Protein AF-A0A841EN30-F1 (afdb_monomer)

Structure (mmCIF, N/CA/C/O backbone):
data_AF-A0A841EN30-F1
#
_entry.id   AF-A0A841EN30-F1
#
loop_
_atom_site.group_PDB
_atom_site.id
_atom_site.type_symbol
_atom_site.label_atom_id
_atom_site.label_alt_id
_atom_site.label_comp_id
_atom_site.label_asym_id
_atom_site.label_entity_id
_atom_site.label_seq_id
_atom_site.pdbx_PDB_ins_code
_atom_site.Cartn_x
_atom_site.Cartn_y
_atom_site.Cartn_z
_atom_site.occupancy
_atom_site.B_iso_or_equiv
_atom_site.auth_seq_id
_atom_site.auth_comp_id
_atom_site.auth_asym_id
_atom_site.auth_atom_id
_atom_site.pdbx_PDB_model_num
ATOM 1 N N . MET A 1 1 ? 37.732 -15.758 -1.663 1.00 36.56 1 MET A N 1
ATOM 2 C CA . MET A 1 1 ? 36.423 -15.568 -0.993 1.00 36.56 1 MET A CA 1
ATOM 3 C C . MET A 1 1 ? 35.302 -16.200 -1.837 1.00 36.56 1 MET A C 1
ATOM 5 O O . MET A 1 1 ? 34.336 -15.526 -2.145 1.00 36.56 1 MET A O 1
ATOM 9 N N . ASN A 1 2 ? 35.401 -17.492 -2.199 1.00 40.56 2 ASN A N 1
ATOM 10 C CA . ASN A 1 2 ? 34.442 -18.147 -3.121 1.00 40.56 2 ASN A CA 1
ATOM 11 C C . ASN A 1 2 ? 33.623 -19.283 -2.481 1.00 40.56 2 ASN A C 1
ATOM 13 O O . ASN A 1 2 ? 32.891 -19.979 -3.169 1.00 40.56 2 ASN A O 1
ATOM 17 N N . SER A 1 3 ? 33.713 -19.497 -1.168 1.00 49.66 3 SER A N 1
ATOM 18 C CA . SER A 1 3 ? 33.164 -20.716 -0.554 1.00 49.66 3 SER A CA 1
ATOM 19 C C . SER A 1 3 ? 31.656 -20.678 -0.260 1.00 49.66 3 SER A C 1
ATOM 21 O O . SER A 1 3 ? 31.084 -21.725 0.007 1.00 49.66 3 SER A O 1
ATOM 23 N N . ILE A 1 4 ? 30.992 -19.515 -0.328 1.00 49.53 4 ILE A N 1
ATOM 24 C CA . ILE A 1 4 ? 29.529 -19.404 -0.119 1.00 49.53 4 ILE A CA 1
ATOM 25 C C . ILE A 1 4 ? 28.734 -19.608 -1.428 1.00 49.53 4 ILE A C 1
ATOM 27 O O . ILE A 1 4 ? 27.543 -19.898 -1.382 1.00 49.53 4 ILE A O 1
ATOM 31 N N . LEU A 1 5 ? 29.386 -19.534 -2.596 1.00 51.69 5 LEU A N 1
ATOM 32 C CA . LEU A 1 5 ? 28.724 -19.580 -3.908 1.00 51.69 5 LEU A CA 1
ATOM 33 C C . LEU A 1 5 ? 28.493 -20.997 -4.473 1.00 51.69 5 LEU A C 1
ATOM 35 O O . LEU A 1 5 ? 27.765 -21.131 -5.447 1.00 51.69 5 LEU A O 1
ATOM 39 N N . ASN A 1 6 ? 29.022 -22.053 -3.844 1.00 61.50 6 ASN A N 1
ATOM 40 C CA . ASN A 1 6 ? 28.905 -23.436 -4.345 1.00 61.50 6 ASN A CA 1
ATOM 41 C C . ASN A 1 6 ? 27.664 -24.204 -3.839 1.00 61.50 6 ASN A C 1
ATOM 43 O O . ASN A 1 6 ? 27.598 -25.421 -3.993 1.00 61.50 6 ASN A O 1
ATOM 47 N N . PHE A 1 7 ? 26.688 -23.541 -3.208 1.00 68.81 7 PHE A N 1
ATOM 48 C CA . PHE A 1 7 ? 25.479 -24.225 -2.718 1.00 68.81 7 PHE A CA 1
ATOM 49 C C . PHE A 1 7 ? 24.494 -24.610 -3.831 1.00 68.81 7 PHE A C 1
ATOM 51 O O . PHE A 1 7 ? 23.732 -25.559 -3.653 1.00 68.81 7 PHE A O 1
ATOM 58 N N . PHE A 1 8 ? 24.507 -23.902 -4.965 1.00 79.25 8 PHE A N 1
ATOM 59 C CA . PHE A 1 8 ? 23.628 -24.177 -6.101 1.00 79.25 8 PHE A CA 1
ATOM 60 C C . PHE A 1 8 ? 24.438 -24.382 -7.386 1.00 79.25 8 PHE A C 1
ATOM 62 O O . PHE A 1 8 ? 25.453 -23.708 -7.569 1.00 79.25 8 PHE A O 1
ATOM 69 N N . PRO A 1 9 ? 23.989 -25.273 -8.289 1.00 84.50 9 PRO A N 1
ATOM 70 C CA . PRO A 1 9 ? 24.577 -25.419 -9.617 1.00 84.50 9 PRO A CA 1
ATOM 71 C C . PRO A 1 9 ? 24.603 -24.095 -10.402 1.00 84.50 9 PRO A C 1
ATOM 73 O O . PRO A 1 9 ? 23.652 -23.312 -10.337 1.00 84.50 9 PRO A O 1
ATOM 76 N N . GLU A 1 10 ? 25.661 -23.850 -11.183 1.00 82.44 10 GLU A N 1
ATOM 77 C CA . GLU A 1 10 ? 25.831 -22.600 -11.948 1.00 82.44 10 GLU A CA 1
ATOM 78 C C . GLU A 1 10 ? 24.693 -22.351 -12.951 1.00 82.44 10 GLU A C 1
ATOM 80 O O . GLU A 1 10 ? 24.250 -21.214 -13.122 1.00 82.44 10 GLU A O 1
ATOM 85 N N . ASN A 1 11 ? 24.146 -23.410 -13.557 1.00 85.12 11 ASN A N 1
ATOM 86 C CA . ASN A 1 11 ? 22.988 -23.315 -14.450 1.00 85.12 11 ASN A CA 1
ATOM 87 C C . ASN A 1 11 ? 21.723 -22.828 -13.722 1.00 85.12 11 ASN A C 1
ATOM 89 O O . ASN A 1 11 ? 20.947 -22.067 -14.298 1.00 85.12 11 ASN A O 1
ATOM 93 N N . VAL A 1 12 ? 21.532 -23.208 -12.452 1.00 88.62 12 VAL A N 1
ATOM 94 C CA . VAL A 1 12 ? 20.421 -22.717 -11.619 1.00 88.62 12 VAL A CA 1
ATOM 95 C C . VAL A 1 12 ? 20.623 -21.242 -11.286 1.00 88.62 12 VAL A C 1
ATOM 97 O O . VAL A 1 12 ? 19.697 -20.453 -11.462 1.00 88.62 12 VAL A O 1
ATOM 100 N N . MET A 1 13 ? 21.825 -20.849 -10.851 1.00 89.69 13 MET A N 1
ATOM 101 C CA . MET A 1 13 ? 22.125 -19.447 -10.527 1.00 89.69 13 MET A CA 1
ATOM 102 C C . MET A 1 13 ? 21.943 -18.535 -11.746 1.00 89.69 13 MET A C 1
ATOM 104 O O . MET A 1 13 ? 21.282 -17.499 -11.649 1.00 89.69 13 MET A O 1
ATOM 108 N N . SER A 1 14 ? 22.453 -18.954 -12.907 1.00 89.31 14 SER A N 1
ATOM 109 C CA . SER A 1 14 ? 22.262 -18.242 -14.172 1.00 89.31 14 SER A CA 1
ATOM 110 C C . SER A 1 14 ? 20.775 -18.129 -14.528 1.00 89.31 14 SER A C 1
ATOM 112 O O . SER A 1 14 ? 20.282 -17.027 -14.775 1.00 89.31 14 SER A O 1
ATOM 114 N N . ALA A 1 15 ? 20.021 -19.234 -14.463 1.00 91.12 15 ALA A N 1
ATOM 115 C CA . ALA A 1 15 ? 18.594 -19.232 -14.781 1.00 91.12 15 ALA A CA 1
ATOM 116 C C . ALA A 1 15 ? 17.774 -18.317 -13.858 1.00 91.12 15 ALA A C 1
ATOM 118 O O . ALA A 1 15 ? 16.915 -17.573 -14.338 1.00 91.12 15 ALA A O 1
ATOM 119 N N . VAL A 1 16 ? 18.057 -18.306 -12.549 1.00 93.12 16 VAL A N 1
ATOM 120 C CA . VAL A 1 16 ? 17.408 -17.378 -11.606 1.00 93.12 16 VAL A CA 1
ATOM 121 C C . VAL A 1 16 ? 17.744 -15.930 -11.958 1.00 93.12 16 VAL A C 1
ATOM 123 O O . VAL A 1 16 ? 16.838 -15.102 -12.029 1.00 93.12 16 VAL A O 1
ATOM 126 N N . GLY A 1 17 ? 19.012 -15.609 -12.218 1.00 92.25 17 GLY A N 1
ATOM 127 C CA . GLY A 1 17 ? 19.419 -14.241 -12.542 1.00 92.25 17 GLY A CA 1
ATOM 128 C C . GLY A 1 17 ? 18.753 -13.703 -13.808 1.00 92.25 17 GLY A C 1
ATOM 129 O O . GLY A 1 17 ? 18.188 -12.609 -13.792 1.00 92.25 17 GLY A O 1
ATOM 130 N N . TRP A 1 18 ? 18.728 -14.495 -14.879 1.00 91.12 18 TRP A N 1
ATOM 131 C CA . TRP A 1 18 ? 18.005 -14.151 -16.105 1.00 91.12 18 TRP A CA 1
ATOM 132 C C . TRP A 1 18 ? 16.495 -14.031 -15.871 1.00 91.12 18 TRP A C 1
ATOM 134 O O . TRP A 1 18 ? 15.877 -13.078 -16.341 1.00 91.12 18 TRP A O 1
ATOM 144 N N . THR A 1 19 ? 15.898 -14.910 -15.062 1.00 94.19 19 THR A N 1
ATOM 145 C CA . THR A 1 19 ? 14.479 -14.798 -14.679 1.00 94.19 19 THR A CA 1
ATOM 146 C C . THR A 1 19 ? 14.187 -13.479 -13.963 1.00 94.19 19 THR A C 1
ATOM 148 O O . THR A 1 19 ? 13.199 -12.811 -14.277 1.00 94.19 19 THR A O 1
ATOM 151 N N . LEU A 1 20 ? 15.057 -13.060 -13.037 1.00 94.12 20 LEU A N 1
ATOM 152 C CA . LEU A 1 20 ? 14.935 -11.769 -12.356 1.00 94.12 20 LEU A CA 1
ATOM 153 C C . LEU A 1 20 ? 15.028 -10.606 -13.349 1.00 94.12 20 LEU A C 1
ATOM 155 O O . LEU A 1 20 ? 14.237 -9.668 -13.247 1.00 94.12 20 LEU A O 1
ATOM 159 N N . LEU A 1 21 ? 15.915 -10.684 -14.344 1.00 92.06 21 LEU A N 1
ATOM 160 C CA . LEU A 1 21 ? 16.026 -9.665 -15.389 1.00 92.06 21 LEU A CA 1
ATOM 161 C C . LEU A 1 21 ? 14.756 -9.586 -16.254 1.00 92.06 21 LEU A C 1
ATOM 163 O O . LEU A 1 21 ? 14.215 -8.498 -16.456 1.00 92.06 21 LEU A O 1
ATOM 167 N N . HIS A 1 22 ? 14.223 -10.725 -16.705 1.00 90.38 22 HIS A N 1
ATOM 168 C CA . HIS A 1 22 ? 12.963 -10.774 -17.454 1.00 90.38 22 HIS A CA 1
ATOM 169 C C . HIS A 1 22 ? 11.768 -10.277 -16.624 1.00 90.38 22 HIS A C 1
ATOM 171 O O . HIS A 1 22 ? 10.863 -9.638 -17.165 1.00 90.38 22 HIS A O 1
ATOM 177 N N . SER A 1 23 ? 11.771 -10.497 -15.305 1.00 93.50 23 SER A N 1
ATOM 178 C CA . SER A 1 23 ? 10.685 -10.040 -14.429 1.00 93.50 23 SER A CA 1
ATOM 179 C C . SER A 1 23 ? 10.497 -8.516 -14.433 1.00 93.50 23 SER A C 1
ATOM 181 O O . SER A 1 23 ? 9.382 -8.044 -14.211 1.00 93.50 23 SER A O 1
ATOM 183 N N . VAL A 1 24 ? 11.547 -7.743 -14.753 1.00 91.00 24 VAL A N 1
ATOM 184 C CA . VAL A 1 24 ? 11.508 -6.271 -14.801 1.00 91.00 24 VAL A CA 1
ATOM 185 C C . VAL A 1 24 ? 10.522 -5.773 -15.857 1.00 91.00 24 VAL A C 1
ATOM 187 O O . VAL A 1 24 ? 9.623 -4.983 -15.559 1.00 91.00 24 VAL A O 1
ATOM 190 N N . TRP A 1 25 ? 10.652 -6.242 -17.099 1.00 91.06 25 TRP A N 1
ATOM 191 C CA . TRP A 1 25 ? 9.758 -5.796 -18.168 1.00 91.06 25 TRP A CA 1
ATOM 192 C C . TRP A 1 25 ? 8.361 -6.414 -18.020 1.00 91.06 25 TRP A C 1
ATOM 194 O O . TRP A 1 25 ? 7.368 -5.734 -18.283 1.00 91.06 25 TRP A O 1
ATOM 204 N N . GLN A 1 26 ? 8.267 -7.661 -17.533 1.00 93.25 26 GLN A N 1
ATOM 205 C CA . GLN A 1 26 ? 6.995 -8.358 -17.296 1.00 93.25 26 GLN A CA 1
ATOM 206 C C . GLN A 1 26 ? 6.114 -7.605 -16.290 1.00 93.25 26 GLN A C 1
ATOM 208 O O . GLN A 1 26 ? 4.954 -7.305 -16.583 1.00 93.25 26 GLN A O 1
ATOM 213 N N . LEU A 1 27 ? 6.678 -7.224 -15.138 1.00 92.94 27 LEU A N 1
ATOM 214 C CA . LEU A 1 27 ? 5.972 -6.462 -14.105 1.00 92.94 27 LEU A CA 1
ATOM 215 C C . LEU A 1 27 ? 5.555 -5.076 -14.592 1.00 92.94 27 LEU A C 1
ATOM 217 O O . LEU A 1 27 ? 4.458 -4.613 -14.270 1.00 92.94 27 LEU A O 1
ATOM 221 N N . MET A 1 28 ? 6.416 -4.402 -15.359 1.00 91.50 28 MET A N 1
ATOM 222 C CA . MET A 1 28 ? 6.102 -3.081 -15.897 1.00 91.50 28 MET A CA 1
ATOM 223 C C . MET A 1 28 ? 4.945 -3.149 -16.902 1.00 91.50 28 MET A C 1
ATOM 225 O O . MET A 1 28 ? 3.982 -2.389 -16.783 1.00 91.50 28 MET A O 1
ATOM 229 N N . ALA A 1 29 ? 4.993 -4.099 -17.841 1.00 91.00 29 ALA A N 1
ATOM 230 C CA . ALA A 1 29 ? 3.918 -4.337 -18.802 1.00 91.00 29 ALA A CA 1
ATOM 231 C C . ALA A 1 29 ? 2.594 -4.657 -18.091 1.00 91.00 29 ALA A C 1
ATOM 233 O O . ALA A 1 29 ? 1.556 -4.062 -18.390 1.00 91.00 29 ALA A O 1
ATOM 234 N N . LEU A 1 30 ? 2.640 -5.534 -17.086 1.00 93.50 30 LEU A N 1
ATOM 235 C CA . LEU A 1 30 ? 1.469 -5.916 -16.306 1.00 93.50 30 LEU A CA 1
ATOM 236 C C . LEU A 1 30 ? 0.854 -4.729 -15.551 1.00 93.50 30 LEU A C 1
ATOM 238 O O . LEU A 1 30 ? -0.367 -4.564 -15.539 1.00 93.50 30 LEU A O 1
ATOM 242 N N . ALA A 1 31 ? 1.681 -3.866 -14.961 1.00 91.62 31 ALA A N 1
ATOM 243 C CA . ALA A 1 31 ? 1.209 -2.676 -14.261 1.00 91.62 31 ALA A CA 1
ATOM 244 C C . AL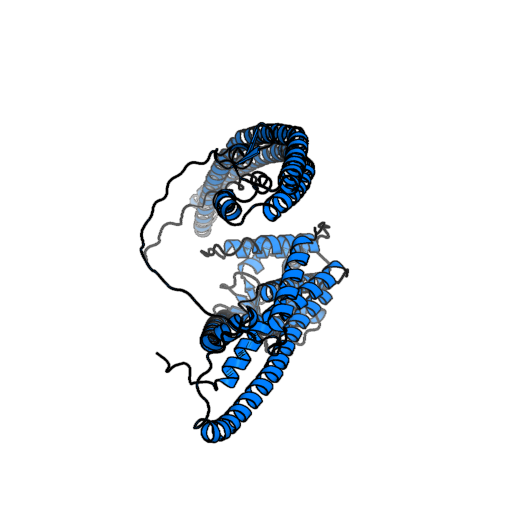A A 1 31 ? 0.555 -1.654 -15.201 1.00 91.62 31 ALA A C 1
ATOM 246 O O . ALA A 1 31 ? -0.448 -1.038 -14.830 1.00 91.62 31 ALA A O 1
ATOM 247 N N . ILE A 1 32 ? 1.067 -1.500 -16.426 1.00 90.44 32 ILE A N 1
ATOM 248 C CA . ILE A 1 32 ? 0.455 -0.643 -17.453 1.00 90.44 32 ILE A CA 1
ATOM 249 C C . ILE A 1 32 ? -0.930 -1.170 -17.828 1.00 90.44 32 ILE A C 1
ATOM 251 O O . ILE A 1 32 ? -1.894 -0.400 -17.821 1.00 90.44 32 ILE A O 1
ATOM 255 N N . VAL A 1 33 ? -1.047 -2.476 -18.090 1.00 90.81 33 VAL A N 1
ATOM 256 C CA . VAL A 1 33 ? -2.332 -3.121 -18.403 1.00 90.81 33 VAL A CA 1
ATOM 257 C C . VAL A 1 33 ? -3.319 -2.929 -17.254 1.00 90.81 33 VAL A C 1
ATOM 259 O O . VAL A 1 33 ? -4.443 -2.477 -17.477 1.00 90.81 33 VAL A O 1
ATOM 262 N N . LEU A 1 34 ? -2.900 -3.187 -16.012 1.00 92.06 34 LEU A N 1
ATOM 263 C CA . LEU A 1 34 ? -3.762 -3.028 -14.841 1.00 92.06 34 LEU A CA 1
ATOM 264 C C . LEU A 1 34 ? -4.236 -1.576 -14.672 1.00 92.06 34 LEU A C 1
ATOM 266 O O . LEU A 1 34 ? -5.419 -1.318 -14.437 1.00 92.06 34 LEU A O 1
ATOM 270 N N . LYS A 1 35 ? -3.332 -0.607 -14.850 1.00 89.69 35 LYS A N 1
ATOM 271 C CA . LYS A 1 35 ? -3.662 0.820 -14.773 1.00 89.69 35 LYS A CA 1
ATOM 272 C C . LYS A 1 35 ? -4.632 1.239 -15.879 1.00 89.69 35 LYS A C 1
ATOM 274 O O . LYS A 1 35 ? -5.572 1.980 -15.596 1.00 89.69 35 LYS A O 1
ATOM 279 N N . ALA A 1 36 ? -4.456 0.739 -17.102 1.00 87.44 36 ALA A N 1
ATOM 280 C CA . ALA A 1 36 ? -5.395 0.965 -18.198 1.00 87.44 36 ALA A CA 1
ATOM 281 C C . ALA A 1 36 ? -6.785 0.404 -17.856 1.00 87.44 36 ALA A C 1
ATOM 283 O O . ALA A 1 36 ? -7.775 1.129 -17.955 1.00 87.44 36 ALA A O 1
ATOM 284 N N . VAL A 1 37 ? -6.867 -0.830 -17.345 1.00 88.50 37 VAL A N 1
ATOM 285 C CA . VAL A 1 37 ? -8.134 -1.438 -16.898 1.00 88.50 37 VAL A CA 1
ATOM 286 C C . VAL A 1 37 ? -8.830 -0.576 -15.838 1.00 88.50 37 VAL A C 1
ATOM 288 O O . VAL A 1 37 ? -10.050 -0.418 -15.878 1.00 88.50 37 VAL A O 1
ATOM 291 N N . PHE A 1 38 ? -8.088 0.026 -14.906 1.00 88.19 38 PHE A N 1
ATOM 292 C CA . PHE A 1 38 ? -8.669 0.885 -13.866 1.00 88.19 38 PHE A CA 1
ATOM 293 C C . PHE A 1 38 ? -9.127 2.258 -14.361 1.00 88.19 38 PHE A C 1
ATOM 295 O O . PHE A 1 38 ? -10.026 2.838 -13.751 1.00 88.19 38 PHE A O 1
ATOM 302 N N . ILE A 1 39 ? -8.522 2.779 -15.430 1.00 84.12 39 ILE A N 1
ATOM 303 C CA . ILE A 1 39 ? -8.910 4.056 -16.044 1.00 84.12 39 ILE A CA 1
ATOM 304 C C . ILE A 1 39 ? -10.132 3.865 -16.945 1.00 84.12 39 ILE A C 1
ATOM 306 O O . ILE A 1 39 ? -11.097 4.620 -16.843 1.00 84.12 39 ILE A O 1
ATOM 310 N N . PHE A 1 40 ? -10.102 2.855 -17.814 1.00 76.75 40 PHE A N 1
ATOM 311 C CA . PHE A 1 40 ? -11.123 2.656 -18.845 1.00 76.75 40 PHE A CA 1
ATOM 312 C C . PHE A 1 40 ? -12.363 1.915 -18.347 1.00 76.75 40 PHE A C 1
ATOM 314 O O . PHE A 1 40 ? -13.398 1.947 -19.010 1.00 76.75 40 PHE A O 1
ATOM 321 N N . SER A 1 41 ? -12.301 1.290 -17.170 1.00 72.31 41 SER A N 1
ATOM 322 C CA . SER A 1 41 ? -13.455 0.624 -16.580 1.00 72.31 41 SER A CA 1
ATOM 323 C C . SER A 1 41 ? -13.927 1.312 -15.302 1.00 72.31 41 SER A C 1
ATOM 325 O O . SER A 1 41 ? -13.164 1.508 -14.352 1.00 72.31 41 SER A O 1
ATOM 327 N N . LYS A 1 42 ? -15.237 1.585 -15.221 1.00 75.50 42 LYS A N 1
ATOM 328 C CA . LYS A 1 42 ? -15.936 1.962 -13.978 1.00 75.50 42 LYS A CA 1
ATOM 329 C C . LYS A 1 42 ? -16.100 0.739 -13.063 1.00 75.50 42 LYS A C 1
ATOM 331 O O . LYS A 1 42 ? -17.206 0.356 -12.691 1.00 75.50 42 LYS A O 1
ATOM 336 N N . ASN A 1 43 ? -14.989 0.086 -12.742 1.00 77.31 43 ASN A N 1
ATOM 337 C CA . ASN A 1 43 ? -14.968 -1.109 -11.912 1.00 77.31 43 ASN A CA 1
ATOM 338 C C . ASN A 1 43 ? -15.287 -0.762 -10.453 1.00 77.31 43 ASN A C 1
ATOM 340 O O . ASN A 1 43 ? -14.743 0.199 -9.903 1.00 77.31 43 ASN A O 1
ATOM 344 N N . SER A 1 44 ? -16.122 -1.589 -9.820 1.00 85.62 44 SER A N 1
ATOM 345 C CA . SER A 1 44 ? -16.307 -1.592 -8.368 1.00 85.62 44 SER A CA 1
ATOM 346 C C . SER A 1 44 ? -15.008 -1.982 -7.651 1.00 85.62 44 SER A C 1
ATOM 348 O O . SER A 1 44 ? -14.137 -2.627 -8.247 1.00 85.62 44 SER A O 1
ATOM 350 N N . ALA A 1 45 ? -14.889 -1.620 -6.369 1.00 87.00 45 ALA A N 1
ATOM 351 C CA . ALA A 1 45 ? -13.721 -1.931 -5.540 1.00 87.00 45 ALA A CA 1
ATOM 352 C C . ALA A 1 45 ? -13.367 -3.428 -5.587 1.00 87.00 45 ALA A C 1
ATOM 354 O O . ALA A 1 45 ? -12.215 -3.799 -5.807 1.00 87.00 45 ALA A O 1
ATOM 355 N N . ILE A 1 46 ? -14.384 -4.297 -5.538 1.00 90.31 46 ILE A N 1
ATOM 356 C CA . ILE A 1 46 ? -14.202 -5.752 -5.587 1.00 90.31 46 ILE A CA 1
ATOM 357 C C . ILE A 1 46 ? -13.536 -6.245 -6.873 1.00 90.31 46 ILE A C 1
ATOM 359 O O . ILE A 1 46 ? -12.666 -7.111 -6.824 1.00 90.31 46 ILE A O 1
ATOM 363 N N . LYS A 1 47 ? -13.891 -5.677 -8.030 1.00 91.62 47 LYS A N 1
ATOM 364 C CA . LYS A 1 47 ? -13.262 -6.059 -9.301 1.00 91.62 47 LYS A CA 1
ATOM 365 C C . LYS A 1 47 ? -11.806 -5.613 -9.332 1.00 91.62 47 LYS A C 1
ATOM 367 O O . LYS A 1 47 ? -10.947 -6.377 -9.750 1.00 91.62 47 LYS A O 1
ATOM 372 N N . LYS A 1 48 ? -11.518 -4.395 -8.867 1.00 91.56 48 LYS A N 1
ATOM 373 C CA . LYS A 1 48 ? -10.148 -3.862 -8.829 1.00 91.56 48 LYS A CA 1
ATOM 374 C C . LYS A 1 48 ? -9.248 -4.650 -7.887 1.00 91.56 48 LYS A C 1
ATOM 376 O O . LYS A 1 48 ? -8.112 -4.940 -8.250 1.00 91.56 48 LYS A O 1
ATOM 381 N N . TYR A 1 49 ? -9.781 -5.041 -6.732 1.00 93.81 49 TYR A N 1
ATOM 382 C CA . TYR A 1 49 ? -9.125 -5.942 -5.792 1.00 93.81 49 TYR A CA 1
ATOM 383 C C . TYR A 1 49 ? -8.728 -7.261 -6.469 1.00 93.81 49 TYR A C 1
ATOM 385 O O . TYR A 1 49 ? -7.550 -7.616 -6.471 1.00 93.81 49 TYR A O 1
ATOM 393 N N . TRP A 1 50 ? -9.679 -7.947 -7.117 1.00 94.19 50 TRP A N 1
ATOM 394 C CA . TRP A 1 50 ? -9.403 -9.226 -7.778 1.00 94.19 50 TRP A CA 1
ATOM 395 C C . TRP A 1 50 ? -8.479 -9.095 -8.985 1.00 94.19 50 TRP A C 1
ATOM 397 O O . TRP A 1 50 ? -7.621 -9.952 -9.164 1.00 94.19 50 TRP A O 1
ATOM 407 N N . PHE A 1 51 ? -8.593 -8.028 -9.781 1.00 94.44 51 PHE A N 1
ATOM 408 C CA . PHE A 1 51 ? -7.650 -7.779 -10.872 1.00 94.44 51 PHE A CA 1
ATOM 409 C C . PHE A 1 51 ? -6.229 -7.568 -10.352 1.00 94.44 51 PHE A C 1
ATOM 411 O O . PHE A 1 51 ? -5.308 -8.186 -10.873 1.00 94.44 51 PHE A O 1
ATOM 418 N N . GLY A 1 52 ? -6.048 -6.764 -9.300 1.00 94.75 52 GLY A N 1
ATOM 419 C CA . GLY A 1 52 ? -4.735 -6.575 -8.685 1.00 94.75 52 GLY A CA 1
ATOM 420 C C . GLY A 1 52 ? -4.161 -7.886 -8.145 1.00 94.75 52 GLY A C 1
ATOM 421 O O . GLY A 1 52 ? -3.008 -8.215 -8.420 1.00 94.75 52 GLY A O 1
ATOM 422 N N . PHE A 1 53 ? -4.973 -8.667 -7.430 1.00 95.44 53 PHE A N 1
ATOM 423 C CA . PHE A 1 53 ? -4.545 -9.957 -6.893 1.00 95.44 53 PHE A CA 1
ATOM 424 C C . PHE A 1 53 ? -4.196 -10.966 -7.998 1.00 95.44 53 PHE A C 1
ATOM 426 O O . PHE A 1 53 ? -3.144 -11.603 -7.943 1.00 95.44 53 PHE A O 1
ATOM 433 N N . ALA A 1 54 ? -5.024 -11.059 -9.042 1.00 96.00 54 ALA A N 1
ATOM 434 C CA . ALA A 1 54 ? -4.762 -11.903 -10.203 1.00 96.00 54 ALA A CA 1
ATOM 435 C C . ALA A 1 54 ? -3.478 -11.489 -10.933 1.00 96.00 54 ALA A C 1
ATOM 437 O O . ALA A 1 54 ? -2.724 -12.359 -11.356 1.00 96.00 54 ALA A O 1
ATOM 438 N N . SER A 1 55 ? -3.182 -10.188 -11.030 1.00 95.31 55 SER A N 1
ATOM 439 C CA . SER A 1 55 ? -1.910 -9.706 -11.576 1.00 95.31 55 SER A CA 1
ATOM 440 C C . SER A 1 55 ? -0.710 -10.196 -10.757 1.00 95.31 55 SER A C 1
ATOM 442 O O . SER A 1 55 ? 0.256 -10.676 -11.340 1.00 95.31 55 SER A O 1
ATOM 444 N N . LEU A 1 56 ? -0.758 -10.159 -9.420 1.00 95.00 56 LEU A N 1
ATOM 445 C CA . LEU A 1 56 ? 0.348 -10.691 -8.609 1.00 95.00 56 LEU A CA 1
ATOM 446 C C . LEU A 1 56 ? 0.572 -12.193 -8.841 1.00 95.00 56 LEU A C 1
ATOM 448 O O . LEU A 1 56 ? 1.713 -12.622 -8.999 1.00 95.00 56 LEU A O 1
ATOM 452 N N . LEU A 1 57 ? -0.501 -12.986 -8.912 1.00 96.62 57 LEU A N 1
ATOM 453 C CA . LEU A 1 57 ? -0.400 -14.421 -9.201 1.00 96.62 57 LEU A CA 1
ATOM 454 C C . LEU A 1 57 ? 0.122 -14.689 -10.616 1.00 96.62 57 LEU A C 1
ATOM 456 O O . LEU A 1 57 ? 0.978 -15.552 -10.809 1.00 96.62 57 LEU A O 1
ATOM 460 N N . PHE A 1 58 ? -0.362 -13.924 -11.595 1.00 96.31 58 PHE A N 1
ATOM 461 C CA . PHE A 1 58 ? 0.093 -14.013 -12.976 1.00 96.31 58 PHE A CA 1
ATOM 462 C C . PHE A 1 58 ? 1.589 -13.718 -13.091 1.00 96.31 58 PHE A C 1
ATOM 464 O O . PHE A 1 58 ? 2.287 -14.431 -13.805 1.00 96.31 58 PHE A O 1
ATOM 471 N N . GLN A 1 59 ? 2.102 -12.732 -12.348 1.00 95.06 59 GLN A N 1
ATOM 472 C CA . GLN A 1 59 ? 3.533 -12.440 -12.339 1.00 95.06 59 GLN A CA 1
ATOM 473 C C . GLN A 1 59 ? 4.357 -13.634 -11.850 1.00 95.06 59 GLN A C 1
ATOM 475 O O . GLN A 1 59 ? 5.348 -13.993 -12.483 1.00 95.06 59 GLN A O 1
ATOM 480 N N . VAL A 1 60 ? 3.961 -14.250 -10.733 1.00 95.88 60 VAL A N 1
ATOM 481 C CA . VAL A 1 60 ? 4.669 -15.423 -10.198 1.00 95.88 60 VAL A CA 1
ATOM 482 C C . VAL A 1 60 ? 4.673 -16.546 -11.232 1.00 95.88 60 VAL A C 1
ATOM 484 O O . VAL A 1 60 ? 5.718 -17.132 -11.504 1.00 95.88 60 VAL A O 1
ATOM 487 N N . PHE A 1 61 ? 3.526 -16.802 -11.861 1.00 96.44 61 PHE A N 1
ATOM 488 C CA . PHE A 1 61 ? 3.399 -17.824 -12.894 1.00 96.44 61 PHE A CA 1
ATOM 489 C C . PHE A 1 61 ? 4.273 -17.534 -14.126 1.00 96.44 61 PHE A C 1
ATOM 491 O O . PHE A 1 61 ? 4.992 -18.417 -14.590 1.00 96.44 61 PHE A O 1
ATOM 498 N N . ALA A 1 62 ? 4.284 -16.290 -14.612 1.00 94.00 62 ALA A N 1
ATOM 499 C CA . ALA A 1 62 ? 5.130 -15.866 -15.726 1.00 94.00 62 ALA A CA 1
ATOM 500 C C . ALA A 1 62 ? 6.628 -16.017 -15.407 1.00 94.00 62 ALA A C 1
ATOM 502 O O . ALA A 1 62 ? 7.395 -16.485 -16.250 1.00 94.00 62 ALA A O 1
ATOM 503 N N . SER A 1 63 ? 7.046 -15.685 -14.181 1.00 94.94 63 SER A N 1
ATOM 504 C CA . SER A 1 63 ? 8.431 -15.877 -13.734 1.00 94.94 63 SER A CA 1
ATOM 505 C C . SER A 1 63 ? 8.809 -17.357 -13.625 1.00 94.94 63 SER A C 1
ATOM 507 O O . SER A 1 63 ? 9.911 -17.716 -14.026 1.00 94.94 63 SER A O 1
ATOM 509 N N . ILE A 1 64 ? 7.902 -18.234 -13.175 1.00 95.38 64 ILE A N 1
ATOM 510 C CA . ILE A 1 64 ? 8.142 -19.689 -13.162 1.00 95.38 64 ILE A CA 1
ATOM 511 C C . ILE A 1 64 ? 8.326 -20.220 -14.588 1.00 95.38 64 ILE A C 1
ATOM 513 O O . ILE A 1 64 ? 9.287 -20.937 -14.845 1.00 95.38 64 ILE A O 1
ATOM 517 N N . ILE A 1 65 ? 7.455 -19.841 -15.529 1.00 94.94 65 ILE A N 1
ATOM 518 C CA . ILE A 1 65 ? 7.594 -20.249 -16.937 1.00 94.94 65 ILE A CA 1
ATOM 519 C C . ILE A 1 65 ? 8.925 -19.761 -17.514 1.00 94.94 65 ILE A C 1
ATOM 521 O O . ILE A 1 65 ? 9.634 -20.528 -18.158 1.00 94.94 65 ILE A O 1
ATOM 525 N N . THR A 1 66 ? 9.279 -18.502 -17.254 1.00 93.50 66 THR A N 1
ATOM 526 C CA . THR A 1 66 ? 10.542 -17.920 -17.729 1.00 93.50 66 THR A CA 1
ATOM 527 C C . THR A 1 66 ? 11.740 -18.691 -17.181 1.00 93.50 66 THR A C 1
ATOM 529 O O . THR A 1 66 ? 12.645 -19.029 -17.937 1.00 93.50 66 THR A O 1
ATOM 532 N N . PHE A 1 67 ? 11.717 -19.031 -15.890 1.00 94.62 67 PHE A N 1
ATOM 533 C CA . PHE A 1 67 ? 12.756 -19.845 -15.272 1.00 94.62 67 PHE A CA 1
ATOM 534 C C . PHE A 1 67 ? 12.897 -21.207 -15.948 1.00 94.62 67 PHE A C 1
ATOM 536 O O . PHE A 1 67 ? 14.016 -21.608 -16.243 1.00 94.62 67 PHE A O 1
ATOM 543 N N . LEU A 1 68 ? 11.787 -21.897 -16.228 1.00 93.75 68 LEU A N 1
ATOM 544 C CA . LEU A 1 68 ? 11.821 -23.207 -16.882 1.00 93.75 68 LEU A CA 1
ATOM 545 C C . LEU A 1 68 ? 12.441 -23.132 -18.285 1.00 93.75 68 LEU A C 1
ATOM 547 O O . LEU A 1 68 ? 13.303 -23.949 -18.595 1.00 93.75 68 LEU A O 1
ATOM 551 N N . ILE A 1 69 ? 12.069 -22.125 -19.083 1.00 90.44 69 ILE A N 1
ATOM 552 C CA . ILE A 1 69 ? 12.617 -21.911 -20.435 1.00 90.44 69 ILE A CA 1
ATOM 553 C C . ILE A 1 69 ? 14.128 -21.653 -20.374 1.00 90.44 69 ILE A C 1
ATOM 555 O O . ILE A 1 69 ? 14.908 -22.325 -21.044 1.00 90.44 69 ILE A O 1
ATOM 559 N N . VAL A 1 70 ? 14.555 -20.708 -19.532 1.00 88.19 70 VAL A N 1
ATOM 560 C CA . VAL A 1 70 ? 15.972 -20.327 -19.429 1.00 88.19 70 VAL A CA 1
ATOM 561 C C . VAL A 1 70 ? 16.814 -21.457 -18.827 1.00 88.19 70 VAL A C 1
ATOM 563 O O . VAL A 1 70 ? 17.966 -21.666 -19.209 1.00 88.19 70 VAL A O 1
ATOM 566 N N . PHE A 1 71 ? 16.261 -22.201 -17.870 1.00 90.44 71 PHE A N 1
ATOM 567 C CA . PHE A 1 71 ? 16.945 -23.334 -17.259 1.00 90.44 71 PHE A CA 1
ATOM 568 C C . PHE A 1 71 ? 17.200 -24.462 -18.266 1.00 90.44 71 PHE A C 1
ATOM 570 O O . PHE A 1 71 ? 18.285 -25.052 -18.258 1.00 90.44 71 PHE A O 1
ATOM 577 N N . GLU A 1 72 ? 16.235 -24.743 -19.143 1.00 88.25 72 GLU A N 1
ATOM 578 C CA . GLU A 1 72 ? 16.382 -25.730 -20.214 1.00 88.25 72 GLU A CA 1
ATOM 579 C C . GLU A 1 72 ? 17.477 -25.314 -21.208 1.00 88.25 72 GLU A C 1
ATOM 581 O O . GLU A 1 72 ? 18.403 -26.087 -21.458 1.00 88.25 72 GLU A O 1
ATOM 586 N N . GLU A 1 73 ? 17.455 -24.065 -21.681 1.00 82.69 73 GLU A N 1
ATOM 587 C CA . GLU A 1 73 ? 18.444 -23.529 -22.631 1.00 82.69 73 GLU A CA 1
ATOM 588 C C . GLU A 1 73 ? 19.883 -23.566 -22.078 1.00 82.69 73 GLU A C 1
ATOM 590 O O . GLU A 1 73 ? 20.827 -24.005 -22.752 1.00 82.69 73 GLU A O 1
ATOM 595 N N . ASN A 1 74 ? 20.051 -23.188 -20.807 1.00 76.69 74 ASN A N 1
ATOM 596 C CA . ASN A 1 74 ? 21.342 -23.242 -20.121 1.00 76.69 74 ASN A CA 1
ATOM 597 C C . ASN A 1 74 ? 21.836 -24.683 -19.934 1.00 76.69 74 ASN A C 1
ATOM 599 O O . ASN A 1 74 ? 23.032 -24.948 -20.058 1.00 76.69 74 ASN A O 1
ATOM 603 N N . SER A 1 75 ? 20.928 -25.626 -19.668 1.00 75.62 75 SER A N 1
ATOM 604 C CA . SER A 1 75 ? 21.285 -27.033 -19.458 1.00 75.62 75 SER A CA 1
ATOM 605 C C . SER A 1 75 ? 21.748 -27.709 -20.755 1.00 75.62 75 SER A C 1
ATOM 607 O O . SER A 1 75 ? 22.711 -28.476 -20.737 1.00 75.62 75 SER A O 1
ATOM 609 N N . VAL A 1 76 ? 21.127 -27.381 -21.894 1.00 68.50 76 VAL A N 1
ATOM 610 C CA . VAL A 1 76 ? 21.514 -27.904 -23.220 1.00 68.50 76 VAL A CA 1
ATOM 611 C C . VAL A 1 76 ? 22.873 -27.351 -23.679 1.00 68.50 76 VAL A C 1
ATOM 613 O O . VAL A 1 76 ? 23.697 -28.080 -24.248 1.00 68.50 76 VAL A O 1
ATOM 616 N N . SER A 1 77 ? 23.161 -26.083 -23.381 1.00 63.44 77 SER A N 1
ATOM 617 C CA . SER A 1 77 ? 24.422 -25.425 -23.755 1.00 63.44 77 SER A CA 1
ATOM 618 C C . SER A 1 77 ? 25.641 -26.002 -23.018 1.00 63.44 77 SER A C 1
ATOM 620 O O . SER A 1 77 ? 26.692 -26.212 -23.632 1.00 63.44 77 SER A O 1
ATOM 622 N N . SER A 1 78 ? 25.502 -26.349 -21.732 1.00 58.94 78 SER A N 1
ATOM 623 C CA . SER A 1 78 ? 26.572 -26.991 -20.945 1.00 58.94 78 SER A CA 1
ATOM 624 C C . SER A 1 78 ? 26.923 -28.406 -21.438 1.00 58.94 78 SER A C 1
ATOM 626 O O . SER A 1 78 ? 28.090 -28.806 -21.406 1.00 58.94 78 SER A O 1
ATOM 628 N N . ILE A 1 79 ? 25.939 -29.159 -21.946 1.00 57.88 79 ILE A N 1
ATOM 629 C CA . ILE A 1 79 ? 26.144 -30.504 -22.522 1.00 57.88 79 ILE A CA 1
ATOM 630 C C . ILE A 1 79 ? 26.837 -30.415 -23.893 1.00 57.88 79 ILE A C 1
ATOM 632 O O . ILE A 1 79 ? 27.670 -31.246 -24.248 1.00 57.88 79 ILE A O 1
ATOM 636 N N . THR A 1 80 ? 26.536 -29.379 -24.675 1.00 54.50 80 THR A N 1
ATOM 637 C CA . THR A 1 80 ? 27.107 -29.217 -26.022 1.00 54.50 80 THR A CA 1
ATOM 638 C C . THR A 1 80 ? 28.567 -28.745 -25.971 1.00 54.50 80 THR A C 1
ATOM 640 O O . THR A 1 80 ? 29.398 -29.219 -26.746 1.00 54.50 80 THR A O 1
ATOM 643 N N . GLN A 1 81 ? 28.931 -27.871 -25.022 1.00 52.12 81 GLN A N 1
ATOM 644 C CA . GLN A 1 81 ? 30.321 -27.415 -24.850 1.00 52.12 81 GLN A CA 1
ATOM 645 C C . GLN A 1 81 ? 31.270 -28.507 -24.332 1.00 52.12 81 GLN A C 1
ATOM 647 O O . GLN A 1 81 ? 32.444 -28.517 -24.706 1.00 52.12 81 GLN A O 1
ATOM 652 N N . THR A 1 82 ? 30.787 -29.441 -23.510 1.00 53.75 82 THR A N 1
ATOM 653 C CA . THR A 1 82 ? 31.591 -30.577 -23.019 1.00 53.75 82 THR A CA 1
ATOM 654 C C . THR A 1 82 ? 31.931 -31.574 -24.133 1.00 53.75 82 THR A C 1
ATOM 656 O O . THR A 1 82 ? 33.052 -32.074 -24.179 1.00 53.75 82 THR A O 1
ATOM 659 N N . ASN A 1 83 ? 31.033 -31.777 -25.101 1.00 51.31 83 ASN A N 1
ATOM 660 C CA . ASN A 1 83 ? 31.320 -32.586 -26.291 1.00 51.31 83 ASN A CA 1
ATOM 661 C C . ASN A 1 83 ? 32.212 -31.844 -27.309 1.00 51.31 83 ASN A C 1
ATOM 663 O O . ASN A 1 83 ? 33.156 -32.419 -27.846 1.00 51.31 83 ASN A O 1
ATOM 667 N N . LEU A 1 84 ? 31.984 -30.540 -27.520 1.00 50.75 84 LEU A N 1
ATOM 668 C CA . LEU A 1 84 ? 32.786 -29.723 -28.444 1.00 50.75 84 LEU A CA 1
ATOM 669 C C . LEU A 1 84 ? 34.215 -29.455 -27.950 1.00 50.75 84 LEU A C 1
ATOM 671 O O . LEU A 1 84 ? 35.102 -29.231 -28.768 1.00 50.75 84 LEU A O 1
ATOM 675 N N . THR A 1 85 ? 34.463 -29.448 -26.637 1.00 49.72 85 THR A N 1
ATOM 676 C CA . THR A 1 85 ? 35.825 -29.327 -26.084 1.00 49.72 85 THR A CA 1
ATOM 677 C C . THR A 1 85 ? 36.641 -30.595 -26.304 1.00 49.72 85 THR A C 1
ATOM 679 O O . THR A 1 85 ? 37.834 -30.486 -26.578 1.00 49.72 85 THR A O 1
ATOM 682 N N . PHE A 1 86 ? 36.011 -31.771 -26.291 1.00 52.31 86 PHE A N 1
ATOM 683 C CA . PHE A 1 86 ? 36.672 -33.028 -26.646 1.00 52.31 86 PHE A CA 1
ATOM 684 C C . PHE A 1 86 ? 37.114 -33.039 -28.122 1.00 52.31 86 PHE A C 1
ATOM 686 O O . PHE A 1 86 ? 38.271 -33.345 -28.412 1.00 52.31 86 PHE A O 1
ATOM 693 N N . ASP A 1 87 ? 36.251 -32.588 -29.040 1.00 50.12 87 ASP A N 1
ATOM 694 C CA . ASP A 1 87 ? 36.581 -32.481 -30.472 1.00 50.12 87 ASP A CA 1
ATOM 695 C C . ASP A 1 87 ? 37.551 -31.326 -30.788 1.00 50.12 87 ASP A C 1
ATOM 697 O O . ASP A 1 87 ? 38.446 -31.464 -31.625 1.00 50.12 87 ASP A O 1
ATOM 701 N N . LYS A 1 88 ? 37.441 -30.181 -30.098 1.00 51.56 88 LYS A N 1
ATOM 702 C CA . LYS A 1 88 ? 38.363 -29.049 -30.292 1.00 51.56 88 LYS A CA 1
ATOM 703 C C . LYS A 1 88 ? 39.747 -29.302 -29.711 1.00 51.56 88 LYS A C 1
ATOM 705 O O . LYS A 1 88 ? 40.706 -28.851 -30.321 1.00 51.56 88 LYS A O 1
ATOM 710 N N . ILE A 1 89 ? 39.898 -30.027 -28.599 1.00 53.00 89 ILE A N 1
ATOM 711 C CA . ILE A 1 89 ? 41.229 -30.430 -28.103 1.00 53.00 89 ILE A CA 1
ATOM 712 C C . ILE A 1 89 ? 41.901 -31.392 -29.099 1.00 53.00 89 ILE A C 1
ATOM 714 O O . ILE A 1 89 ? 43.113 -31.309 -29.294 1.00 53.00 89 ILE A O 1
ATOM 718 N N . ALA A 1 90 ? 41.130 -32.222 -29.811 1.00 53.81 90 ALA A N 1
ATOM 719 C CA . ALA A 1 90 ? 41.655 -33.049 -30.898 1.00 53.81 90 ALA A CA 1
ATOM 720 C C . ALA A 1 90 ? 42.091 -32.229 -32.136 1.00 53.81 90 ALA A C 1
ATOM 722 O O . ALA A 1 90 ? 43.024 -32.628 -32.833 1.00 53.81 90 ALA A O 1
ATOM 723 N N . GLN A 1 91 ? 41.477 -31.066 -32.392 1.00 52.41 91 GLN A N 1
ATOM 724 C CA . GLN A 1 91 ? 41.797 -30.184 -33.530 1.00 52.41 91 GLN A CA 1
ATOM 725 C C . GLN A 1 91 ? 42.737 -29.004 -33.195 1.00 52.41 91 GLN A C 1
ATOM 727 O O . GLN A 1 91 ? 43.310 -28.395 -34.099 1.00 52.41 91 GLN A O 1
ATOM 732 N N . ALA A 1 92 ? 42.964 -28.689 -31.915 1.00 47.62 92 ALA A N 1
ATOM 733 C CA . ALA A 1 92 ? 43.731 -27.521 -31.459 1.00 47.62 92 ALA A CA 1
ATOM 734 C C . ALA A 1 92 ? 45.254 -27.612 -31.678 1.00 47.62 92 ALA A C 1
ATOM 736 O O . ALA A 1 92 ? 45.960 -26.637 -31.430 1.00 47.62 92 ALA A O 1
ATOM 737 N N . ASN A 1 93 ? 45.776 -28.728 -32.194 1.00 51.94 93 ASN A N 1
ATOM 738 C CA . ASN A 1 93 ? 47.184 -28.816 -32.599 1.00 51.94 93 ASN A CA 1
ATOM 739 C C . ASN A 1 93 ? 47.479 -28.152 -33.959 1.00 51.94 93 ASN A C 1
ATOM 741 O O . ASN A 1 93 ? 48.643 -28.031 -34.332 1.00 51.94 93 ASN A O 1
ATOM 745 N N . LEU A 1 94 ? 46.465 -27.692 -34.699 1.00 50.75 94 LEU A N 1
ATOM 746 C CA . LEU A 1 94 ? 46.641 -26.983 -35.968 1.00 50.75 94 LEU A CA 1
ATOM 747 C C . LEU A 1 94 ? 45.639 -25.829 -36.079 1.00 50.75 94 LEU A C 1
ATOM 749 O O . LEU A 1 94 ? 44.642 -25.957 -36.778 1.00 50.75 94 LEU A O 1
ATOM 753 N N . SER A 1 95 ? 45.879 -24.696 -35.417 1.00 47.75 95 SER A N 1
ATOM 754 C CA . SER A 1 95 ? 45.395 -23.386 -35.893 1.00 47.75 95 SER A CA 1
ATOM 755 C C . SER A 1 95 ? 46.002 -22.243 -35.090 1.00 47.75 95 SER A C 1
ATOM 757 O O . SER A 1 95 ? 45.744 -22.059 -33.905 1.00 47.75 95 SER A O 1
ATOM 759 N N . THR A 1 96 ? 46.822 -21.472 -35.789 1.00 43.53 96 THR A N 1
ATOM 760 C CA . THR A 1 96 ? 47.461 -20.223 -35.390 1.00 43.53 96 THR A CA 1
ATOM 761 C C . THR A 1 96 ? 46.426 -19.187 -34.937 1.00 43.53 96 THR A C 1
ATOM 763 O O . THR A 1 96 ? 45.446 -18.939 -35.636 1.00 43.53 96 THR A O 1
ATOM 766 N N . SER A 1 97 ? 46.665 -18.553 -33.786 1.00 43.84 97 SER A N 1
ATOM 767 C CA . SER A 1 97 ? 45.823 -17.500 -33.208 1.00 43.84 97 SER A CA 1
ATOM 768 C C . SER A 1 97 ? 45.635 -16.306 -34.148 1.00 43.84 97 SER A C 1
ATOM 770 O O . SER A 1 97 ? 46.504 -15.441 -34.257 1.00 43.84 97 SER A O 1
ATOM 772 N N . SER A 1 98 ? 44.472 -16.211 -34.785 1.00 42.41 98 SER A N 1
ATOM 773 C CA . SER A 1 98 ? 43.969 -14.970 -35.370 1.00 42.41 98 SER A CA 1
ATOM 774 C C . SER A 1 98 ? 43.111 -14.241 -34.336 1.00 42.41 98 SER A C 1
ATOM 776 O O . SER A 1 98 ? 42.005 -14.677 -34.020 1.00 42.41 98 SER A O 1
ATOM 778 N N . THR A 1 99 ? 43.617 -13.130 -33.799 1.00 43.16 99 THR A N 1
ATOM 779 C CA . THR A 1 99 ? 42.857 -12.228 -32.926 1.00 43.16 99 THR A CA 1
ATOM 780 C C . THR A 1 99 ? 41.785 -11.518 -33.754 1.00 43.16 99 THR A C 1
ATOM 782 O O . THR A 1 99 ? 42.062 -10.531 -34.433 1.00 43.16 99 THR A O 1
ATOM 785 N N . ILE A 1 100 ? 40.561 -12.040 -33.727 1.00 42.56 100 ILE A N 1
ATOM 786 C CA . ILE A 1 100 ? 39.381 -11.382 -34.290 1.00 42.56 100 ILE A CA 1
ATOM 787 C C . ILE A 1 100 ? 38.986 -10.265 -33.318 1.00 42.56 100 ILE A C 1
ATOM 789 O O . ILE A 1 100 ? 38.471 -10.527 -32.236 1.00 42.56 100 ILE A O 1
ATOM 793 N N . THR A 1 101 ? 39.239 -9.008 -33.681 1.00 43.59 101 THR A N 1
ATOM 794 C CA . THR A 1 101 ? 38.595 -7.858 -33.033 1.00 43.59 101 THR A CA 1
ATOM 795 C C . THR A 1 101 ? 37.169 -7.754 -33.564 1.00 43.59 101 THR A C 1
ATOM 797 O O . THR A 1 101 ? 36.925 -7.094 -34.574 1.00 43.59 101 THR A O 1
ATOM 800 N N . SER A 1 102 ? 36.236 -8.459 -32.930 1.00 52.84 102 SER A N 1
ATOM 801 C CA . SER A 1 102 ? 34.803 -8.309 -33.182 1.00 52.84 102 SER A CA 1
ATOM 802 C C . SER A 1 102 ? 34.321 -6.983 -32.591 1.00 52.84 102 SER A C 1
ATOM 804 O O . SER A 1 102 ? 34.510 -6.750 -31.399 1.00 52.84 102 SER A O 1
ATOM 806 N N . ASN A 1 103 ? 33.686 -6.130 -33.401 1.00 46.62 103 ASN A N 1
ATOM 807 C CA . ASN A 1 103 ? 32.822 -5.060 -32.893 1.00 46.62 103 ASN A CA 1
ATOM 808 C C . ASN A 1 103 ? 31.654 -5.733 -32.160 1.00 46.62 103 ASN A C 1
ATOM 810 O O . ASN A 1 103 ? 30.671 -6.125 -32.788 1.00 46.62 103 ASN A O 1
ATOM 814 N N . THR A 1 104 ? 31.786 -5.945 -30.854 1.00 56.88 104 THR A N 1
ATOM 815 C CA . THR A 1 104 ? 30.704 -6.493 -30.041 1.00 56.88 104 THR A CA 1
ATOM 816 C C . THR A 1 104 ? 29.598 -5.450 -29.917 1.00 56.88 104 THR A C 1
ATOM 818 O O . THR A 1 104 ? 29.839 -4.246 -29.812 1.00 56.88 104 THR A O 1
ATOM 821 N N . SER A 1 105 ? 28.347 -5.899 -30.010 1.00 75.31 105 SER A N 1
ATOM 822 C CA . SER A 1 105 ? 27.204 -5.040 -29.722 1.00 75.31 105 SER A CA 1
ATOM 823 C C . SER A 1 105 ? 27.209 -4.694 -28.227 1.00 75.31 105 SER A C 1
ATOM 825 O O . SER A 1 105 ? 27.583 -5.523 -27.401 1.00 75.31 105 SER A O 1
ATOM 827 N N . VAL A 1 106 ? 26.735 -3.497 -27.858 1.00 76.19 106 VAL A N 1
ATOM 828 C CA . VAL A 1 106 ? 26.566 -3.087 -26.443 1.00 76.19 106 VAL A CA 1
ATOM 829 C C . VAL A 1 106 ? 25.760 -4.124 -25.644 1.00 76.19 106 VAL A C 1
ATOM 831 O O . VAL A 1 106 ? 25.970 -4.304 -24.448 1.00 76.19 106 VAL A O 1
ATOM 834 N N . TRP A 1 107 ? 24.847 -4.830 -26.318 1.00 76.75 107 TRP A N 1
ATOM 835 C CA . TRP A 1 107 ? 24.103 -5.946 -25.747 1.00 76.75 107 TRP A CA 1
ATOM 836 C C . TRP A 1 107 ? 25.012 -7.120 -25.385 1.00 76.75 107 TRP A C 1
ATOM 838 O O . TRP A 1 107 ? 24.947 -7.585 -24.255 1.00 76.75 107 TRP A O 1
ATOM 848 N N . MET A 1 108 ? 25.899 -7.551 -26.284 1.00 74.81 108 MET A N 1
ATOM 849 C CA . MET A 1 108 ? 26.840 -8.639 -26.011 1.00 74.81 108 MET A CA 1
ATOM 850 C C . MET A 1 108 ? 27.763 -8.305 -24.831 1.00 74.81 108 MET A C 1
ATOM 852 O O . MET A 1 108 ? 27.952 -9.139 -23.948 1.00 74.81 108 MET A O 1
ATOM 856 N N . ASP A 1 109 ? 28.266 -7.068 -24.758 1.00 80.31 109 ASP A N 1
ATOM 857 C CA . ASP A 1 109 ? 29.077 -6.611 -23.621 1.00 80.31 109 ASP A CA 1
ATOM 858 C C . ASP A 1 109 ? 28.280 -6.663 -22.307 1.00 80.31 109 ASP A C 1
ATOM 860 O O . ASP A 1 109 ? 28.785 -7.123 -21.281 1.00 80.31 109 ASP A O 1
ATOM 864 N N . PHE A 1 110 ? 27.008 -6.246 -22.332 1.00 83.38 110 PHE A N 1
ATOM 865 C CA . PHE A 1 110 ? 26.119 -6.374 -21.179 1.00 83.38 110 PHE A CA 1
ATOM 866 C C . PHE A 1 110 ? 25.859 -7.838 -20.810 1.00 83.38 110 PHE A C 1
ATOM 868 O O . PHE A 1 110 ? 25.914 -8.159 -19.628 1.00 83.38 110 PHE A O 1
ATOM 875 N N . GLN A 1 111 ? 25.594 -8.726 -21.774 1.00 82.88 111 GLN A N 1
ATOM 876 C CA . GLN A 1 111 ? 25.358 -10.149 -21.510 1.00 82.88 111 GLN A CA 1
ATOM 877 C C . GLN A 1 111 ? 26.569 -10.789 -20.829 1.00 82.88 111 GLN A C 1
ATOM 879 O O . GLN A 1 111 ? 26.400 -11.505 -19.841 1.00 82.88 111 GLN A O 1
ATOM 884 N N . VAL A 1 112 ? 27.782 -10.485 -21.305 1.00 80.50 112 VAL A N 1
ATOM 885 C CA . VAL A 1 112 ? 29.033 -10.958 -20.698 1.00 80.50 112 VAL A CA 1
ATOM 886 C C . VAL A 1 112 ? 29.158 -10.423 -19.272 1.00 80.50 112 VAL A C 1
ATOM 888 O O . VAL A 1 112 ? 29.214 -11.221 -18.338 1.00 80.50 112 VAL A O 1
ATOM 891 N N . LEU A 1 113 ? 29.078 -9.103 -19.071 1.00 83.50 113 LEU A N 1
ATOM 892 C CA . LEU A 1 113 ? 29.170 -8.495 -17.736 1.00 83.50 113 LEU A CA 1
ATOM 893 C C . LEU A 1 113 ? 28.084 -9.005 -16.776 1.00 83.50 113 LEU A C 1
ATOM 895 O O . LEU A 1 113 ? 28.354 -9.239 -15.598 1.00 83.50 113 LEU A O 1
ATOM 899 N N . PHE A 1 114 ? 26.855 -9.185 -17.257 1.00 86.69 114 PHE A N 1
ATOM 900 C CA . PHE A 1 114 ? 25.747 -9.713 -16.468 1.00 86.69 114 PHE A CA 1
ATOM 901 C C . PHE A 1 114 ? 26.000 -11.170 -16.087 1.00 86.69 114 PHE A C 1
ATOM 903 O O . PHE A 1 114 ? 25.856 -11.511 -14.918 1.00 86.69 114 PHE A O 1
ATOM 910 N N . SER A 1 115 ? 26.431 -12.008 -17.035 1.00 85.12 115 SER A N 1
ATOM 911 C CA . SER A 1 115 ? 26.742 -13.420 -16.785 1.00 85.12 115 SER A CA 1
ATOM 912 C C . SER A 1 115 ? 27.896 -13.601 -15.795 1.00 85.12 115 SER A C 1
ATOM 914 O O . SER A 1 115 ? 27.800 -14.441 -14.905 1.00 85.12 115 SER A O 1
ATOM 916 N N . GLU A 1 116 ? 28.928 -12.752 -15.852 1.00 85.25 116 GLU A N 1
ATOM 917 C CA . GLU A 1 116 ? 30.038 -12.759 -14.890 1.00 85.25 116 GLU A CA 1
ATOM 918 C C . GLU A 1 116 ? 29.585 -12.380 -13.471 1.00 85.25 116 GLU A C 1
ATOM 920 O O . GLU A 1 116 ? 30.112 -12.889 -12.481 1.00 85.25 116 GLU A O 1
ATOM 925 N N . ASN A 1 117 ? 28.586 -11.499 -13.354 1.00 88.00 117 ASN A N 1
ATOM 926 C CA . ASN A 1 117 ? 28.117 -10.959 -12.075 1.00 88.00 117 ASN A CA 1
ATOM 927 C C . ASN A 1 117 ? 26.783 -11.561 -11.594 1.00 88.00 117 ASN A C 1
ATOM 929 O O . ASN A 1 117 ? 26.281 -11.175 -10.532 1.00 88.00 117 ASN A O 1
ATOM 933 N N . VAL A 1 118 ? 26.213 -12.527 -12.322 1.00 89.50 118 VAL A N 1
ATOM 934 C CA . VAL A 1 118 ? 24.878 -13.086 -12.046 1.00 89.50 118 VAL A CA 1
ATOM 935 C C . VAL A 1 118 ? 24.806 -13.722 -10.657 1.00 89.50 118 VAL A C 1
ATOM 937 O O . VAL A 1 118 ? 23.849 -13.510 -9.913 1.00 89.50 118 VAL A O 1
ATOM 940 N N . ASN A 1 119 ? 25.876 -14.407 -10.253 1.00 89.81 119 ASN A N 1
ATOM 941 C CA . ASN A 1 119 ? 25.989 -15.062 -8.952 1.00 89.81 119 ASN A CA 1
ATOM 942 C C . ASN A 1 119 ? 25.925 -14.057 -7.791 1.00 89.81 119 ASN A C 1
ATOM 944 O O . ASN A 1 119 ? 25.272 -14.314 -6.775 1.00 89.81 119 ASN A O 1
ATOM 948 N N . LEU A 1 120 ? 26.570 -12.894 -7.942 1.00 90.12 120 LEU A N 1
ATOM 949 C CA . LEU A 1 120 ? 26.534 -11.828 -6.941 1.00 90.12 120 LEU A CA 1
ATOM 950 C C . LEU A 1 120 ? 25.130 -11.221 -6.843 1.00 90.12 120 LEU A C 1
ATOM 952 O O . LEU A 1 120 ? 24.633 -11.012 -5.737 1.00 90.12 120 LEU A O 1
ATOM 956 N N . LEU A 1 121 ? 24.481 -10.987 -7.987 1.00 91.81 121 LEU A N 1
ATOM 957 C CA . LEU A 1 121 ? 23.124 -10.443 -8.052 1.00 91.81 121 LEU A CA 1
ATOM 958 C C . LEU A 1 121 ? 22.112 -11.376 -7.379 1.00 91.81 121 LEU A C 1
ATOM 960 O O . LEU A 1 121 ? 21.346 -10.929 -6.524 1.00 91.81 121 LEU A O 1
ATOM 964 N N . VAL A 1 122 ? 22.134 -12.670 -7.709 1.00 93.31 122 VAL A N 1
ATOM 965 C CA . VAL A 1 122 ? 21.239 -13.668 -7.100 1.00 93.31 122 VAL A CA 1
ATOM 966 C C . VAL A 1 122 ? 21.508 -13.797 -5.602 1.00 93.31 122 VAL A C 1
ATOM 968 O O . VAL A 1 122 ? 20.568 -13.847 -4.812 1.00 93.31 122 VAL A O 1
ATOM 971 N N . THR A 1 123 ? 22.774 -13.761 -5.180 1.00 91.12 123 THR A N 1
ATOM 972 C CA . THR A 1 123 ? 23.129 -13.782 -3.752 1.00 91.12 123 THR A CA 1
ATOM 973 C C . THR A 1 123 ? 22.589 -12.554 -3.017 1.00 91.12 123 THR A C 1
ATOM 975 O O . THR A 1 123 ? 21.993 -12.686 -1.947 1.00 91.12 123 THR A O 1
ATOM 978 N N . ALA A 1 124 ? 22.738 -11.358 -3.592 1.00 92.88 124 ALA A N 1
ATOM 979 C CA . ALA A 1 124 ? 22.186 -10.131 -3.023 1.00 92.88 124 ALA A CA 1
ATOM 980 C C . ALA A 1 124 ? 20.651 -10.189 -2.926 1.00 92.88 124 ALA A C 1
ATOM 982 O O . ALA A 1 124 ? 20.079 -9.807 -1.901 1.00 92.88 124 ALA A O 1
ATOM 983 N N . TRP A 1 125 ? 19.986 -10.725 -3.952 1.00 95.44 125 TRP A N 1
ATOM 984 C CA . TRP A 1 125 ? 18.542 -10.957 -3.947 1.00 95.44 125 TRP A CA 1
ATOM 985 C C . TRP A 1 125 ? 18.114 -11.942 -2.846 1.00 95.44 125 TRP A C 1
ATOM 987 O O . TRP A 1 125 ? 17.198 -11.632 -2.084 1.00 95.44 125 TRP A O 1
ATOM 997 N N . MET A 1 126 ? 18.818 -13.067 -2.678 1.00 94.94 126 MET A N 1
ATOM 998 C CA . MET A 1 126 ? 18.560 -14.047 -1.612 1.00 94.94 126 MET A CA 1
ATOM 999 C C . MET A 1 126 ? 18.710 -13.443 -0.211 1.00 94.94 126 MET A C 1
ATOM 1001 O O . MET A 1 126 ? 17.881 -13.701 0.662 1.00 94.94 126 MET A O 1
ATOM 1005 N N . ILE A 1 127 ? 19.734 -12.612 0.011 1.00 95.19 127 ILE A N 1
ATOM 1006 C CA . ILE A 1 127 ? 19.927 -11.899 1.284 1.00 95.19 127 ILE A CA 1
ATOM 1007 C C . ILE A 1 127 ? 18.748 -10.955 1.551 1.00 95.19 127 ILE A C 1
ATOM 1009 O O . ILE A 1 127 ? 18.212 -10.939 2.661 1.00 95.19 127 ILE A O 1
ATOM 1013 N N . GLY A 1 128 ? 18.316 -10.200 0.536 1.00 95.00 128 GLY A N 1
ATOM 1014 C CA . GLY A 1 128 ? 17.144 -9.327 0.628 1.00 95.00 128 GLY A CA 1
ATOM 1015 C C . GLY A 1 128 ? 15.871 -10.101 0.972 1.00 95.00 128 GLY A C 1
ATOM 1016 O O . GLY A 1 128 ? 15.149 -9.728 1.900 1.00 95.00 128 GLY A O 1
ATOM 1017 N N . MET A 1 129 ? 15.636 -11.228 0.296 1.00 95.19 129 MET A N 1
ATOM 1018 C CA . MET A 1 129 ? 14.506 -12.106 0.593 1.00 95.19 129 MET A CA 1
ATOM 1019 C C . MET A 1 129 ? 14.551 -12.666 2.011 1.00 95.19 129 MET A C 1
ATOM 1021 O O . MET A 1 129 ? 13.531 -12.654 2.702 1.00 95.19 129 MET A O 1
ATOM 1025 N N . LEU A 1 130 ? 15.715 -13.136 2.466 1.00 95.25 130 LEU A N 1
ATOM 1026 C CA . LEU A 1 130 ? 15.890 -13.666 3.816 1.00 95.25 130 LEU A CA 1
ATOM 1027 C C . LEU A 1 130 ? 15.586 -12.591 4.861 1.00 95.25 130 LEU A C 1
ATOM 1029 O O . LEU A 1 130 ? 14.812 -12.831 5.787 1.00 95.25 130 LEU A O 1
ATOM 1033 N N . PHE A 1 131 ? 16.136 -11.389 4.686 1.00 95.75 131 PHE A N 1
ATOM 1034 C CA . PHE A 1 131 ? 15.891 -10.261 5.580 1.00 95.75 131 PHE A CA 1
ATOM 1035 C C . PHE A 1 131 ? 14.397 -9.913 5.670 1.00 95.75 131 PHE A C 1
ATOM 1037 O O . PHE A 1 131 ? 13.849 -9.787 6.769 1.00 95.75 131 PHE A O 1
ATOM 1044 N N . LEU A 1 132 ? 13.713 -9.802 4.528 1.00 93.38 132 LEU A N 1
ATOM 1045 C CA . LEU A 1 132 ? 12.284 -9.485 4.500 1.00 93.38 132 LEU A CA 1
ATOM 1046 C C . LEU A 1 132 ? 11.416 -10.634 5.032 1.00 93.38 132 LEU A C 1
ATOM 1048 O O . LEU A 1 132 ? 10.408 -10.372 5.686 1.00 93.38 132 LEU A O 1
ATOM 1052 N N . SER A 1 133 ? 11.831 -11.887 4.839 1.00 94.00 133 SER A N 1
ATOM 1053 C CA . SER A 1 133 ? 11.161 -13.065 5.403 1.00 94.00 133 SER A CA 1
ATOM 1054 C C . SER A 1 133 ? 11.266 -13.094 6.926 1.00 94.00 133 SER A C 1
ATOM 1056 O O . SER A 1 133 ? 10.262 -13.291 7.607 1.00 94.00 133 SER A O 1
ATOM 1058 N N . VAL A 1 134 ? 12.452 -12.821 7.484 1.00 94.19 134 VAL A N 1
ATOM 1059 C CA . VAL A 1 134 ? 12.648 -12.702 8.939 1.00 94.19 134 VAL A CA 1
ATOM 1060 C C . VAL A 1 134 ? 11.808 -11.555 9.501 1.00 94.19 134 VAL A C 1
ATOM 1062 O O . VAL A 1 134 ? 11.143 -11.727 10.522 1.00 94.19 134 VAL A O 1
ATOM 1065 N N . ARG A 1 135 ? 11.768 -10.405 8.816 1.00 92.06 135 ARG A N 1
ATOM 1066 C CA . ARG A 1 135 ? 10.905 -9.274 9.191 1.00 92.06 135 ARG A CA 1
ATOM 1067 C C . ARG A 1 135 ? 9.421 -9.660 9.187 1.00 92.06 135 ARG A C 1
ATOM 1069 O O . ARG A 1 135 ? 8.716 -9.323 10.137 1.00 92.06 135 ARG A O 1
ATOM 1076 N N . LEU A 1 136 ? 8.949 -10.350 8.146 1.00 90.31 136 LEU A N 1
ATOM 1077 C CA . LEU A 1 136 ? 7.562 -10.815 8.039 1.00 90.31 136 LEU A CA 1
ATOM 1078 C C . LEU A 1 136 ? 7.222 -11.787 9.173 1.00 90.31 136 LEU A C 1
ATOM 1080 O O . LEU A 1 136 ? 6.197 -11.637 9.835 1.00 90.31 136 LEU A O 1
ATOM 1084 N N . MET A 1 137 ? 8.115 -12.738 9.437 1.00 90.88 137 MET A N 1
ATOM 1085 C CA . MET A 1 137 ? 7.949 -13.744 10.479 1.00 90.88 137 MET A CA 1
ATOM 1086 C C . MET A 1 137 ? 7.955 -13.117 11.881 1.00 90.88 137 MET A C 1
ATOM 1088 O O . MET A 1 137 ? 7.117 -13.458 12.711 1.00 90.88 137 MET A O 1
ATOM 1092 N N . GLY A 1 138 ? 8.815 -12.122 12.128 1.00 88.94 138 GLY A N 1
ATOM 1093 C CA . GLY A 1 138 ? 8.795 -11.323 13.356 1.00 88.94 138 GLY A CA 1
ATOM 1094 C C . GLY A 1 138 ? 7.488 -10.546 13.544 1.00 88.94 138 GLY A C 1
ATOM 1095 O O . GLY A 1 138 ? 6.939 -10.529 14.643 1.00 88.94 138 GLY A O 1
ATOM 1096 N N . GLY A 1 139 ? 6.946 -9.961 12.469 1.00 85.62 139 GLY A N 1
ATOM 1097 C CA . GLY A 1 139 ? 5.633 -9.308 12.487 1.00 85.62 139 GLY A CA 1
ATOM 1098 C C . GLY A 1 139 ? 4.497 -10.281 12.806 1.00 85.62 139 GLY A C 1
ATOM 1099 O O . GLY A 1 139 ? 3.660 -9.986 13.657 1.00 85.62 139 GLY A O 1
ATOM 1100 N N . TYR A 1 140 ? 4.514 -11.468 12.194 1.00 86.12 140 TYR A N 1
ATOM 1101 C CA . TYR A 1 140 ? 3.560 -12.538 12.486 1.00 86.12 140 TYR A CA 1
ATOM 1102 C C . TYR A 1 140 ? 3.613 -12.948 13.962 1.00 86.12 140 TYR A C 1
ATOM 1104 O O . TYR A 1 140 ? 2.591 -12.899 14.648 1.00 86.12 140 TYR A O 1
ATOM 1112 N N . PHE A 1 141 ? 4.802 -13.251 14.493 1.00 86.38 141 PHE A N 1
ATOM 1113 C CA . PHE A 1 141 ? 4.963 -13.613 15.903 1.00 86.38 141 PHE A CA 1
ATOM 1114 C C . PHE A 1 141 ? 4.537 -12.498 16.861 1.00 86.38 141 PHE A C 1
ATOM 1116 O O . PHE A 1 141 ? 3.931 -12.785 17.890 1.00 86.38 141 PHE A O 1
ATOM 1123 N N . TYR A 1 142 ? 4.798 -11.234 16.52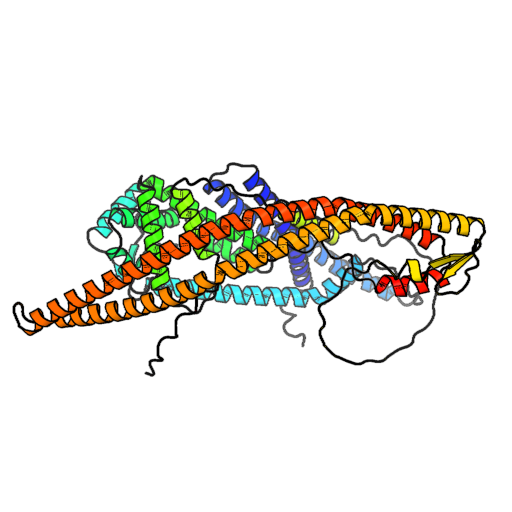2 1.00 84.31 142 TYR A N 1
ATOM 1124 C CA . TYR A 1 142 ? 4.340 -10.093 17.314 1.00 84.31 142 TYR A CA 1
ATOM 1125 C C . TYR A 1 142 ? 2.806 -10.016 17.372 1.00 84.31 142 TYR A C 1
ATOM 1127 O O . TYR A 1 142 ? 2.233 -9.877 18.452 1.00 84.31 142 TYR A O 1
ATOM 1135 N N . THR A 1 143 ? 2.126 -10.176 16.232 1.00 80.50 143 THR A N 1
ATOM 1136 C CA . THR A 1 143 ? 0.652 -10.189 16.195 1.00 80.50 143 THR A CA 1
ATOM 1137 C C . THR A 1 143 ? 0.063 -11.397 16.921 1.00 80.50 143 THR A C 1
ATOM 1139 O O . THR A 1 143 ? -0.884 -11.263 17.691 1.00 80.50 143 THR A O 1
ATOM 1142 N N . GLU A 1 144 ? 0.671 -12.572 16.776 1.00 81.12 144 GLU A N 1
ATOM 1143 C CA . GLU A 1 144 ? 0.256 -13.773 17.499 1.00 81.12 144 GLU A CA 1
ATOM 1144 C C . GLU A 1 144 ? 0.469 -13.627 19.011 1.00 81.12 144 GLU A C 1
ATOM 1146 O O . GLU A 1 144 ? -0.356 -14.092 19.792 1.00 81.12 144 GLU A O 1
ATOM 1151 N N . GLN A 1 145 ? 1.518 -12.927 19.452 1.00 83.50 145 GLN A N 1
ATOM 1152 C CA . GLN A 1 145 ? 1.731 -12.631 20.869 1.00 83.50 145 GLN A CA 1
ATOM 1153 C C . GLN A 1 145 ? 0.608 -11.755 21.449 1.00 83.50 145 GLN A C 1
ATOM 1155 O O . GLN A 1 145 ? 0.181 -11.993 22.582 1.00 83.50 145 GLN A O 1
ATOM 1160 N N . LEU A 1 146 ? 0.092 -10.784 20.683 1.00 79.31 146 LEU A N 1
ATOM 1161 C CA . LEU A 1 146 ? -1.031 -9.933 21.105 1.00 79.31 146 LEU A CA 1
ATOM 1162 C C . LEU A 1 146 ? -2.320 -10.729 21.341 1.00 79.31 146 LEU A C 1
ATOM 1164 O O . LEU A 1 146 ? -3.111 -10.341 22.196 1.00 79.31 146 LEU A O 1
ATOM 1168 N N . ARG A 1 147 ? -2.517 -11.865 20.654 1.00 79.06 147 ARG A N 1
ATOM 1169 C CA . ARG A 1 147 ? -3.668 -12.753 20.899 1.00 79.06 147 ARG A CA 1
ATOM 1170 C C . ARG A 1 147 ? -3.698 -13.273 22.339 1.00 79.06 147 ARG A C 1
ATOM 1172 O O . ARG A 1 147 ? -4.772 -13.418 22.918 1.00 79.06 147 ARG A O 1
ATOM 1179 N N . TRP A 1 148 ? -2.530 -13.558 22.910 1.00 74.69 148 TRP A N 1
ATOM 1180 C CA . TRP A 1 148 ? -2.408 -14.243 24.201 1.00 74.69 148 TRP A CA 1
ATOM 1181 C C . TRP A 1 148 ? -2.121 -13.308 25.378 1.00 74.69 148 TRP A C 1
ATOM 1183 O O . TRP A 1 148 ? -2.312 -13.697 26.528 1.00 74.69 148 TRP A O 1
ATOM 1193 N N . LYS A 1 149 ? -1.626 -12.092 25.124 1.00 74.56 149 LYS A N 1
ATOM 1194 C CA . LYS A 1 149 ? -1.116 -11.201 26.171 1.00 74.56 149 LYS A CA 1
ATOM 1195 C C . LYS A 1 149 ? -2.126 -10.105 26.521 1.00 74.56 149 LYS A C 1
ATOM 1197 O O . LYS A 1 149 ? -2.456 -9.276 25.682 1.00 74.56 149 LYS A O 1
ATOM 1202 N N . TYR A 1 150 ? -2.553 -10.073 27.787 1.00 68.25 150 TYR A N 1
ATOM 1203 C CA . TYR A 1 150 ? -3.510 -9.095 28.335 1.00 68.25 150 TYR A CA 1
ATOM 1204 C C . TYR A 1 150 ? -4.827 -8.999 27.552 1.00 68.25 150 TYR A C 1
ATOM 1206 O O . TYR A 1 150 ? -5.386 -7.913 27.387 1.00 68.25 150 TYR A O 1
ATOM 1214 N N . THR A 1 151 ? -5.319 -10.146 27.084 1.00 77.44 151 THR A N 1
ATOM 1215 C CA . THR A 1 151 ? -6.627 -10.260 26.446 1.00 77.44 151 THR A CA 1
ATOM 1216 C C . THR A 1 151 ? -7.667 -10.800 27.422 1.00 77.44 151 THR A C 1
ATOM 1218 O O . THR A 1 151 ? -7.387 -11.677 28.243 1.00 77.44 151 THR A O 1
ATOM 1221 N N . LYS A 1 152 ? -8.884 -10.259 27.353 1.00 81.12 152 LYS A N 1
ATOM 1222 C CA . LYS A 1 152 ? -10.056 -10.752 28.091 1.00 81.12 152 LYS A CA 1
ATOM 1223 C C . LYS A 1 152 ? -11.196 -11.011 27.119 1.00 81.12 152 LYS A C 1
ATOM 1225 O O . LYS A 1 152 ? -11.313 -10.342 26.101 1.00 81.12 152 LYS A O 1
ATOM 1230 N N . THR A 1 153 ? -12.036 -12.000 27.407 1.00 80.31 153 THR A N 1
ATOM 1231 C CA . THR A 1 153 ? -13.244 -12.228 26.602 1.00 80.31 153 THR A CA 1
ATOM 1232 C C . THR A 1 153 ? -14.238 -11.103 26.854 1.00 80.31 153 THR A C 1
ATOM 1234 O O . THR A 1 153 ? -14.528 -10.801 28.012 1.00 80.31 153 THR A O 1
ATOM 1237 N N . ILE A 1 154 ? -14.759 -10.504 25.782 1.00 81.06 154 ILE A N 1
ATOM 1238 C CA . ILE A 1 154 ? -15.777 -9.454 25.883 1.00 81.06 154 ILE A CA 1
ATOM 1239 C C . ILE A 1 154 ? -17.096 -10.069 26.364 1.00 81.06 154 ILE A C 1
ATOM 1241 O O . ILE A 1 154 ? -17.521 -11.114 25.872 1.00 81.06 154 ILE A O 1
ATOM 1245 N N . GLN A 1 155 ? -17.741 -9.418 27.333 1.00 79.62 155 GLN A N 1
ATOM 1246 C CA . GLN A 1 155 ? -19.018 -9.837 27.920 1.00 79.62 155 GLN A CA 1
ATOM 1247 C C . GLN A 1 155 ? -20.072 -8.725 27.787 1.00 79.62 155 GLN A C 1
ATOM 1249 O O . GLN A 1 155 ? -19.744 -7.586 27.459 1.00 79.62 155 GLN A O 1
ATOM 1254 N N . GLY A 1 156 ? -21.338 -9.057 28.054 1.00 83.06 156 GLY A N 1
ATOM 1255 C CA . GLY A 1 156 ? -22.445 -8.093 28.074 1.00 83.06 156 GLY A CA 1
ATOM 1256 C C . GLY A 1 156 ? -22.960 -7.699 26.686 1.00 83.06 156 GLY A C 1
ATOM 1257 O O . GLY A 1 156 ? -22.917 -8.495 25.746 1.00 83.06 156 GLY A O 1
ATOM 1258 N N . ASP A 1 157 ? -23.453 -6.466 26.565 1.00 83.88 157 ASP A N 1
ATOM 1259 C CA . ASP A 1 157 ? -24.172 -5.965 25.383 1.00 83.88 157 ASP A CA 1
ATOM 1260 C C . ASP A 1 157 ? -23.345 -6.040 24.092 1.00 83.88 157 ASP A C 1
ATOM 1262 O O . ASP A 1 157 ? -23.865 -6.393 23.032 1.00 83.88 157 ASP A O 1
ATOM 1266 N N . THR A 1 158 ? -22.033 -5.807 24.176 1.00 85.38 158 THR A N 1
ATOM 1267 C CA . THR A 1 158 ? -21.120 -5.910 23.028 1.00 85.38 158 THR A CA 1
ATOM 1268 C C . THR A 1 158 ? -21.052 -7.332 22.469 1.00 85.38 158 THR A C 1
ATOM 1270 O O . THR A 1 158 ? -20.978 -7.516 21.254 1.00 85.38 158 THR A O 1
ATOM 1273 N N . LEU A 1 159 ? -21.108 -8.356 23.329 1.00 87.19 159 LEU A N 1
ATOM 1274 C CA . LEU A 1 159 ? -21.110 -9.753 22.890 1.00 87.19 159 LEU A CA 1
ATOM 1275 C C . LEU A 1 159 ? -22.442 -10.121 22.218 1.00 87.19 159 LEU A C 1
ATOM 1277 O O . LEU A 1 159 ? -22.457 -10.868 21.240 1.00 87.19 159 LEU A O 1
ATOM 1281 N N . VAL A 1 160 ? -23.559 -9.580 22.714 1.00 88.69 160 VAL A N 1
ATOM 1282 C CA . VAL A 1 160 ? -24.882 -9.758 22.094 1.00 88.69 160 VAL A CA 1
ATOM 1283 C C . VAL A 1 160 ? -24.902 -9.131 20.700 1.00 88.69 160 VAL A C 1
ATOM 1285 O O . VAL A 1 160 ? -25.265 -9.809 19.738 1.00 88.69 160 VAL A O 1
ATOM 1288 N N . LEU A 1 161 ? -24.433 -7.886 20.576 1.00 88.81 161 LEU A N 1
ATOM 1289 C CA . LEU A 1 161 ? -24.289 -7.187 19.297 1.00 88.81 161 LEU A CA 1
ATOM 1290 C C . LEU A 1 161 ? -23.403 -7.973 18.318 1.00 88.81 161 LEU A C 1
ATOM 1292 O O . LEU A 1 161 ? -23.759 -8.161 17.155 1.00 88.81 161 LEU A O 1
ATOM 1296 N N . PHE A 1 162 ? -22.269 -8.487 18.796 1.00 90.06 162 PHE A N 1
ATOM 1297 C CA . PHE A 1 162 ? -21.359 -9.296 17.990 1.00 90.06 162 PHE A CA 1
ATOM 1298 C C . PHE A 1 162 ? -22.020 -10.574 17.459 1.00 90.06 162 PHE A C 1
ATOM 1300 O O . PHE A 1 162 ? -21.912 -10.878 16.272 1.00 90.06 162 PHE A O 1
ATOM 1307 N N . ASN A 1 163 ? -22.755 -11.298 18.306 1.00 89.38 163 ASN A N 1
ATOM 1308 C CA . ASN A 1 163 ? -23.471 -12.506 17.891 1.00 89.38 163 ASN A CA 1
ATOM 1309 C C . ASN A 1 163 ? -24.570 -12.205 16.859 1.00 89.38 163 ASN A C 1
ATOM 1311 O O . ASN A 1 163 ? -24.709 -12.949 15.890 1.00 89.38 163 ASN A O 1
ATOM 1315 N N . GLN A 1 164 ? -25.295 -11.092 17.010 1.00 89.81 164 GLN A N 1
ATOM 1316 C CA . GLN A 1 164 ? -26.273 -10.643 16.011 1.00 89.81 164 GLN A CA 1
ATOM 1317 C C . GLN A 1 164 ? -25.607 -10.341 14.662 1.00 89.81 164 GLN A C 1
ATOM 1319 O O . GLN A 1 164 ? -26.120 -10.721 13.607 1.00 89.81 164 GLN A O 1
ATOM 1324 N N . LEU A 1 165 ? -24.439 -9.691 14.674 1.00 90.00 165 LEU A N 1
ATOM 1325 C CA . LEU A 1 165 ? -23.673 -9.434 13.456 1.00 90.00 165 LEU A CA 1
ATOM 1326 C C . LEU A 1 165 ? -23.168 -10.726 12.804 1.00 90.00 165 LEU A C 1
ATOM 1328 O O . LEU A 1 165 ? -23.255 -10.853 11.584 1.00 90.00 165 LEU A O 1
ATOM 1332 N N . LEU A 1 166 ? -22.692 -11.705 13.580 1.00 91.00 166 LEU A N 1
ATOM 1333 C CA . LEU A 1 166 ? -22.271 -13.008 13.049 1.00 91.00 166 LEU A CA 1
ATOM 1334 C C . LEU A 1 166 ? -23.394 -13.706 12.270 1.00 91.00 166 LEU A C 1
ATOM 1336 O O . LEU A 1 166 ? -23.148 -14.248 11.186 1.00 91.00 166 LEU A O 1
ATOM 1340 N N . GLU A 1 167 ? -24.624 -13.645 12.786 1.00 89.00 167 GLU A N 1
ATOM 1341 C CA . GLU A 1 167 ? -25.810 -14.176 12.109 1.00 89.00 167 GLU A CA 1
ATOM 1342 C C . GLU A 1 167 ? -26.121 -13.410 10.816 1.00 89.00 167 GLU A C 1
ATOM 1344 O O . GLU A 1 167 ? -26.296 -14.036 9.766 1.00 89.00 167 GLU A O 1
ATOM 1349 N N . LYS A 1 168 ? -26.104 -12.066 10.849 1.00 88.69 168 LYS A N 1
ATOM 1350 C CA . LYS A 1 168 ? -26.304 -11.222 9.653 1.00 88.69 168 LYS A CA 1
ATOM 1351 C C . LYS A 1 168 ? -25.261 -11.508 8.564 1.00 88.69 168 LYS A C 1
ATOM 1353 O O . LYS A 1 168 ? -25.599 -11.617 7.385 1.00 88.69 168 LYS A O 1
ATOM 1358 N N . VAL A 1 169 ? -23.989 -11.657 8.944 1.00 87.56 169 VAL A N 1
ATOM 1359 C CA . VAL A 1 169 ? -22.866 -11.859 8.009 1.00 87.56 169 VAL A CA 1
ATOM 1360 C C . VAL A 1 169 ? -22.840 -13.295 7.452 1.00 87.56 169 VAL A C 1
ATOM 1362 O O . VAL A 1 169 ? -22.260 -13.518 6.381 1.00 87.56 169 VAL A O 1
ATOM 1365 N N . LYS A 1 170 ? -23.529 -14.236 8.122 1.00 88.00 170 LYS A N 1
ATOM 1366 C CA . LYS A 1 170 ? -23.613 -15.679 7.825 1.00 88.00 170 LYS A CA 1
ATOM 1367 C C . LYS A 1 170 ? -22.274 -16.415 7.948 1.00 88.00 170 LYS A C 1
ATOM 1369 O O . LYS A 1 170 ? -21.962 -17.284 7.132 1.00 88.00 170 LYS A O 1
ATOM 1374 N N . ILE A 1 171 ? -21.476 -16.081 8.963 1.00 84.88 171 ILE A N 1
ATOM 1375 C CA . ILE A 1 171 ? -20.223 -16.798 9.252 1.00 84.88 171 ILE A CA 1
ATOM 1376 C C . ILE A 1 171 ? -20.496 -17.930 10.251 1.00 84.88 171 ILE A C 1
ATOM 1378 O O . ILE A 1 171 ? -21.215 -17.751 11.232 1.00 84.88 171 ILE A O 1
ATOM 1382 N N . LYS A 1 172 ? -19.932 -19.120 10.004 1.00 68.38 172 LYS A N 1
ATOM 1383 C CA . LYS A 1 172 ? -20.054 -20.270 10.916 1.00 68.38 172 LYS A CA 1
ATOM 1384 C C . LYS A 1 172 ? -19.338 -19.971 12.244 1.00 68.38 172 LYS A C 1
ATOM 1386 O O . LYS A 1 172 ? -18.264 -19.374 12.241 1.00 68.38 172 LYS A O 1
ATOM 1391 N N . LYS A 1 173 ? -19.938 -20.389 13.369 1.00 62.53 173 LYS A N 1
ATOM 1392 C CA . LYS A 1 173 ? -19.405 -20.187 14.733 1.00 62.53 173 LYS A CA 1
ATOM 1393 C C . LYS A 1 173 ? -17.942 -20.652 14.831 1.00 62.53 173 LYS A C 1
ATOM 1395 O O . LYS A 1 173 ? -17.601 -21.707 14.303 1.00 62.53 173 LYS A O 1
ATOM 1400 N N . GLY A 1 174 ? -17.108 -19.860 15.510 1.00 75.81 174 GLY A N 1
ATOM 1401 C CA . GLY A 1 174 ? -15.660 -20.088 15.638 1.00 75.81 174 GLY A CA 1
ATOM 1402 C C . GLY A 1 174 ? -14.804 -18.815 15.716 1.00 75.81 174 GLY A C 1
ATOM 1403 O O . GLY A 1 174 ? -13.586 -18.923 15.820 1.00 75.81 174 GLY A O 1
ATOM 1404 N N . ILE A 1 175 ? -15.424 -17.627 15.658 1.00 84.69 175 ILE A N 1
ATOM 1405 C CA . ILE A 1 175 ? -14.744 -16.335 15.813 1.00 84.69 175 ILE A CA 1
ATOM 1406 C C . ILE A 1 175 ? -14.835 -15.899 17.275 1.00 84.69 175 ILE A C 1
ATOM 1408 O O . ILE A 1 175 ? -15.940 -15.802 17.812 1.00 84.69 175 ILE A O 1
ATOM 1412 N N . ASN A 1 176 ? -13.695 -15.596 17.893 1.00 86.25 176 ASN A N 1
ATOM 1413 C CA . ASN A 1 176 ? -13.661 -15.050 19.250 1.00 86.25 176 ASN A CA 1
ATOM 1414 C C . ASN A 1 176 ? -13.518 -13.528 19.216 1.00 86.25 176 ASN A C 1
ATOM 1416 O O . ASN A 1 176 ? -12.747 -12.985 18.427 1.00 86.25 176 ASN A O 1
ATOM 1420 N N . LEU A 1 177 ? -14.229 -12.851 20.113 1.00 88.44 177 LEU A N 1
ATOM 1421 C CA . LEU A 1 177 ? -14.108 -11.415 20.326 1.00 88.44 177 LEU A CA 1
ATOM 1422 C C . LEU A 1 177 ? -13.412 -11.171 21.668 1.00 88.44 177 LEU A C 1
ATOM 1424 O O . LEU A 1 177 ? -13.939 -11.531 22.725 1.00 88.44 177 LEU A O 1
ATOM 1428 N N . LEU A 1 178 ? -12.216 -10.586 21.619 1.00 89.00 178 LEU A N 1
ATOM 1429 C CA . LEU A 1 178 ? -11.408 -10.296 22.797 1.00 89.00 178 LEU A CA 1
ATOM 1430 C C . LEU A 1 178 ? -11.161 -8.795 22.932 1.00 89.00 178 LEU A C 1
ATOM 1432 O O . LEU A 1 178 ? -10.929 -8.077 21.964 1.00 89.00 178 LEU A O 1
ATOM 1436 N N . GLU A 1 179 ? -11.157 -8.342 24.170 1.00 87.38 179 GLU A N 1
ATOM 1437 C CA . GLU A 1 179 ? -10.694 -7.033 24.587 1.00 87.38 179 GLU A CA 1
ATOM 1438 C C . GLU A 1 179 ? -9.179 -7.095 24.804 1.00 87.38 179 GLU A C 1
ATOM 1440 O O . GLU A 1 179 ? -8.686 -8.052 25.402 1.00 87.38 179 GLU A O 1
ATOM 1445 N N . SER A 1 180 ? -8.436 -6.091 24.338 1.00 85.44 180 SER A N 1
ATOM 1446 C CA . SER A 1 180 ? -6.984 -6.001 24.521 1.00 85.44 180 SER A CA 1
ATOM 1447 C C . SER A 1 180 ? -6.576 -4.630 25.051 1.00 85.44 180 SER A C 1
ATOM 1449 O O . SER A 1 180 ? -6.971 -3.599 24.507 1.00 85.44 180 SER A O 1
ATOM 1451 N N . SER A 1 181 ? -5.731 -4.615 26.084 1.00 81.44 181 SER A N 1
ATOM 1452 C CA . SER A 1 181 ? -5.117 -3.385 26.605 1.00 81.44 181 SER A CA 1
ATOM 1453 C C . SER A 1 181 ? -3.893 -2.924 25.809 1.00 81.44 181 SER A C 1
ATOM 1455 O O . SER A 1 181 ? -3.464 -1.784 25.963 1.00 81.44 181 SER A O 1
ATOM 1457 N N . LEU A 1 182 ? -3.323 -3.797 24.971 1.00 79.38 182 LEU A N 1
ATOM 1458 C CA . LEU A 1 182 ? -2.139 -3.500 24.159 1.00 79.38 182 LEU A CA 1
ATOM 1459 C C . LEU A 1 182 ? -2.476 -3.124 22.712 1.00 79.38 182 LEU A C 1
ATOM 1461 O O . LEU A 1 182 ? -1.638 -2.541 22.025 1.00 79.38 182 LEU A O 1
ATOM 1465 N N . ALA A 1 183 ? -3.669 -3.473 22.226 1.00 77.56 183 ALA A N 1
ATOM 1466 C CA . ALA A 1 183 ? -4.084 -3.132 20.872 1.00 77.56 183 ALA A CA 1
ATOM 1467 C C . ALA A 1 183 ? -4.314 -1.616 20.739 1.00 77.56 183 ALA A C 1
ATOM 1469 O O . ALA A 1 183 ? -5.034 -1.012 21.531 1.00 77.56 183 ALA A O 1
ATOM 1470 N N . THR A 1 184 ? -3.730 -1.004 19.707 1.00 79.56 184 THR A N 1
ATOM 1471 C CA . THR A 1 184 ? -3.876 0.434 19.399 1.00 79.56 184 THR A CA 1
ATOM 1472 C C . THR A 1 184 ? -4.926 0.716 18.323 1.00 79.56 184 THR A C 1
ATOM 1474 O O . THR A 1 184 ? -5.287 1.863 18.078 1.00 79.56 184 THR A O 1
ATOM 1477 N N . SER A 1 185 ? -5.453 -0.331 17.692 1.00 84.25 185 SER A N 1
ATOM 1478 C CA . SER A 1 185 ? -6.591 -0.289 16.776 1.00 84.25 185 SER A CA 1
ATOM 1479 C C . SER A 1 185 ? -7.336 -1.626 16.805 1.00 84.25 185 SER A C 1
ATOM 1481 O O . SER A 1 185 ? -6.740 -2.629 17.213 1.00 84.25 185 SER A O 1
ATOM 1483 N N . PRO A 1 186 ? -8.607 -1.668 16.365 1.00 85.88 186 PRO A N 1
ATOM 1484 C CA . PRO A 1 186 ? -9.285 -2.920 16.060 1.00 85.88 186 PRO A CA 1
ATOM 1485 C C . PRO A 1 186 ? -8.431 -3.724 15.083 1.00 85.88 186 PRO A C 1
ATOM 1487 O O . PRO A 1 186 ? -7.832 -3.151 14.167 1.00 85.88 186 PRO A O 1
ATOM 1490 N N . MET A 1 187 ? -8.302 -5.024 15.324 1.00 86.19 187 MET A N 1
ATOM 1491 C CA . MET A 1 187 ? -7.582 -5.900 14.409 1.00 86.19 187 MET A CA 1
ATOM 1492 C C . MET A 1 187 ? -8.095 -7.329 14.474 1.00 86.19 187 MET A C 1
ATOM 1494 O O . MET A 1 187 ? -8.372 -7.869 15.545 1.00 86.19 187 MET A O 1
ATOM 1498 N N . THR A 1 188 ? -8.140 -7.959 13.311 1.00 86.38 188 THR A N 1
ATOM 1499 C CA . THR A 1 188 ? -8.439 -9.378 13.152 1.00 86.38 188 THR A CA 1
ATOM 1500 C C . THR A 1 188 ? -7.139 -10.183 13.062 1.00 86.38 188 THR A C 1
ATOM 1502 O O . THR A 1 188 ? -6.292 -9.908 12.212 1.00 86.38 188 THR A O 1
ATOM 1505 N N . ILE A 1 189 ? -6.979 -11.195 13.919 1.00 83.81 189 ILE A N 1
ATOM 1506 C CA . ILE A 1 189 ? -5.782 -12.049 14.009 1.00 83.81 189 ILE A CA 1
ATOM 1507 C C . ILE A 1 189 ? -6.168 -13.523 13.880 1.00 83.81 189 ILE A C 1
ATOM 1509 O O . ILE A 1 189 ? -7.177 -13.955 14.424 1.00 83.81 189 ILE A O 1
ATOM 1513 N N . GLY A 1 190 ? -5.318 -14.320 13.234 1.00 76.38 190 GLY A N 1
ATOM 1514 C CA . GLY A 1 190 ? -5.467 -15.772 13.148 1.00 76.38 190 GLY A CA 1
ATOM 1515 C C . GLY A 1 190 ? -6.225 -16.244 11.904 1.00 76.38 190 GLY A C 1
ATOM 1516 O O . GLY A 1 190 ? -7.136 -15.586 11.409 1.00 76.38 190 GLY A O 1
ATOM 1517 N N . PHE A 1 191 ? -5.819 -17.411 11.396 1.00 71.06 191 PHE A N 1
ATOM 1518 C CA . PHE A 1 191 ? -6.371 -18.024 10.182 1.00 71.06 191 PHE A CA 1
ATOM 1519 C C . PHE A 1 191 ? -7.449 -19.073 10.494 1.00 71.06 191 PHE A C 1
ATOM 1521 O O . PHE A 1 191 ? -8.587 -18.942 10.053 1.00 71.06 191 PHE A O 1
ATOM 1528 N N . LEU A 1 192 ? -7.095 -20.120 11.247 1.00 74.62 192 LEU A N 1
ATOM 1529 C CA . LEU A 1 192 ? -7.988 -21.257 11.521 1.00 74.62 192 LEU A CA 1
ATOM 1530 C C . LEU A 1 192 ? -9.053 -20.934 12.576 1.00 74.62 192 LEU A C 1
ATOM 1532 O O . LEU A 1 192 ? -10.166 -21.450 12.523 1.00 74.62 192 LEU A O 1
ATOM 1536 N N . GLN A 1 193 ? -8.699 -20.077 13.532 1.00 80.12 193 GLN A N 1
ATOM 1537 C CA . GLN A 1 193 ? -9.579 -19.560 14.576 1.00 80.12 193 GLN A CA 1
ATOM 1538 C C . GLN A 1 193 ? -9.383 -18.044 14.634 1.00 80.12 193 GLN A C 1
ATOM 1540 O O . GLN A 1 193 ? -8.576 -17.566 15.434 1.00 80.12 193 GLN A O 1
ATOM 1545 N N . PRO A 1 194 ? -10.018 -17.291 13.720 1.00 85.19 194 PRO A N 1
ATOM 1546 C CA . PRO A 1 194 ? -9.891 -15.844 13.694 1.00 85.19 194 PRO A CA 1
ATOM 1547 C C . PRO A 1 194 ? -10.424 -15.236 14.997 1.00 85.19 194 PRO A C 1
ATOM 1549 O O . PRO A 1 194 ? -11.461 -15.635 15.531 1.00 85.19 194 PRO A O 1
ATOM 1552 N N . VAL A 1 195 ? -9.694 -14.255 15.505 1.00 88.00 195 VAL A N 1
ATOM 1553 C CA . VAL A 1 195 ? -9.984 -13.525 16.732 1.00 88.00 195 VAL A CA 1
ATOM 1554 C C . VAL A 1 195 ? -9.985 -12.041 16.411 1.00 88.00 195 VAL A C 1
ATOM 1556 O O . VAL A 1 195 ? -9.025 -11.533 15.837 1.00 88.00 195 VAL A O 1
ATOM 1559 N N . ILE A 1 196 ? -11.043 -11.341 16.801 1.00 90.44 196 ILE A N 1
ATOM 1560 C CA . ILE A 1 196 ? -11.099 -9.882 16.725 1.00 90.44 196 ILE A CA 1
ATOM 1561 C C . ILE A 1 196 ? -10.610 -9.336 18.063 1.00 90.44 196 ILE A C 1
ATOM 1563 O O . ILE A 1 196 ? -11.181 -9.652 19.109 1.00 90.44 196 ILE A O 1
ATOM 1567 N N . LEU A 1 197 ? -9.548 -8.535 18.027 1.00 89.00 197 LEU A N 1
ATOM 1568 C CA . LEU A 1 197 ? -9.062 -7.772 19.169 1.00 89.00 197 LEU A CA 1
ATOM 1569 C C . LEU A 1 197 ? -9.633 -6.356 19.111 1.00 89.00 197 LEU A C 1
ATOM 1571 O O . LEU A 1 197 ? -9.410 -5.631 18.139 1.00 89.00 197 LEU A O 1
ATOM 1575 N N . LEU A 1 198 ? -10.321 -5.948 20.175 1.00 89.50 198 LEU A N 1
ATOM 1576 C CA . LEU A 1 198 ? -10.802 -4.584 20.363 1.00 89.50 198 LEU A CA 1
ATOM 1577 C C . LEU A 1 198 ? -10.033 -3.874 21.487 1.00 89.50 198 LEU A C 1
ATOM 1579 O O . LEU A 1 198 ? -9.977 -4.390 22.605 1.00 89.50 198 LEU A O 1
ATOM 1583 N N . PRO A 1 199 ? -9.476 -2.678 21.228 1.00 87.62 199 PRO A N 1
ATOM 1584 C CA . PRO A 1 199 ? -8.905 -1.836 22.273 1.00 87.62 199 PRO A CA 1
ATOM 1585 C C . PRO A 1 199 ? -9.943 -1.392 23.307 1.00 87.62 199 PRO A C 1
ATOM 1587 O O . PRO A 1 199 ? -11.000 -0.878 22.936 1.00 87.62 199 PRO A O 1
ATOM 1590 N N . ILE A 1 200 ? -9.598 -1.484 24.595 1.00 84.38 200 ILE A N 1
ATOM 1591 C CA . ILE A 1 200 ? -10.463 -1.071 25.725 1.00 84.38 200 ILE A CA 1
ATOM 1592 C C . ILE A 1 200 ? -11.004 0.350 25.532 1.00 84.38 200 ILE A C 1
ATOM 1594 O O . ILE A 1 200 ? -12.207 0.591 25.617 1.00 84.38 200 ILE A O 1
ATOM 1598 N N . GLY A 1 201 ? -10.112 1.293 25.209 1.00 82.19 201 GLY A N 1
ATOM 1599 C CA . GLY A 1 201 ? -10.469 2.705 25.061 1.00 82.19 201 GLY A CA 1
ATOM 1600 C C . GLY A 1 201 ? -11.431 2.991 23.904 1.00 82.19 201 GLY A C 1
ATOM 1601 O O . GLY A 1 201 ? -12.160 3.980 23.949 1.00 82.19 201 GLY A O 1
ATOM 1602 N N . LEU A 1 202 ? -11.489 2.116 22.892 1.00 85.12 202 LEU A N 1
ATOM 1603 C CA . LEU A 1 202 ? -12.467 2.235 21.809 1.00 85.12 202 LEU A CA 1
ATOM 1604 C C . LEU A 1 202 ? -13.837 1.706 22.211 1.00 85.12 202 LEU A C 1
ATOM 1606 O O . LEU A 1 202 ? -14.838 2.312 21.843 1.00 85.12 202 LEU A O 1
ATOM 1610 N N . ILE A 1 203 ? -13.895 0.633 23.000 1.00 84.69 203 ILE A N 1
ATOM 1611 C CA . ILE A 1 203 ? -15.166 0.089 23.494 1.00 84.69 203 ILE A CA 1
ATOM 1612 C C . ILE A 1 203 ? -15.907 1.152 24.319 1.00 84.69 203 ILE A C 1
ATOM 1614 O O . ILE A 1 203 ? -17.115 1.301 24.176 1.00 84.69 203 ILE A O 1
ATOM 1618 N N . THR A 1 204 ? -15.188 1.943 25.123 1.00 82.44 204 THR A N 1
ATOM 1619 C CA . THR A 1 204 ? -15.782 3.014 25.943 1.00 82.44 204 THR A CA 1
ATOM 1620 C C . THR A 1 204 ? -16.022 4.329 25.191 1.00 82.44 204 THR A C 1
ATOM 1622 O O . THR A 1 204 ? -16.807 5.155 25.647 1.00 82.44 204 THR A O 1
ATOM 1625 N N . GLY A 1 205 ? -15.324 4.568 24.073 1.00 84.44 205 GLY A N 1
ATOM 1626 C CA . GLY A 1 205 ? -15.376 5.832 23.318 1.00 84.44 205 GLY A CA 1
ATOM 1627 C C . GLY A 1 205 ? -16.316 5.835 22.103 1.00 84.44 205 GLY A C 1
ATOM 1628 O O . GLY A 1 205 ? -16.604 6.896 21.529 1.00 84.44 205 GLY A O 1
ATOM 1629 N N . LEU A 1 206 ? -16.785 4.660 21.681 1.00 89.12 206 LEU A N 1
ATOM 1630 C CA . LEU A 1 206 ? -17.707 4.486 20.560 1.00 89.12 206 LEU A CA 1
ATOM 1631 C C . LEU A 1 206 ? -19.147 4.335 21.062 1.00 89.12 206 LEU A C 1
ATOM 1633 O O . LEU A 1 206 ? -19.416 3.656 22.046 1.00 89.12 206 LEU A O 1
ATOM 1637 N N . SER A 1 207 ? -20.093 4.951 20.355 1.00 90.94 207 SER A N 1
ATOM 1638 C CA . SER A 1 207 ? -21.517 4.639 20.527 1.00 90.94 207 SER A CA 1
ATOM 1639 C C . SER A 1 207 ? -21.835 3.240 19.986 1.00 90.94 207 SER A C 1
ATOM 1641 O O . SER A 1 207 ? -21.117 2.739 19.122 1.00 90.94 207 SER A O 1
ATOM 1643 N N . ASN A 1 208 ? -22.948 2.631 20.413 1.00 90.19 208 ASN A N 1
ATOM 1644 C CA . ASN A 1 208 ? -23.344 1.286 19.962 1.00 90.19 208 ASN A CA 1
ATOM 1645 C C . ASN A 1 208 ? -23.394 1.148 18.432 1.00 90.19 208 ASN A C 1
ATOM 1647 O O . ASN A 1 208 ? -22.920 0.155 17.891 1.00 90.19 208 ASN A O 1
ATOM 1651 N N . ASN A 1 209 ? -23.890 2.168 17.726 1.00 90.69 209 ASN A N 1
ATOM 1652 C CA . ASN A 1 209 ? -23.955 2.150 16.263 1.00 90.69 209 ASN A CA 1
ATOM 1653 C C . ASN A 1 209 ? -22.570 2.267 15.599 1.00 90.69 209 ASN A C 1
ATOM 1655 O O . ASN A 1 209 ? -22.336 1.709 14.529 1.00 90.69 209 ASN A O 1
ATOM 1659 N N . GLU A 1 210 ? -21.648 3.020 16.205 1.00 91.94 210 GLU A N 1
ATOM 1660 C CA . GLU A 1 210 ? -20.267 3.129 15.720 1.00 91.94 210 GLU A CA 1
ATOM 1661 C C . GLU A 1 210 ? -19.494 1.831 15.993 1.00 91.94 210 GLU A C 1
ATOM 1663 O O . GLU A 1 210 ? -18.727 1.382 15.142 1.00 91.94 210 GLU A O 1
ATOM 1668 N N . LEU A 1 211 ? -19.733 1.199 17.145 1.00 91.94 211 LEU A N 1
ATOM 1669 C CA . LEU A 1 211 ? -19.170 -0.102 17.497 1.00 91.94 211 LEU A CA 1
ATOM 1670 C C . LEU A 1 211 ? -19.692 -1.211 16.573 1.00 91.94 211 LEU A C 1
ATOM 1672 O O . LEU A 1 211 ? -18.897 -2.024 16.104 1.00 91.94 211 LEU A O 1
ATOM 1676 N N . GLU A 1 212 ? -20.992 -1.209 16.251 1.00 93.00 212 GLU A N 1
ATOM 1677 C CA . GLU A 1 212 ? -21.586 -2.117 15.257 1.00 93.00 212 GLU A CA 1
ATOM 1678 C C . GLU A 1 212 ? -20.882 -1.971 13.901 1.00 93.00 212 GLU A C 1
ATOM 1680 O O . GLU A 1 212 ? -20.499 -2.969 13.295 1.00 93.00 212 GLU A O 1
ATOM 1685 N N . ALA A 1 213 ? -20.643 -0.734 13.446 1.00 92.44 213 ALA A N 1
ATOM 1686 C CA . ALA A 1 213 ? -19.961 -0.467 12.181 1.00 92.44 213 ALA A CA 1
ATOM 1687 C C . ALA A 1 213 ? -18.502 -0.965 12.165 1.00 92.44 213 ALA A C 1
ATOM 1689 O O . ALA A 1 213 ? -18.073 -1.558 11.175 1.00 92.44 213 ALA A O 1
ATOM 1690 N N . VAL A 1 214 ? -17.749 -0.774 13.256 1.00 92.88 214 VAL A N 1
ATOM 1691 C CA . VAL A 1 214 ? -16.367 -1.282 13.384 1.00 92.88 214 VAL A CA 1
ATOM 1692 C C . VAL A 1 214 ? -16.343 -2.806 13.387 1.00 92.88 214 VAL A C 1
ATOM 1694 O O . VAL A 1 214 ? -15.554 -3.411 12.666 1.00 92.88 214 VAL A O 1
ATOM 1697 N N . LEU A 1 215 ? -17.229 -3.444 14.153 1.00 92.81 215 LEU A N 1
ATOM 1698 C CA . LEU A 1 215 ? -17.327 -4.903 14.189 1.00 92.81 215 LEU A CA 1
ATOM 1699 C C . LEU A 1 215 ? -17.731 -5.480 12.829 1.00 92.81 215 LEU A C 1
ATOM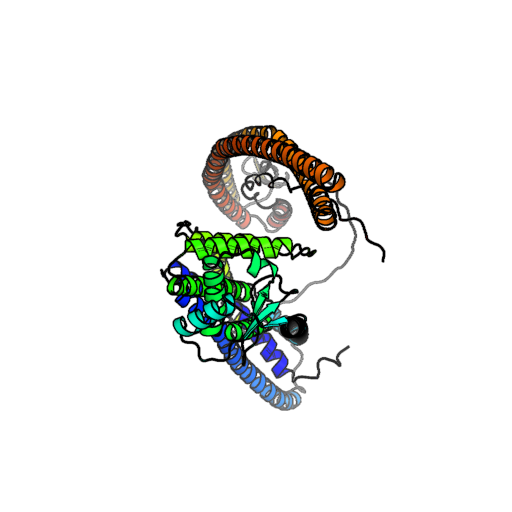 1701 O O . LEU A 1 215 ? -17.169 -6.488 12.407 1.00 92.81 215 LEU A O 1
ATOM 1705 N N . ALA A 1 216 ? -18.664 -4.841 12.120 1.00 93.00 216 ALA A N 1
ATOM 1706 C CA . ALA A 1 216 ? -19.051 -5.248 10.773 1.00 93.00 216 ALA A CA 1
ATOM 1707 C C . ALA A 1 216 ? -17.879 -5.147 9.778 1.00 93.00 216 ALA A C 1
ATOM 1709 O O . ALA A 1 216 ? -17.720 -6.039 8.943 1.00 93.00 216 ALA A O 1
ATOM 1710 N N . HIS A 1 217 ? -17.032 -4.116 9.898 1.00 93.50 217 HIS A N 1
ATOM 1711 C CA . HIS A 1 217 ? -15.803 -3.969 9.107 1.00 93.50 217 HIS A CA 1
ATOM 1712 C C . HIS A 1 217 ? -14.792 -5.090 9.389 1.00 93.50 217 HIS A C 1
ATOM 1714 O O . HIS A 1 217 ? -14.302 -5.732 8.463 1.00 93.50 217 HIS A O 1
ATOM 1720 N N . GLU A 1 218 ? -14.524 -5.402 10.657 1.00 92.31 218 GLU A N 1
ATOM 1721 C CA . GLU A 1 218 ? -13.612 -6.500 11.017 1.00 92.31 218 GLU A CA 1
ATOM 1722 C C . GLU A 1 218 ? -14.154 -7.872 10.576 1.00 92.31 218 GLU A C 1
ATOM 1724 O O . GLU A 1 218 ? -13.431 -8.708 10.027 1.00 92.31 218 GLU A O 1
ATOM 1729 N N . LEU A 1 219 ? -15.463 -8.100 10.718 1.00 92.50 219 LEU A N 1
ATOM 1730 C CA . LEU A 1 219 ? -16.119 -9.311 10.218 1.00 92.50 219 LEU A CA 1
ATOM 1731 C C . LEU A 1 219 ? -16.055 -9.421 8.688 1.00 92.50 219 LEU A C 1
ATOM 1733 O O . LEU A 1 219 ? -15.972 -10.536 8.161 1.00 92.50 219 LEU A O 1
ATOM 1737 N N . ALA A 1 220 ? -16.054 -8.296 7.966 1.00 92.19 220 ALA A N 1
ATOM 1738 C CA . ALA A 1 220 ? -15.870 -8.280 6.519 1.00 92.19 220 ALA A CA 1
ATOM 1739 C C . ALA A 1 220 ? -14.494 -8.832 6.113 1.00 92.19 220 ALA A C 1
ATOM 1741 O O . ALA A 1 220 ? -14.433 -9.660 5.198 1.00 92.19 220 ALA A O 1
ATOM 1742 N N . HIS A 1 221 ? -13.420 -8.473 6.827 1.00 92.00 221 HIS A N 1
ATOM 1743 C CA . HIS A 1 221 ? -12.086 -9.042 6.597 1.00 92.00 221 HIS A CA 1
ATOM 1744 C C . HIS A 1 221 ? -12.068 -10.567 6.775 1.00 92.00 221 HIS A C 1
ATOM 1746 O O . HIS A 1 221 ? -11.479 -11.285 5.957 1.00 92.00 221 HIS A O 1
ATOM 1752 N N . ILE A 1 222 ? -12.755 -11.082 7.803 1.00 91.38 222 ILE A N 1
ATOM 1753 C CA . ILE A 1 222 ? -12.849 -12.529 8.053 1.00 91.38 222 ILE A CA 1
ATOM 1754 C C . ILE A 1 222 ? -13.635 -13.223 6.941 1.00 91.38 222 ILE A C 1
ATOM 1756 O O . ILE A 1 222 ? -13.157 -14.213 6.382 1.00 91.38 222 ILE A O 1
ATOM 1760 N N . LYS A 1 223 ? -14.816 -12.697 6.585 1.00 91.50 223 LYS A N 1
ATOM 1761 C CA . LYS A 1 223 ? -15.684 -13.263 5.537 1.00 91.50 223 LYS A CA 1
ATOM 1762 C C . LYS A 1 223 ? -14.964 -13.374 4.196 1.00 91.50 223 LYS A C 1
ATOM 1764 O O . LYS A 1 223 ? -15.191 -14.317 3.445 1.00 91.50 223 LYS A O 1
ATOM 1769 N N . ARG A 1 224 ? -14.126 -12.386 3.885 1.00 90.94 224 ARG A N 1
ATOM 1770 C CA . ARG A 1 224 ? -13.368 -12.302 2.631 1.00 90.94 224 ARG A CA 1
ATOM 1771 C C . ARG A 1 224 ? -12.038 -13.050 2.667 1.00 90.94 224 ARG A C 1
ATOM 1773 O O . ARG A 1 224 ? -11.368 -13.112 1.643 1.00 90.94 224 ARG A O 1
ATOM 1780 N N . HIS A 1 225 ? -11.663 -13.614 3.816 1.00 89.88 225 HIS A N 1
ATOM 1781 C CA . HIS A 1 225 ? -10.380 -14.282 4.027 1.00 89.88 225 HIS A CA 1
ATOM 1782 C C . HIS A 1 225 ? -9.172 -13.404 3.663 1.00 89.88 225 HIS A C 1
ATOM 1784 O O . HIS A 1 225 ? -8.178 -13.881 3.114 1.00 89.88 225 HIS A O 1
ATOM 1790 N N . ASP A 1 226 ? -9.238 -12.113 3.995 1.00 90.56 226 ASP A N 1
ATOM 1791 C CA . ASP A 1 226 ? -8.226 -11.135 3.582 1.00 90.56 226 ASP A CA 1
ATOM 1792 C C . ASP A 1 226 ? -6.822 -11.431 4.134 1.00 90.56 226 ASP A C 1
ATOM 1794 O O . ASP A 1 226 ? -5.828 -11.002 3.543 1.00 90.56 226 ASP A O 1
ATOM 1798 N N . TYR A 1 227 ? -6.711 -12.199 5.224 1.00 86.56 227 TYR A N 1
ATOM 1799 C CA . TYR A 1 227 ? -5.421 -12.663 5.742 1.00 86.56 227 TYR A CA 1
ATOM 1800 C C . TYR A 1 227 ? -4.679 -13.542 4.716 1.00 86.56 227 TYR A C 1
ATOM 1802 O O . TYR A 1 227 ? -3.462 -13.422 4.598 1.00 86.56 227 TYR A O 1
ATOM 1810 N N . LEU A 1 228 ? -5.380 -14.396 3.952 1.00 89.38 228 LEU A N 1
ATOM 1811 C CA . LEU A 1 228 ? -4.750 -15.324 3.003 1.00 89.38 228 LEU A CA 1
ATOM 1812 C C . LEU A 1 228 ? -4.155 -14.541 1.840 1.00 89.38 228 LEU A C 1
ATOM 1814 O O . LEU A 1 228 ? -3.003 -14.743 1.458 1.00 89.38 228 LEU A O 1
ATOM 1818 N N . VAL A 1 229 ? -4.941 -13.594 1.328 1.00 92.31 229 VAL A N 1
ATOM 1819 C CA . VAL A 1 229 ? -4.499 -12.663 0.294 1.00 92.31 229 VAL A CA 1
ATOM 1820 C C . VAL A 1 229 ? -3.328 -11.830 0.798 1.00 92.31 229 VAL A C 1
ATOM 1822 O O . VAL A 1 229 ? -2.354 -11.682 0.069 1.00 92.31 229 VAL A O 1
ATOM 1825 N N . ASN A 1 230 ? -3.357 -11.367 2.051 1.00 91.06 230 ASN A N 1
ATOM 1826 C CA . ASN A 1 230 ? -2.245 -10.627 2.641 1.00 91.06 230 ASN A CA 1
ATOM 1827 C C . ASN A 1 230 ? -0.959 -11.467 2.732 1.00 91.06 230 ASN A C 1
ATOM 1829 O O . ASN A 1 230 ? 0.105 -10.951 2.414 1.00 91.06 230 ASN A O 1
ATOM 1833 N N . ILE A 1 231 ? -1.041 -12.749 3.112 1.00 90.75 231 ILE A N 1
ATOM 1834 C CA . ILE A 1 231 ? 0.122 -13.655 3.144 1.00 90.75 231 ILE A CA 1
ATOM 1835 C C . ILE A 1 231 ? 0.701 -13.826 1.740 1.00 90.75 231 ILE A C 1
ATOM 1837 O O . ILE A 1 231 ? 1.894 -13.611 1.543 1.00 90.75 231 ILE A O 1
ATOM 1841 N N . ILE A 1 232 ? -0.137 -14.165 0.755 1.00 94.12 232 ILE A N 1
ATOM 1842 C CA . ILE A 1 232 ? 0.300 -14.342 -0.637 1.00 94.12 232 ILE A CA 1
ATOM 1843 C C . ILE A 1 232 ? 0.924 -13.046 -1.160 1.00 94.12 232 ILE A C 1
ATOM 1845 O O . ILE A 1 232 ? 2.014 -13.062 -1.722 1.00 94.12 232 ILE A O 1
ATOM 1849 N N . GLN A 1 233 ? 0.272 -11.911 -0.922 1.00 95.00 233 GLN A N 1
ATOM 1850 C CA . GLN A 1 233 ? 0.764 -10.592 -1.301 1.00 95.00 233 GLN A CA 1
ATOM 1851 C C . GLN A 1 233 ? 2.123 -10.283 -0.659 1.00 95.00 233 GLN A C 1
ATOM 1853 O O . GLN A 1 233 ? 3.025 -9.850 -1.368 1.00 95.00 233 GLN A O 1
ATOM 1858 N N . SER A 1 234 ? 2.307 -10.554 0.638 1.00 94.06 234 SER A N 1
ATOM 1859 C CA . SER A 1 234 ? 3.595 -10.371 1.319 1.00 94.06 234 SER A CA 1
ATOM 1860 C C . SER A 1 234 ? 4.688 -11.289 0.773 1.00 94.06 234 SER A C 1
ATOM 1862 O O . SER A 1 234 ? 5.826 -10.850 0.640 1.00 94.06 234 SER A O 1
ATOM 1864 N N . LEU A 1 235 ? 4.368 -12.533 0.403 1.00 95.25 235 LEU A N 1
ATOM 1865 C CA . LEU A 1 235 ? 5.330 -13.426 -0.253 1.00 95.25 235 LEU A CA 1
ATOM 1866 C C . LEU A 1 235 ? 5.758 -12.877 -1.620 1.00 95.25 235 LEU A C 1
ATOM 1868 O O . LEU A 1 235 ? 6.947 -12.846 -1.922 1.00 95.25 235 LEU A O 1
ATOM 1872 N N . VAL A 1 236 ? 4.818 -12.375 -2.424 1.00 96.25 236 VAL A N 1
ATOM 1873 C CA . VAL A 1 236 ? 5.134 -11.757 -3.723 1.00 96.25 236 VAL A CA 1
ATOM 1874 C C . VAL A 1 236 ? 5.946 -10.466 -3.550 1.00 96.25 236 VAL A C 1
ATOM 1876 O O . VAL A 1 236 ? 6.888 -10.233 -4.305 1.00 96.25 236 VAL A O 1
ATOM 1879 N N . GLU A 1 237 ? 5.644 -9.648 -2.536 1.00 96.06 237 GLU A N 1
ATOM 1880 C CA . GLU A 1 237 ? 6.457 -8.475 -2.177 1.00 96.06 237 GLU A CA 1
ATOM 1881 C C . GLU A 1 237 ? 7.886 -8.860 -1.784 1.00 96.06 237 GLU A C 1
ATOM 1883 O O . GLU A 1 237 ? 8.813 -8.140 -2.139 1.00 96.06 237 GLU A O 1
ATOM 1888 N N . ILE A 1 238 ? 8.083 -9.987 -1.091 1.00 96.00 238 ILE A N 1
ATOM 1889 C CA . ILE A 1 238 ? 9.417 -10.506 -0.763 1.00 96.00 238 ILE A CA 1
ATOM 1890 C C . ILE A 1 238 ? 10.151 -10.942 -2.032 1.00 96.00 238 ILE A C 1
ATOM 1892 O O . ILE A 1 238 ? 11.307 -10.573 -2.204 1.00 96.00 238 ILE A O 1
ATOM 1896 N N . LEU A 1 239 ? 9.499 -11.684 -2.934 1.00 95.56 239 LEU A N 1
ATOM 1897 C CA . LEU A 1 239 ? 10.126 -12.164 -4.173 1.00 95.56 239 LEU A CA 1
ATOM 1898 C C . LEU A 1 239 ? 10.572 -11.007 -5.083 1.00 95.56 239 LEU A C 1
ATOM 1900 O O . LEU A 1 239 ? 11.670 -11.036 -5.640 1.00 95.56 239 LEU A O 1
ATOM 1904 N N . PHE A 1 240 ? 9.742 -9.968 -5.203 1.00 96.12 240 PHE A N 1
ATOM 1905 C CA . PHE A 1 240 ? 9.954 -8.840 -6.118 1.00 96.12 240 PHE A CA 1
ATOM 1906 C C . PHE A 1 240 ? 10.182 -7.511 -5.385 1.00 96.12 240 PHE A C 1
ATOM 1908 O O . PHE A 1 240 ? 9.774 -6.452 -5.869 1.00 96.12 240 PHE A O 1
ATOM 1915 N N . PHE A 1 241 ? 10.839 -7.544 -4.222 1.00 95.25 241 PHE A N 1
ATOM 1916 C CA . PHE A 1 241 ? 11.013 -6.376 -3.345 1.00 95.25 241 PHE A CA 1
ATOM 1917 C C . PHE A 1 241 ? 11.731 -5.194 -4.011 1.00 95.25 241 PHE A C 1
ATOM 1919 O O . PHE A 1 241 ? 11.538 -4.041 -3.629 1.00 95.25 241 PHE A O 1
ATOM 1926 N N . PHE A 1 242 ? 12.568 -5.468 -5.009 1.00 92.44 242 PHE A N 1
ATOM 1927 C CA . PHE A 1 242 ? 13.308 -4.462 -5.765 1.00 92.44 242 PHE A CA 1
ATOM 1928 C C . PHE A 1 242 ? 12.431 -3.727 -6.793 1.00 92.44 242 PHE A C 1
ATOM 1930 O O . PHE A 1 242 ? 12.862 -2.716 -7.347 1.00 92.44 242 PHE A O 1
ATOM 1937 N N . HIS A 1 243 ? 11.212 -4.211 -7.067 1.00 92.62 243 HIS A N 1
ATOM 1938 C CA . HIS A 1 243 ? 10.406 -3.734 -8.184 1.00 92.62 243 HIS A CA 1
ATOM 1939 C C . HIS A 1 243 ? 9.305 -2.740 -7.757 1.00 92.62 243 HIS A C 1
ATOM 1941 O O . HIS A 1 243 ? 8.346 -3.124 -7.077 1.00 92.62 243 HIS A O 1
ATOM 1947 N N . PRO A 1 244 ? 9.339 -1.472 -8.216 1.00 91.38 244 PRO A N 1
ATOM 1948 C CA . PRO A 1 244 ? 8.359 -0.453 -7.824 1.00 91.38 244 PRO A CA 1
ATOM 1949 C C . PRO A 1 244 ? 6.924 -0.792 -8.251 1.00 91.38 244 PRO A C 1
ATOM 1951 O O . PRO A 1 244 ? 5.975 -0.470 -7.537 1.00 91.38 244 PRO A O 1
ATOM 1954 N N . ALA A 1 245 ? 6.741 -1.482 -9.382 1.00 92.56 245 ALA A N 1
ATOM 1955 C CA . ALA A 1 245 ? 5.404 -1.874 -9.827 1.00 92.56 245 ALA A CA 1
ATOM 1956 C C . ALA A 1 245 ? 4.736 -2.896 -8.893 1.00 92.56 245 ALA A C 1
ATOM 1958 O O . ALA A 1 245 ? 3.532 -2.800 -8.677 1.00 92.56 245 ALA A O 1
ATOM 1959 N N . THR A 1 246 ? 5.494 -3.813 -8.277 1.00 94.56 246 THR A N 1
ATOM 1960 C CA . THR A 1 246 ? 4.944 -4.754 -7.288 1.00 94.56 246 THR A CA 1
ATOM 1961 C C . THR A 1 246 ? 4.397 -3.990 -6.091 1.00 94.56 246 THR A C 1
ATOM 1963 O O . THR A 1 246 ? 3.255 -4.210 -5.691 1.00 94.56 246 THR A O 1
ATOM 1966 N N . TRP A 1 247 ? 5.160 -3.020 -5.575 1.00 93.81 247 TRP A N 1
ATOM 1967 C CA . TRP A 1 247 ? 4.717 -2.149 -4.483 1.00 93.81 247 TRP A CA 1
ATOM 1968 C C . TRP A 1 247 ? 3.471 -1.343 -4.847 1.00 93.81 247 TRP A C 1
ATOM 1970 O O . TRP A 1 247 ? 2.576 -1.202 -4.013 1.00 93.81 247 TRP A O 1
ATOM 1980 N N . TRP A 1 248 ? 3.384 -0.851 -6.085 1.00 93.56 248 TRP A N 1
ATOM 1981 C CA . TRP A 1 248 ? 2.213 -0.126 -6.579 1.00 93.56 248 TRP A CA 1
ATOM 1982 C C . TRP A 1 248 ? 0.964 -1.017 -6.670 1.00 93.56 248 TRP A C 1
ATOM 1984 O O . TRP A 1 248 ? -0.073 -0.658 -6.110 1.00 93.56 248 TRP A O 1
ATOM 1994 N N . ILE A 1 249 ? 1.060 -2.194 -7.306 1.00 94.06 249 ILE A N 1
ATOM 1995 C CA . ILE A 1 249 ? -0.053 -3.160 -7.402 1.00 94.06 249 ILE A CA 1
ATOM 1996 C C . ILE A 1 249 ? -0.505 -3.559 -5.994 1.00 94.06 249 ILE A C 1
ATOM 1998 O O . ILE A 1 249 ? -1.690 -3.519 -5.671 1.00 94.06 249 ILE A O 1
ATOM 2002 N N . SER A 1 250 ? 0.456 -3.879 -5.134 1.00 94.56 250 SER A N 1
ATOM 2003 C CA . SER A 1 250 ? 0.230 -4.265 -3.749 1.00 94.56 250 SER A CA 1
ATOM 2004 C C . SER A 1 250 ? -0.449 -3.158 -2.926 1.00 94.56 250 SER A C 1
ATOM 2006 O O . SER A 1 250 ? -1.401 -3.415 -2.184 1.00 94.56 250 SER A O 1
ATOM 2008 N N . ALA A 1 251 ? -0.029 -1.898 -3.089 1.00 91.31 251 ALA A N 1
ATOM 2009 C CA . ALA A 1 251 ? -0.678 -0.752 -2.453 1.00 91.31 251 ALA A CA 1
ATOM 2010 C C . ALA A 1 251 ? -2.130 -0.584 -2.918 1.00 91.31 251 ALA A C 1
ATOM 2012 O O . ALA A 1 251 ? -3.005 -0.355 -2.086 1.00 91.31 251 ALA A O 1
ATOM 2013 N N . ASN A 1 252 ? -2.399 -0.780 -4.211 1.00 91.75 252 ASN A N 1
ATOM 2014 C CA . ASN A 1 252 ? -3.756 -0.743 -4.744 1.00 91.75 252 ASN A CA 1
ATOM 2015 C C . ASN A 1 252 ? -4.628 -1.878 -4.179 1.00 91.75 252 ASN A C 1
ATOM 2017 O O . ASN A 1 252 ? -5.776 -1.638 -3.824 1.00 91.75 252 ASN A O 1
ATOM 2021 N N . ILE A 1 253 ? -4.099 -3.102 -4.046 1.00 93.81 253 ILE A N 1
ATOM 2022 C CA . ILE A 1 253 ? -4.836 -4.208 -3.407 1.00 93.81 253 ILE A CA 1
ATOM 2023 C C . ILE A 1 253 ? -5.189 -3.849 -1.960 1.00 93.81 253 ILE A C 1
ATOM 2025 O O . ILE A 1 253 ? -6.325 -4.068 -1.551 1.00 93.81 253 ILE A O 1
ATOM 2029 N N . ARG A 1 254 ? -4.255 -3.259 -1.197 1.00 92.38 254 ARG A N 1
ATOM 2030 C CA . ARG A 1 254 ? -4.523 -2.811 0.182 1.00 92.38 254 ARG A CA 1
ATOM 2031 C C . ARG A 1 254 ? -5.621 -1.754 0.243 1.00 92.38 254 ARG A C 1
ATOM 2033 O O . ARG A 1 254 ? -6.500 -1.870 1.084 1.00 92.38 254 ARG A O 1
ATOM 2040 N N . GLU A 1 255 ? -5.585 -0.753 -0.633 1.00 90.88 255 GLU A N 1
ATOM 2041 C CA . GLU A 1 255 ? -6.618 0.290 -0.688 1.00 90.88 255 GLU A CA 1
ATOM 2042 C C . GLU A 1 255 ? -7.989 -0.304 -1.036 1.00 90.88 255 GLU A C 1
ATOM 2044 O O . GLU A 1 255 ? -8.978 -0.057 -0.346 1.00 90.88 255 GLU A O 1
ATOM 2049 N N . GLU A 1 256 ? -8.050 -1.138 -2.075 1.00 92.44 256 GLU A N 1
ATOM 2050 C CA . GLU A 1 256 ? -9.312 -1.729 -2.518 1.00 92.44 256 GLU A CA 1
ATOM 2051 C C . GLU A 1 256 ? -9.843 -2.785 -1.540 1.00 92.44 256 GLU A C 1
ATOM 2053 O O . GLU A 1 256 ? -11.055 -2.971 -1.451 1.00 92.44 256 GLU A O 1
ATOM 2058 N N . ARG A 1 257 ? -8.974 -3.432 -0.754 1.00 94.00 257 ARG A N 1
ATOM 2059 C CA . ARG A 1 257 ? -9.366 -4.308 0.359 1.00 94.00 257 ARG A CA 1
ATOM 2060 C C . ARG A 1 257 ? -10.160 -3.544 1.415 1.00 94.00 257 ARG A C 1
ATOM 2062 O O . ARG A 1 257 ? -11.252 -3.981 1.771 1.00 94.00 257 ARG A O 1
ATOM 2069 N N . GLU A 1 258 ? -9.643 -2.402 1.868 1.00 92.62 258 GLU A N 1
ATOM 2070 C CA . GLU A 1 258 ? -10.352 -1.541 2.823 1.00 92.62 258 GLU A CA 1
ATOM 2071 C C . GLU A 1 258 ? -11.677 -1.053 2.233 1.00 92.62 258 GLU A C 1
ATOM 2073 O O . GLU A 1 258 ? -12.710 -1.144 2.890 1.00 92.62 258 GLU A O 1
ATOM 2078 N N . ASN A 1 259 ? -11.677 -0.632 0.960 1.00 92.56 259 ASN A N 1
ATOM 2079 C CA . ASN A 1 259 ? -12.898 -0.199 0.278 1.00 92.56 259 ASN A CA 1
ATOM 2080 C C . ASN A 1 259 ? -13.959 -1.310 0.219 1.00 92.56 259 ASN A C 1
ATOM 2082 O O . ASN A 1 259 ? -15.139 -1.045 0.428 1.00 92.56 259 ASN A O 1
ATOM 2086 N N . CYS A 1 260 ? -13.556 -2.553 -0.056 1.00 93.25 260 CYS A N 1
ATOM 2087 C CA . CYS A 1 260 ? -14.475 -3.688 -0.074 1.00 93.25 260 CYS A CA 1
ATOM 2088 C C . CYS A 1 260 ? -15.062 -3.993 1.308 1.00 93.25 260 CYS A C 1
ATOM 2090 O O . CYS A 1 260 ? -16.219 -4.401 1.396 1.00 93.25 260 CYS A O 1
ATOM 2092 N N . CYS A 1 261 ? -14.267 -3.840 2.368 1.00 92.38 261 CYS A N 1
ATOM 2093 C CA . CYS A 1 261 ? -14.723 -4.079 3.736 1.00 92.38 261 CYS A CA 1
ATOM 2094 C C . CYS A 1 261 ? -15.669 -2.974 4.205 1.00 92.38 261 CYS A C 1
ATOM 2096 O O . CYS A 1 261 ? -16.737 -3.286 4.724 1.00 92.38 261 CYS A O 1
ATOM 2098 N N . ASP A 1 262 ? -15.348 -1.716 3.895 1.00 93.44 262 ASP A N 1
ATOM 2099 C CA . ASP A 1 262 ? -16.233 -0.569 4.111 1.00 93.44 262 ASP A CA 1
ATOM 2100 C C . ASP A 1 262 ? -17.585 -0.764 3.397 1.00 93.44 262 ASP A C 1
ATOM 2102 O O . ASP A 1 262 ? -18.638 -0.532 3.988 1.00 93.44 262 ASP A O 1
ATOM 2106 N N . ASP A 1 263 ? -17.571 -1.217 2.134 1.00 92.69 263 ASP A N 1
ATOM 2107 C CA . ASP A 1 263 ? -18.793 -1.440 1.345 1.00 92.69 263 ASP A CA 1
ATOM 2108 C C . ASP A 1 263 ? -19.679 -2.530 1.966 1.00 92.69 263 ASP A C 1
ATOM 2110 O O . ASP A 1 263 ? -20.894 -2.361 2.063 1.00 92.69 263 ASP A O 1
ATOM 2114 N N . LEU A 1 264 ? -19.073 -3.621 2.446 1.00 92.81 264 LEU A N 1
ATOM 2115 C CA . LEU A 1 264 ? -19.801 -4.692 3.126 1.00 92.81 264 LEU A CA 1
ATOM 2116 C C . LEU A 1 264 ? -20.308 -4.256 4.511 1.00 92.81 264 LEU A C 1
ATOM 2118 O O . LEU A 1 264 ? -21.420 -4.612 4.894 1.00 92.81 264 LEU A O 1
ATOM 2122 N N . ALA A 1 265 ? -19.534 -3.469 5.260 1.00 92.75 265 ALA A N 1
ATOM 2123 C CA . ALA A 1 265 ? -19.969 -2.922 6.545 1.00 92.75 265 ALA A CA 1
ATOM 2124 C C . ALA A 1 265 ? -21.170 -1.976 6.376 1.00 92.75 265 ALA A C 1
ATOM 2126 O O . ALA A 1 265 ? -22.125 -2.035 7.151 1.00 92.75 265 ALA A O 1
ATOM 2127 N N . ILE A 1 266 ? -21.166 -1.152 5.323 1.00 92.19 266 ILE A N 1
ATOM 2128 C CA . ILE A 1 266 ? -22.305 -0.306 4.945 1.00 92.19 266 ILE A CA 1
ATOM 2129 C C . ILE A 1 266 ? -23.532 -1.152 4.603 1.00 92.19 266 ILE A C 1
ATOM 2131 O O . ILE A 1 266 ? -24.624 -0.846 5.078 1.00 92.19 266 ILE A O 1
ATOM 2135 N N . GLU A 1 267 ? -23.364 -2.216 3.814 1.00 91.38 267 GLU A N 1
ATOM 2136 C CA . GLU A 1 267 ? -24.456 -3.126 3.447 1.00 91.38 267 GLU A CA 1
ATOM 2137 C C . GLU A 1 267 ? -25.096 -3.785 4.682 1.00 91.38 267 GLU A C 1
ATOM 2139 O O . GLU A 1 267 ? -26.314 -3.942 4.741 1.00 91.38 267 GLU A O 1
ATOM 2144 N N . LEU A 1 268 ? -24.289 -4.125 5.693 1.00 89.31 268 LEU A N 1
ATOM 2145 C CA . LEU A 1 268 ? -24.745 -4.789 6.918 1.00 89.31 268 LEU A CA 1
ATOM 2146 C C . LEU A 1 268 ? -25.414 -3.841 7.924 1.00 89.31 268 LEU A C 1
ATOM 2148 O O . LEU A 1 268 ? -26.389 -4.231 8.571 1.00 89.31 268 LEU A O 1
ATOM 2152 N N . CYS A 1 269 ? -24.884 -2.625 8.081 1.00 87.50 269 CYS A N 1
ATOM 2153 C CA . CYS A 1 269 ? -25.328 -1.677 9.109 1.00 87.50 269 CYS A CA 1
ATOM 2154 C C . CYS A 1 269 ? -26.290 -0.601 8.577 1.00 87.50 269 CYS A C 1
ATOM 2156 O O . CYS A 1 269 ? -26.939 0.090 9.359 1.00 87.50 269 CYS A O 1
ATOM 2158 N N . GLY A 1 270 ? -26.371 -0.411 7.256 1.00 81.06 270 GLY A N 1
ATOM 2159 C CA . GLY A 1 270 ? -27.298 0.515 6.599 1.00 81.06 270 GLY A CA 1
ATOM 2160 C C . GLY A 1 270 ? -27.024 2.007 6.830 1.00 81.06 270 GLY A C 1
ATOM 2161 O O . GLY A 1 270 ? -27.845 2.836 6.439 1.00 81.06 270 GLY A O 1
ATOM 2162 N N . ASN A 1 271 ? -25.906 2.383 7.467 1.00 84.62 271 ASN A N 1
ATOM 2163 C CA . ASN A 1 271 ? -25.599 3.780 7.783 1.00 84.62 271 ASN A CA 1
ATOM 2164 C C . ASN A 1 271 ? -24.119 4.146 7.572 1.00 84.62 271 ASN A C 1
ATOM 2166 O O . ASN A 1 271 ? -23.252 3.900 8.412 1.00 84.62 271 ASN A O 1
ATOM 2170 N N . ASN A 1 272 ? -23.860 4.843 6.467 1.00 88.12 272 ASN A N 1
ATOM 2171 C CA . ASN A 1 272 ? -22.534 5.304 6.048 1.00 88.12 272 ASN A CA 1
ATOM 2172 C C . ASN A 1 272 ? -21.914 6.321 7.022 1.00 88.12 272 ASN A C 1
ATOM 2174 O O . ASN A 1 272 ? -20.696 6.368 7.186 1.00 88.12 272 ASN A O 1
ATOM 2178 N N . VAL A 1 273 ? -22.739 7.148 7.675 1.00 89.12 273 VAL A N 1
ATOM 2179 C CA . VAL A 1 273 ? -22.270 8.208 8.582 1.00 89.12 273 VAL A CA 1
ATOM 2180 C C . VAL A 1 273 ? -21.708 7.605 9.865 1.00 89.12 273 VAL A C 1
ATOM 2182 O O . VAL A 1 273 ? -20.686 8.078 10.360 1.00 89.12 273 VAL A O 1
ATOM 2185 N N . HIS A 1 274 ? -22.337 6.549 10.389 1.00 88.94 274 HIS A N 1
ATOM 2186 C CA . HIS A 1 274 ? -21.822 5.834 11.558 1.00 88.94 274 HIS A CA 1
ATOM 2187 C C . HIS A 1 274 ? -20.458 5.208 11.273 1.00 88.94 274 HIS A C 1
ATOM 2189 O O . HIS A 1 274 ? -19.545 5.385 12.076 1.00 88.94 274 HIS A O 1
ATOM 2195 N N . LEU A 1 275 ? -20.278 4.583 10.104 1.00 89.88 275 LEU A N 1
ATOM 2196 C CA . LEU A 1 275 ? -18.977 4.047 9.702 1.00 89.88 275 LEU A CA 1
ATOM 2197 C C . LEU A 1 275 ? -17.922 5.156 9.568 1.00 89.88 275 LEU A C 1
ATOM 2199 O O . LEU A 1 275 ? -16.841 5.043 10.138 1.00 89.88 275 LEU A O 1
ATOM 2203 N N . ALA A 1 276 ? -18.233 6.262 8.886 1.00 90.31 276 ALA A N 1
ATOM 2204 C CA . ALA A 1 276 ? -17.298 7.379 8.726 1.00 90.31 276 ALA A CA 1
ATOM 2205 C C . ALA A 1 276 ? -16.860 7.990 10.074 1.00 90.31 276 ALA A C 1
ATOM 2207 O O . ALA A 1 276 ? -15.673 8.267 10.281 1.00 90.31 276 ALA A O 1
ATOM 2208 N N . LYS A 1 277 ? -17.803 8.170 11.011 1.00 89.88 277 LYS A N 1
ATOM 2209 C CA . LYS A 1 277 ? -17.512 8.641 12.374 1.00 89.88 277 LYS A CA 1
ATOM 2210 C C . LYS A 1 277 ? -16.658 7.639 13.142 1.00 89.88 277 LYS A C 1
ATOM 2212 O O . LYS A 1 277 ? -15.664 8.037 13.748 1.00 89.88 277 LYS A O 1
ATOM 2217 N N . ALA A 1 278 ? -17.009 6.357 13.077 1.00 89.81 278 ALA A N 1
ATOM 2218 C CA . ALA A 1 278 ? -16.279 5.307 13.769 1.00 89.81 278 ALA A CA 1
ATOM 2219 C C . ALA A 1 278 ? -14.831 5.201 13.270 1.00 89.81 278 ALA A C 1
ATOM 2221 O O . ALA A 1 278 ? -13.914 5.241 14.084 1.00 89.81 278 ALA A O 1
ATOM 2222 N N . LEU A 1 279 ? -14.607 5.190 11.950 1.00 88.88 279 LEU A N 1
ATOM 2223 C CA . LEU A 1 279 ? -13.265 5.196 11.353 1.00 88.88 279 LEU A CA 1
ATOM 2224 C C . LEU A 1 279 ? -12.440 6.411 11.798 1.00 88.88 279 LEU A C 1
ATOM 2226 O O . LEU A 1 279 ? -11.260 6.280 12.113 1.00 88.88 279 LEU A O 1
ATOM 2230 N N . THR A 1 280 ? -13.068 7.587 11.875 1.00 88.12 280 THR A N 1
ATOM 2231 C CA . THR A 1 280 ? -12.402 8.810 12.348 1.00 88.12 280 THR A CA 1
ATOM 2232 C C . THR A 1 280 ? -11.987 8.685 13.817 1.00 88.12 280 THR A C 1
ATOM 2234 O O . THR A 1 280 ? -10.855 9.013 14.162 1.00 88.12 280 THR A O 1
ATOM 2237 N N . LYS A 1 281 ? -12.865 8.167 14.686 1.00 88.88 281 LYS A N 1
ATOM 2238 C CA . LYS A 1 281 ? -12.555 7.942 16.108 1.00 88.88 281 LYS A CA 1
ATOM 2239 C C . LYS A 1 281 ? -11.474 6.877 16.310 1.00 88.88 281 LYS A C 1
ATOM 2241 O O . LYS A 1 281 ? -10.593 7.070 17.144 1.00 88.88 281 LYS A O 1
ATOM 2246 N N . VAL A 1 282 ? -11.512 5.792 15.533 1.00 87.50 282 VAL A N 1
ATOM 2247 C CA . VAL A 1 282 ? -10.483 4.740 15.539 1.00 87.50 282 VAL A CA 1
ATOM 2248 C C . VAL A 1 282 ? -9.117 5.316 15.175 1.00 87.50 282 VAL A C 1
ATOM 2250 O O . VAL A 1 282 ? -8.142 5.046 15.871 1.00 87.50 282 VAL A O 1
ATOM 2253 N N . GLU A 1 283 ? -9.041 6.152 14.139 1.00 85.12 283 GLU A N 1
ATOM 2254 C CA . GLU A 1 283 ? -7.785 6.800 13.748 1.00 85.12 283 GLU A CA 1
ATOM 2255 C C . GLU A 1 283 ? -7.282 7.777 14.818 1.00 85.12 283 GLU A C 1
ATOM 2257 O O . GLU A 1 283 ? -6.094 7.773 15.136 1.00 85.12 283 GLU A O 1
ATOM 2262 N N . ILE A 1 284 ? -8.164 8.598 15.403 1.00 83.50 284 ILE A N 1
ATOM 2263 C CA . ILE A 1 284 ? -7.790 9.521 16.489 1.00 83.50 284 ILE A CA 1
ATOM 2264 C C . ILE A 1 284 ? -7.196 8.737 17.665 1.00 83.50 284 ILE A C 1
ATOM 2266 O O . ILE A 1 284 ? -6.121 9.083 18.155 1.00 83.50 284 ILE A O 1
ATOM 2270 N N . PHE A 1 285 ? -7.844 7.643 18.069 1.00 83.31 285 PHE A N 1
ATOM 2271 C CA . PHE A 1 285 ? -7.345 6.763 19.125 1.00 83.31 285 PHE A CA 1
ATOM 2272 C C . PHE A 1 285 ? -5.996 6.125 18.757 1.00 83.31 285 PHE A C 1
ATOM 2274 O O . PHE A 1 285 ? -5.070 6.090 19.572 1.00 83.31 285 PHE A O 1
ATOM 2281 N N . GLN A 1 286 ? -5.841 5.668 17.511 1.00 82.06 286 GLN A N 1
ATOM 2282 C CA . GLN A 1 286 ? -4.587 5.096 17.024 1.00 82.06 286 GLN A CA 1
ATOM 2283 C C . GLN A 1 286 ? -3.443 6.128 17.040 1.00 82.06 286 GLN A C 1
ATOM 2285 O O . GLN A 1 286 ? -2.311 5.781 17.380 1.00 82.06 286 GLN A O 1
ATOM 2290 N N . GLN A 1 287 ? -3.711 7.391 16.700 1.00 77.44 287 GLN A N 1
ATOM 2291 C CA . GLN A 1 287 ? -2.713 8.468 16.727 1.00 77.44 287 GLN A CA 1
ATOM 2292 C C . GLN A 1 287 ? -2.319 8.866 18.154 1.00 77.44 287 GLN A C 1
ATOM 2294 O O . GLN A 1 287 ? -1.154 9.166 18.400 1.00 77.44 287 GLN A O 1
ATOM 2299 N N . GLN A 1 288 ? -3.261 8.830 19.098 1.00 73.38 288 GLN A N 1
ATOM 2300 C CA . GLN A 1 288 ? -3.000 9.113 20.514 1.00 73.38 288 GLN A CA 1
ATOM 2301 C C . GLN A 1 288 ? -2.168 8.014 21.191 1.00 73.38 288 GLN A C 1
ATOM 2303 O O . GLN A 1 288 ? -1.350 8.302 22.061 1.00 73.38 288 GLN A O 1
ATOM 2308 N N . THR A 1 289 ? -2.362 6.756 20.789 1.00 66.38 289 THR A N 1
ATOM 2309 C CA . THR A 1 289 ? -1.692 5.593 21.394 1.00 66.38 289 THR A CA 1
ATOM 2310 C C . THR A 1 289 ? -0.343 5.263 20.751 1.00 66.38 289 THR A C 1
ATOM 2312 O O . THR A 1 289 ? 0.557 4.769 21.430 1.00 66.38 289 THR A O 1
ATOM 2315 N N . ASN A 1 290 ? -0.145 5.575 19.465 1.00 63.81 290 ASN A N 1
ATOM 2316 C CA . ASN A 1 290 ? 1.137 5.388 18.784 1.00 63.81 290 ASN A CA 1
ATOM 2317 C C . ASN A 1 290 ? 2.046 6.614 18.939 1.00 63.81 290 ASN A C 1
ATOM 2319 O O . ASN A 1 290 ? 2.284 7.365 17.995 1.00 63.81 290 ASN A O 1
ATOM 2323 N N . MET A 1 291 ? 2.637 6.766 20.121 1.00 46.16 291 MET A N 1
ATOM 2324 C CA . MET A 1 291 ? 3.754 7.687 20.350 1.00 46.16 291 MET A CA 1
ATOM 2325 C C . MET A 1 291 ? 5.065 7.025 19.884 1.00 46.16 291 MET A C 1
ATOM 2327 O O . MET A 1 291 ? 5.931 6.675 20.679 1.00 46.16 291 MET A O 1
ATOM 2331 N N . SER A 1 292 ? 5.180 6.740 18.583 1.00 44.81 292 SER A N 1
ATOM 2332 C CA . SER A 1 292 ? 6.350 6.068 18.004 1.00 44.81 292 SER A CA 1
ATOM 2333 C C . SER A 1 292 ? 7.154 7.016 17.118 1.00 44.81 292 SER A C 1
ATOM 2335 O O . SER A 1 292 ? 6.596 7.736 16.292 1.00 44.81 292 SER A O 1
ATOM 2337 N N . LEU A 1 293 ? 8.481 6.964 17.276 1.00 35.56 293 LEU A N 1
ATOM 2338 C CA . LEU A 1 293 ? 9.544 7.636 16.513 1.00 35.56 293 LEU A CA 1
ATOM 2339 C C . LEU A 1 293 ? 9.610 7.193 15.034 1.00 35.56 293 LEU A C 1
ATOM 2341 O O . LEU A 1 293 ? 10.680 6.919 14.493 1.00 35.56 293 LEU A O 1
ATOM 2345 N N . ALA A 1 294 ? 8.473 7.101 14.355 1.00 38.19 294 ALA A N 1
ATOM 2346 C CA . ALA A 1 294 ? 8.402 6.741 12.952 1.00 38.19 294 ALA A CA 1
ATOM 2347 C C . ALA A 1 294 ? 8.020 7.975 12.129 1.00 38.19 294 ALA A C 1
ATOM 2349 O O . ALA A 1 294 ? 6.843 8.267 11.923 1.00 38.19 294 ALA A O 1
ATOM 2350 N N . MET A 1 295 ? 9.031 8.649 11.569 1.00 32.53 295 MET A N 1
ATOM 2351 C CA . MET A 1 295 ? 8.892 9.419 10.324 1.00 32.53 295 MET A CA 1
ATOM 2352 C C . MET A 1 295 ? 8.561 8.460 9.164 1.00 32.53 295 MET A C 1
ATOM 2354 O O . MET A 1 295 ? 9.346 8.250 8.244 1.00 32.53 295 MET A O 1
ATOM 2358 N N . GLY A 1 296 ? 7.413 7.794 9.246 1.00 33.66 296 GLY A N 1
ATOM 2359 C CA . GLY A 1 296 ? 6.975 6.774 8.306 1.00 33.66 296 GLY A CA 1
ATOM 2360 C C . GLY A 1 296 ? 5.844 7.300 7.443 1.00 33.66 296 GLY A C 1
ATOM 2361 O O . GLY A 1 296 ? 4.688 7.074 7.774 1.00 33.66 296 GLY A O 1
ATOM 2362 N N . PHE A 1 297 ? 6.203 7.964 6.341 1.00 30.66 297 PHE A N 1
ATOM 2363 C CA . PHE A 1 297 ? 5.361 8.269 5.179 1.00 30.66 297 PHE A CA 1
ATOM 2364 C C . PHE A 1 297 ? 4.017 8.974 5.453 1.00 30.66 297 PHE A C 1
ATOM 2366 O O . PHE A 1 297 ? 3.049 8.392 5.938 1.00 30.66 297 PHE A O 1
ATOM 2373 N N . ALA A 1 298 ? 3.892 10.200 4.941 1.00 32.88 298 ALA A N 1
ATOM 2374 C CA . ALA A 1 298 ? 2.663 11.000 4.862 1.00 32.88 298 ALA A CA 1
ATOM 2375 C C . ALA A 1 298 ? 1.453 10.324 4.152 1.00 32.88 298 ALA A C 1
ATOM 2377 O O . ALA A 1 298 ? 0.407 10.949 3.985 1.00 32.88 298 ALA A O 1
ATOM 2378 N N . GLY A 1 299 ? 1.559 9.051 3.752 1.00 38.88 299 GLY A N 1
ATOM 2379 C CA . GLY A 1 299 ? 0.516 8.275 3.082 1.00 38.88 299 GLY A CA 1
ATOM 2380 C C . GLY A 1 299 ? -0.653 7.840 3.977 1.00 38.88 299 GLY A C 1
ATOM 2381 O O . GLY A 1 299 ? -1.779 7.812 3.492 1.00 38.88 299 GLY A O 1
ATOM 2382 N N . LYS A 1 300 ? -0.452 7.572 5.281 1.00 50.97 300 LYS A N 1
ATOM 2383 C CA . LYS A 1 300 ? -1.535 7.053 6.158 1.00 50.97 300 LYS A CA 1
ATOM 2384 C C . LYS A 1 300 ? -2.693 8.044 6.380 1.00 50.97 300 LYS A C 1
ATOM 2386 O O . LYS A 1 300 ? -3.855 7.654 6.395 1.00 50.97 300 LYS A O 1
ATOM 2391 N N . LYS A 1 301 ? -2.411 9.351 6.469 1.00 50.97 301 LYS A N 1
ATOM 2392 C CA . LYS A 1 301 ? -3.468 10.378 6.599 1.00 50.97 301 LYS A CA 1
ATOM 2393 C C . LYS A 1 301 ? -4.298 10.524 5.319 1.00 50.97 301 LYS A C 1
ATOM 2395 O O . LYS A 1 301 ? -5.497 10.794 5.375 1.00 50.97 301 LYS A O 1
ATOM 2400 N N . GLN A 1 302 ? -3.672 10.320 4.158 1.00 56.41 302 GLN A N 1
ATOM 2401 C CA . GLN A 1 302 ? -4.353 10.412 2.866 1.00 56.41 302 GLN A CA 1
ATOM 2402 C C . GLN A 1 302 ? -5.298 9.223 2.627 1.00 56.41 302 GLN A C 1
ATOM 2404 O O . GLN A 1 302 ? -6.333 9.404 1.982 1.00 56.41 302 GLN A O 1
ATOM 2409 N N . THR A 1 303 ? -5.002 8.046 3.196 1.00 71.12 303 THR A N 1
ATOM 2410 C CA . THR A 1 303 ? -5.850 6.851 3.061 1.00 71.12 303 THR A CA 1
ATOM 2411 C C . THR A 1 303 ? -7.151 6.950 3.859 1.00 71.12 303 THR A C 1
ATOM 2413 O O . THR A 1 303 ? -8.203 6.632 3.307 1.00 71.12 303 THR A O 1
ATOM 2416 N N . LEU A 1 304 ? -7.135 7.460 5.104 1.00 81.00 304 LEU A N 1
ATOM 2417 C CA . LEU A 1 304 ? -8.376 7.650 5.878 1.00 81.00 304 LEU A CA 1
ATOM 2418 C C . LEU A 1 304 ? -9.292 8.680 5.212 1.00 81.00 304 LEU A C 1
ATOM 2420 O O . LEU A 1 304 ? -10.472 8.408 4.993 1.00 81.00 304 LEU A O 1
ATOM 2424 N N . LEU A 1 305 ? -8.755 9.858 4.869 1.00 80.06 305 LEU A N 1
ATOM 2425 C CA . LEU A 1 305 ? -9.547 10.890 4.203 1.00 80.06 305 LEU A CA 1
ATOM 2426 C C . LEU A 1 305 ? -10.141 10.345 2.903 1.00 80.06 305 LEU A C 1
ATOM 2428 O O . LEU A 1 305 ? -11.317 10.574 2.643 1.00 80.06 305 LEU A O 1
ATOM 2432 N N . GLY A 1 306 ? -9.372 9.592 2.110 1.00 81.94 306 GLY A N 1
ATOM 2433 C CA . GLY A 1 306 ? -9.881 8.923 0.911 1.00 81.94 306 GLY A CA 1
ATOM 2434 C C . GLY A 1 306 ? -11.108 8.049 1.188 1.00 81.94 306 GLY A C 1
ATOM 2435 O O . GLY A 1 306 ? -12.119 8.195 0.498 1.00 81.94 306 GLY A O 1
ATOM 2436 N N . ARG A 1 307 ? -11.052 7.213 2.232 1.00 88.38 307 ARG A N 1
ATOM 2437 C CA . ARG A 1 307 ? -12.159 6.337 2.651 1.00 88.38 307 ARG A CA 1
ATOM 2438 C C . ARG A 1 307 ? -13.380 7.122 3.118 1.00 88.38 307 ARG A C 1
ATOM 2440 O O . ARG A 1 307 ? -14.469 6.887 2.607 1.00 88.38 307 ARG A O 1
ATOM 2447 N N . VAL A 1 308 ? -13.212 8.105 4.004 1.00 88.06 308 VAL A N 1
ATOM 2448 C CA . VAL A 1 308 ? -14.326 8.931 4.510 1.00 88.06 308 VAL A CA 1
ATOM 2449 C C . VAL A 1 308 ? -15.020 9.682 3.370 1.00 88.06 308 VAL A C 1
ATOM 2451 O O . VAL A 1 308 ? -16.244 9.641 3.265 1.00 88.06 308 VAL A O 1
ATOM 2454 N N . HIS A 1 309 ? -14.259 10.298 2.459 1.00 86.75 309 HIS A N 1
ATOM 2455 C CA . HIS A 1 309 ? -14.830 10.957 1.279 1.00 86.75 309 HIS A CA 1
ATOM 2456 C C . HIS A 1 309 ? -15.612 9.972 0.401 1.00 86.75 309 HIS A C 1
ATOM 2458 O O . HIS A 1 309 ? -16.688 10.318 -0.086 1.00 86.75 309 HIS A O 1
ATOM 2464 N N . ARG A 1 310 ? -15.096 8.749 0.212 1.00 88.25 310 ARG A N 1
ATOM 2465 C CA . ARG A 1 310 ? -15.762 7.698 -0.571 1.00 88.25 310 ARG A CA 1
ATOM 2466 C C . ARG A 1 310 ? -17.075 7.260 0.079 1.00 88.25 310 ARG A C 1
ATOM 2468 O O . ARG A 1 310 ? -18.097 7.242 -0.600 1.00 88.25 310 ARG A O 1
ATOM 2475 N N . ILE A 1 311 ? -17.055 6.971 1.379 1.00 88.75 311 ILE A N 1
ATOM 2476 C CA . ILE A 1 311 ? -18.218 6.535 2.171 1.00 88.75 311 ILE A CA 1
ATOM 2477 C C . ILE A 1 311 ? -19.326 7.603 2.174 1.00 88.75 311 ILE A C 1
ATOM 2479 O O . ILE A 1 311 ? -20.508 7.274 2.062 1.00 88.75 311 ILE A O 1
ATOM 2483 N N . LEU A 1 312 ? -18.945 8.883 2.250 1.00 86.94 312 LEU A N 1
ATOM 2484 C CA . LEU A 1 312 ? -19.866 10.026 2.213 1.00 86.94 312 LEU A CA 1
ATOM 2485 C C . LEU A 1 312 ? -20.266 10.456 0.788 1.00 86.94 312 LEU A C 1
ATOM 2487 O O . LEU A 1 312 ? -21.021 11.411 0.626 1.00 86.94 312 LEU A O 1
ATOM 2491 N N . GLY A 1 313 ? -19.775 9.779 -0.256 1.00 80.69 313 GLY A N 1
ATOM 2492 C CA . GLY A 1 313 ? -20.148 10.056 -1.646 1.00 80.69 313 GLY A CA 1
ATOM 2493 C C . GLY A 1 313 ? -19.558 11.343 -2.237 1.00 80.69 313 GLY A C 1
ATOM 2494 O O . GLY A 1 313 ? -20.045 11.828 -3.262 1.00 80.69 313 GLY A O 1
ATOM 2495 N N . VAL A 1 314 ? -18.501 11.902 -1.639 1.00 77.38 314 VAL A N 1
ATOM 2496 C CA . VAL A 1 314 ? -17.834 13.104 -2.157 1.00 77.38 314 VAL A CA 1
ATOM 2497 C C . VAL A 1 314 ? -17.063 12.752 -3.431 1.00 77.38 314 VAL A C 1
ATOM 2499 O O . VAL A 1 314 ? -16.078 12.010 -3.417 1.00 77.38 314 VAL A O 1
ATOM 2502 N N . LYS A 1 315 ? -17.505 13.299 -4.567 1.00 56.84 315 LYS A N 1
ATOM 2503 C CA . LYS A 1 315 ? -16.884 13.058 -5.875 1.00 56.84 315 LYS A CA 1
ATOM 2504 C C . LYS A 1 315 ? -15.537 13.779 -5.973 1.00 56.84 315 LYS A C 1
ATOM 2506 O O . LYS A 1 315 ? -15.489 14.978 -6.223 1.00 56.84 315 LYS A O 1
ATOM 2511 N N . LYS A 1 316 ? -14.430 13.042 -5.850 1.00 58.06 316 LYS A N 1
ATOM 2512 C CA . LYS A 1 316 ? -13.103 13.528 -6.269 1.00 58.06 316 LYS A CA 1
ATOM 2513 C C . LYS A 1 316 ? -12.954 13.420 -7.786 1.00 58.06 316 LYS A C 1
ATOM 2515 O O . LYS A 1 316 ? -13.107 12.336 -8.350 1.00 58.06 316 LYS A O 1
ATOM 2520 N N . THR A 1 317 ? -12.566 14.510 -8.440 1.00 49.31 317 THR A N 1
ATOM 2521 C CA . THR A 1 317 ? -12.038 14.467 -9.808 1.00 49.31 317 THR A CA 1
ATOM 2522 C C . THR A 1 317 ? -10.643 13.848 -9.759 1.00 49.31 317 THR A C 1
ATOM 2524 O O . THR A 1 317 ? -9.692 14.477 -9.297 1.00 49.31 317 THR A O 1
ATOM 2527 N N . LYS A 1 318 ? -10.507 12.585 -10.173 1.00 57.31 318 LYS A N 1
ATOM 2528 C CA . LYS A 1 318 ? -9.189 11.949 -10.293 1.00 57.31 318 LYS A CA 1
ATOM 2529 C C . LYS A 1 318 ? -8.504 12.497 -11.548 1.00 57.31 318 LYS A C 1
ATOM 2531 O O . LYS A 1 318 ? -8.961 12.214 -12.652 1.00 57.31 318 LYS A O 1
ATOM 2536 N N . SER A 1 319 ? -7.432 13.275 -11.395 1.00 54.59 319 SER A N 1
ATOM 2537 C CA . SER A 1 319 ? -6.561 13.608 -12.525 1.00 54.59 319 SER A CA 1
ATOM 2538 C C . SER A 1 319 ? -5.715 12.381 -12.871 1.00 54.59 319 SER A C 1
ATOM 2540 O O . SER A 1 319 ? -5.105 11.747 -12.009 1.00 54.59 319 SER A O 1
ATOM 2542 N N . VAL A 1 320 ? -5.729 11.990 -14.143 1.00 67.06 320 VAL A N 1
ATOM 2543 C CA . VAL A 1 320 ? -4.923 10.870 -14.633 1.00 67.06 320 VAL A CA 1
ATOM 2544 C C . VAL A 1 320 ? -3.563 11.421 -15.054 1.00 67.06 320 VAL A C 1
ATOM 2546 O O . VAL A 1 320 ? -3.481 12.252 -15.953 1.00 67.06 320 VAL A O 1
ATOM 2549 N N . ASN A 1 321 ? -2.485 10.962 -14.414 1.00 76.50 321 ASN A N 1
ATOM 2550 C CA . ASN A 1 321 ? -1.124 11.289 -14.844 1.00 76.50 321 ASN A CA 1
ATOM 2551 C C . ASN A 1 321 ? -0.736 10.406 -16.046 1.00 76.50 321 ASN A C 1
ATOM 2553 O O . ASN A 1 321 ? -0.236 9.288 -15.868 1.00 76.50 321 ASN A O 1
ATOM 2557 N N . TYR A 1 322 ? -1.005 10.908 -17.255 1.00 75.44 322 TYR A N 1
ATOM 2558 C CA . TYR A 1 322 ? -0.673 10.248 -18.522 1.00 75.44 322 TYR A CA 1
ATOM 2559 C C . TYR A 1 322 ? 0.838 10.192 -18.787 1.00 75.44 322 TYR A C 1
ATOM 2561 O O . TYR A 1 322 ? 1.315 9.189 -19.315 1.00 75.44 322 TYR A O 1
ATOM 2569 N N . ALA A 1 323 ? 1.605 11.197 -18.352 1.00 75.06 323 ALA A N 1
ATOM 2570 C CA . ALA A 1 323 ? 3.060 11.230 -18.529 1.00 75.06 323 ALA A CA 1
ATOM 2571 C C . ALA A 1 323 ? 3.738 10.023 -17.864 1.00 75.06 323 ALA A C 1
ATOM 2573 O O . ALA A 1 323 ? 4.553 9.342 -18.482 1.00 75.06 323 ALA A O 1
ATOM 2574 N N . GLY A 1 324 ? 3.315 9.670 -16.646 1.00 75.88 324 GLY A N 1
ATOM 2575 C CA . GLY A 1 324 ? 3.823 8.478 -15.965 1.00 75.88 324 GLY A CA 1
ATOM 2576 C C . GLY A 1 324 ? 3.506 7.168 -16.699 1.00 75.88 324 GLY A C 1
ATOM 2577 O O . GLY A 1 324 ? 4.302 6.239 -16.654 1.00 75.88 324 GLY A O 1
ATOM 2578 N N . ILE A 1 325 ? 2.367 7.077 -17.398 1.00 78.50 325 ILE A N 1
ATOM 2579 C CA . ILE A 1 325 ? 2.015 5.883 -18.191 1.00 78.50 325 ILE A CA 1
ATOM 2580 C C . ILE A 1 325 ? 2.940 5.760 -19.402 1.00 78.50 325 ILE A C 1
ATOM 2582 O O . ILE A 1 325 ? 3.440 4.670 -19.674 1.00 78.50 325 ILE A O 1
ATOM 2586 N N . ILE A 1 326 ? 3.195 6.869 -20.098 1.00 81.50 326 ILE A N 1
ATOM 2587 C CA . ILE A 1 326 ? 4.070 6.900 -21.275 1.00 81.50 326 ILE A CA 1
ATOM 2588 C C . ILE A 1 326 ? 5.498 6.506 -20.884 1.00 81.50 326 ILE A C 1
ATOM 2590 O O . ILE A 1 326 ? 6.078 5.636 -21.525 1.00 81.50 326 ILE A O 1
ATOM 2594 N N . ILE A 1 327 ? 6.030 7.065 -19.792 1.00 82.00 327 ILE A N 1
ATOM 2595 C CA . ILE A 1 327 ? 7.382 6.747 -19.305 1.00 82.00 327 ILE A CA 1
ATOM 2596 C C . ILE A 1 327 ? 7.504 5.262 -18.938 1.00 82.00 327 ILE A C 1
ATOM 2598 O O . ILE A 1 327 ? 8.443 4.603 -19.379 1.00 82.00 327 ILE A O 1
ATOM 2602 N N . MET A 1 328 ? 6.541 4.708 -18.190 1.00 79.56 328 MET A N 1
ATOM 2603 C CA . MET A 1 328 ? 6.536 3.274 -17.866 1.00 79.56 328 MET A CA 1
ATOM 2604 C C . MET A 1 328 ? 6.462 2.405 -19.127 1.00 79.56 328 MET A C 1
ATOM 2606 O O . MET A 1 328 ? 7.134 1.381 -19.198 1.00 79.56 328 MET A O 1
ATOM 2610 N N . SER A 1 329 ? 5.675 2.816 -20.126 1.00 80.12 329 SER A N 1
ATOM 2611 C CA . SER A 1 329 ? 5.507 2.071 -21.382 1.00 80.12 329 SER A CA 1
ATOM 2612 C C . SER A 1 329 ? 6.775 2.077 -22.226 1.00 80.12 329 SER A C 1
ATOM 2614 O O . SER A 1 329 ? 7.177 1.030 -22.726 1.00 80.12 329 SER A O 1
ATOM 2616 N N . LEU A 1 330 ? 7.443 3.229 -22.332 1.00 84.94 330 LEU A N 1
ATOM 2617 C CA . LEU A 1 330 ? 8.737 3.339 -23.001 1.00 84.94 330 LEU A CA 1
ATOM 2618 C C . LEU A 1 330 ? 9.791 2.490 -22.288 1.00 84.94 330 LEU A C 1
ATOM 2620 O O . LEU A 1 330 ? 10.503 1.750 -22.952 1.00 84.94 330 LEU A O 1
ATOM 2624 N N . PHE A 1 331 ? 9.844 2.527 -20.953 1.00 83.94 331 PHE A N 1
ATOM 2625 C CA . PHE A 1 331 ? 10.791 1.723 -20.177 1.00 83.94 331 PHE A CA 1
ATOM 2626 C C . PHE A 1 331 ? 10.531 0.211 -20.295 1.00 83.94 331 PHE A C 1
ATOM 2628 O O . PHE A 1 331 ? 11.467 -0.576 -20.430 1.00 83.94 331 PHE A O 1
ATOM 2635 N N . ALA A 1 332 ? 9.264 -0.216 -20.278 1.00 83.81 332 ALA A N 1
ATOM 2636 C CA . ALA A 1 332 ? 8.896 -1.614 -20.505 1.00 83.81 332 ALA A CA 1
ATOM 2637 C C . ALA A 1 332 ? 9.311 -2.081 -21.905 1.00 83.81 332 ALA A C 1
ATOM 2639 O O . ALA A 1 332 ? 9.850 -3.172 -22.058 1.00 83.81 332 ALA A O 1
ATOM 2640 N N . LEU A 1 333 ? 9.084 -1.246 -22.923 1.00 85.69 333 LEU A N 1
ATOM 2641 C CA . LEU A 1 333 ? 9.418 -1.578 -24.303 1.00 85.69 333 LEU A CA 1
ATOM 2642 C C . LEU A 1 333 ? 10.932 -1.617 -24.527 1.00 85.69 333 LEU A C 1
ATOM 2644 O O . LEU A 1 333 ? 11.420 -2.545 -25.165 1.00 85.69 333 LEU A O 1
ATOM 2648 N N . THR A 1 334 ? 11.686 -0.655 -23.985 1.00 81.25 334 THR A N 1
ATOM 2649 C CA . THR A 1 334 ? 13.149 -0.649 -24.110 1.00 81.25 334 THR A CA 1
ATOM 2650 C C . THR A 1 334 ? 13.764 -1.849 -23.410 1.00 81.25 334 THR A C 1
ATOM 2652 O O . THR A 1 334 ? 14.591 -2.518 -24.013 1.00 81.25 334 THR A O 1
ATOM 2655 N N . THR A 1 335 ? 13.335 -2.178 -22.189 1.00 79.62 335 THR A N 1
ATOM 2656 C CA . THR A 1 335 ? 13.826 -3.365 -21.468 1.00 79.62 335 THR A CA 1
ATOM 2657 C C . THR A 1 335 ? 13.417 -4.670 -22.152 1.00 79.62 335 THR A C 1
ATOM 2659 O O . THR A 1 335 ? 14.246 -5.566 -22.266 1.00 79.62 335 THR A O 1
ATOM 2662 N N . PHE A 1 336 ? 12.193 -4.770 -22.678 1.00 84.19 336 PHE A N 1
ATOM 2663 C CA . PHE A 1 336 ? 11.753 -5.930 -23.457 1.00 84.19 336 PHE A CA 1
ATOM 2664 C C . PHE A 1 336 ? 12.603 -6.133 -24.717 1.00 84.19 336 PHE A C 1
ATOM 2666 O O . PHE A 1 336 ? 13.118 -7.229 -24.931 1.00 84.19 336 PHE A O 1
ATOM 2673 N N . VAL A 1 337 ? 12.775 -5.086 -25.533 1.00 81.62 337 VAL A N 1
ATOM 2674 C CA . VAL A 1 337 ? 13.600 -5.155 -26.749 1.00 81.62 337 VAL A CA 1
ATOM 2675 C C . VAL A 1 337 ? 15.045 -5.469 -26.381 1.00 81.62 337 VAL A C 1
ATOM 2677 O O . VAL A 1 337 ? 15.641 -6.344 -26.994 1.00 81.62 337 VAL A O 1
ATOM 2680 N N . PHE A 1 338 ? 15.586 -4.811 -25.352 1.00 77.56 338 PHE A N 1
ATOM 2681 C CA . PHE A 1 338 ? 16.965 -5.007 -24.915 1.00 77.56 338 PHE A CA 1
ATOM 2682 C C . PHE A 1 338 ? 17.234 -6.459 -24.504 1.00 77.56 338 PHE A C 1
ATOM 2684 O O . PHE A 1 338 ? 18.219 -7.033 -24.942 1.00 77.56 338 PHE A O 1
ATOM 2691 N N . VAL A 1 339 ? 16.325 -7.073 -23.739 1.00 78.50 339 VAL A N 1
ATOM 2692 C CA . VAL A 1 339 ? 16.478 -8.451 -23.247 1.00 78.50 339 VAL A CA 1
ATOM 2693 C C . VAL A 1 339 ? 16.260 -9.511 -24.337 1.00 78.50 339 VAL A C 1
ATOM 2695 O O . VAL A 1 339 ? 16.856 -10.581 -24.261 1.00 78.50 339 VAL A O 1
ATOM 2698 N N . ASN A 1 340 ? 15.439 -9.234 -25.356 1.00 78.56 340 ASN A N 1
ATOM 2699 C CA . ASN A 1 340 ? 15.074 -10.207 -26.399 1.00 78.56 340 ASN A CA 1
ATOM 2700 C C . ASN A 1 340 ? 15.768 -9.956 -27.756 1.00 78.56 340 ASN A C 1
ATOM 2702 O O . ASN A 1 340 ? 15.322 -10.482 -28.777 1.00 78.56 340 ASN A O 1
ATOM 2706 N N . LEU A 1 341 ? 16.831 -9.144 -27.809 1.00 75.69 341 LEU A N 1
ATOM 2707 C CA . LEU A 1 341 ? 17.594 -8.916 -29.042 1.00 75.69 341 LEU A CA 1
ATOM 2708 C C . LEU A 1 341 ? 18.309 -10.210 -29.488 1.00 75.69 341 LEU A C 1
ATOM 2710 O O . LEU A 1 341 ? 19.123 -10.739 -28.726 1.00 75.69 341 LEU A O 1
ATOM 2714 N N . PRO A 1 342 ? 18.064 -10.712 -30.716 1.00 61.06 342 PRO A N 1
ATOM 2715 C CA . PRO A 1 342 ? 18.770 -11.878 -31.235 1.00 61.06 342 PRO A CA 1
ATOM 2716 C C . PRO A 1 342 ? 20.256 -11.566 -31.463 1.00 61.06 342 PRO A C 1
ATOM 2718 O O . PRO A 1 342 ? 20.613 -10.497 -31.969 1.00 61.06 342 PRO A O 1
ATOM 2721 N N . ASN A 1 343 ? 21.126 -12.519 -31.116 1.00 55.75 343 ASN A N 1
ATOM 2722 C CA . ASN A 1 343 ? 22.570 -12.428 -31.342 1.00 55.75 343 ASN A CA 1
ATOM 2723 C C . ASN A 1 343 ? 22.878 -12.567 -32.844 1.00 55.75 343 ASN A C 1
ATOM 2725 O O . ASN A 1 343 ? 23.116 -13.656 -33.355 1.00 55.75 343 ASN A O 1
ATOM 2729 N N . ASN A 1 344 ? 22.858 -11.452 -33.573 1.00 45.16 344 ASN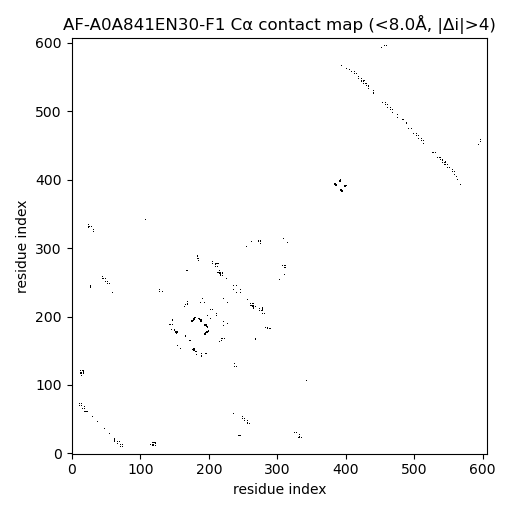 A N 1
ATOM 2730 C CA . ASN A 1 344 ? 23.289 -11.403 -34.970 1.00 45.16 344 ASN A CA 1
ATOM 2731 C C . ASN A 1 344 ? 24.826 -11.354 -35.034 1.00 45.16 344 ASN A C 1
ATOM 2733 O O . ASN A 1 344 ? 25.406 -10.279 -35.168 1.00 45.16 344 ASN A O 1
ATOM 2737 N N . ALA A 1 345 ? 25.483 -12.508 -34.898 1.00 40.19 345 ALA A N 1
ATOM 2738 C CA . ALA A 1 345 ? 26.946 -12.625 -34.923 1.00 40.19 345 ALA A CA 1
ATOM 2739 C C . ALA A 1 345 ? 27.557 -12.860 -36.326 1.00 40.19 345 ALA A C 1
ATOM 2741 O O . ALA A 1 345 ? 28.777 -12.858 -36.449 1.00 40.19 345 ALA A O 1
ATOM 2742 N N . ASP A 1 346 ? 26.758 -12.996 -37.392 1.00 33.66 346 ASP A N 1
ATOM 2743 C CA . ASP A 1 346 ? 27.256 -13.459 -38.706 1.00 33.66 346 ASP A CA 1
ATOM 2744 C C . ASP A 1 346 ? 27.476 -12.372 -39.778 1.00 33.66 346 ASP A C 1
ATOM 2746 O O . ASP A 1 346 ? 27.612 -12.679 -40.962 1.00 33.66 346 ASP A O 1
ATOM 2750 N N . ALA A 1 347 ? 27.562 -11.088 -39.418 1.00 34.44 347 ALA A N 1
ATOM 2751 C CA . ALA A 1 347 ? 27.797 -10.032 -40.406 1.00 34.44 347 ALA A CA 1
ATOM 2752 C C . ALA A 1 347 ? 29.086 -9.231 -40.145 1.00 34.44 347 ALA A C 1
ATOM 2754 O O . ALA A 1 347 ? 29.102 -8.307 -39.339 1.00 34.44 347 ALA A O 1
ATOM 2755 N N . GLN A 1 348 ? 30.097 -9.526 -40.978 1.00 32.69 348 GLN A N 1
ATOM 2756 C CA . GLN A 1 348 ? 31.231 -8.685 -41.416 1.00 32.69 348 GLN A CA 1
ATOM 2757 C C . GLN A 1 348 ? 32.617 -8.910 -40.778 1.00 32.69 348 GLN A C 1
ATOM 2759 O O . GLN A 1 348 ? 32.979 -8.347 -39.749 1.00 32.69 348 GLN A O 1
ATOM 2764 N N . THR A 1 349 ? 33.465 -9.617 -41.533 1.00 28.97 349 THR A N 1
ATOM 2765 C CA . THR A 1 349 ? 34.934 -9.571 -41.474 1.00 28.97 349 THR A CA 1
ATOM 2766 C C . THR A 1 349 ? 35.505 -8.695 -42.597 1.00 28.97 349 THR A C 1
ATOM 2768 O O . THR A 1 349 ? 35.368 -9.039 -43.772 1.00 28.97 349 THR A O 1
ATOM 2771 N N . SER A 1 350 ? 36.240 -7.633 -42.259 1.00 27.94 350 SER A N 1
ATOM 2772 C CA . SER A 1 350 ? 37.526 -7.324 -42.909 1.00 27.94 350 SER A CA 1
ATOM 2773 C C . SER A 1 350 ? 38.319 -6.238 -42.163 1.00 27.94 350 SER A C 1
ATOM 2775 O O . SER A 1 350 ? 37.715 -5.385 -41.515 1.00 27.94 350 SER A O 1
ATOM 2777 N N . PRO A 1 351 ? 39.666 -6.278 -42.210 1.00 31.00 351 PRO A N 1
ATOM 2778 C CA . PRO A 1 351 ? 40.541 -5.772 -41.151 1.00 31.00 351 PRO A CA 1
ATOM 2779 C C . PRO A 1 351 ? 41.350 -4.528 -41.550 1.00 31.00 351 PRO A C 1
ATOM 2781 O O . PRO A 1 351 ? 41.699 -4.382 -42.718 1.00 31.00 351 PRO A O 1
ATOM 2784 N N . GLN A 1 352 ? 41.761 -3.707 -40.568 1.00 26.19 352 GLN A N 1
ATOM 2785 C CA . GLN A 1 352 ? 43.136 -3.175 -40.477 1.00 26.19 352 GLN A CA 1
ATOM 2786 C C . GLN A 1 352 ? 43.437 -2.425 -39.159 1.00 26.19 352 GLN A C 1
ATOM 2788 O O . GLN A 1 352 ? 42.600 -1.757 -38.564 1.00 26.19 352 GLN A O 1
ATOM 2793 N N . THR A 1 353 ? 44.685 -2.616 -38.730 1.00 26.25 353 THR A N 1
ATOM 2794 C CA . THR A 1 353 ? 45.365 -2.361 -37.445 1.00 26.25 353 THR A CA 1
ATOM 2795 C C . THR A 1 353 ? 46.064 -0.967 -37.374 1.00 26.25 353 THR A C 1
ATOM 2797 O O . THR A 1 353 ? 45.858 -0.145 -38.259 1.00 26.25 353 THR A O 1
ATOM 2800 N N . PRO A 1 354 ? 46.980 -0.671 -36.419 1.00 32.53 354 PRO A N 1
ATOM 2801 C CA . PRO A 1 354 ? 46.741 -0.050 -35.104 1.00 32.53 354 PRO A CA 1
ATOM 2802 C C . PRO A 1 354 ? 47.585 1.243 -34.895 1.00 32.53 354 PRO A C 1
ATOM 2804 O O . PRO A 1 354 ? 48.439 1.545 -35.725 1.00 32.53 354 PRO A O 1
ATOM 2807 N N . LYS A 1 355 ? 47.440 1.972 -33.766 1.00 24.16 355 LYS A N 1
ATOM 2808 C CA . LYS A 1 355 ? 48.554 2.723 -33.111 1.00 24.16 355 LYS A CA 1
ATOM 2809 C C . LYS A 1 355 ? 48.200 3.351 -31.739 1.00 24.16 355 LYS A C 1
ATOM 2811 O O . LYS A 1 355 ? 47.507 4.352 -31.646 1.00 24.16 355 LYS A O 1
ATOM 2816 N N . THR A 1 356 ? 48.774 2.739 -30.700 1.00 22.59 356 THR A N 1
ATOM 2817 C CA . THR A 1 356 ? 49.651 3.326 -29.658 1.00 22.59 356 THR A CA 1
ATOM 2818 C C . THR A 1 356 ? 49.163 4.424 -28.684 1.00 22.59 356 THR A C 1
ATOM 2820 O O . THR A 1 356 ? 49.287 5.613 -28.937 1.00 22.59 356 THR A O 1
ATOM 2823 N N . SER A 1 357 ? 48.772 3.966 -27.486 1.00 22.38 357 SER A N 1
ATOM 2824 C CA . SER A 1 357 ? 49.222 4.336 -26.116 1.00 22.38 357 SER A CA 1
ATOM 2825 C C . SER A 1 357 ? 49.969 5.661 -25.832 1.00 22.38 357 SER A C 1
ATOM 2827 O O . SER A 1 357 ? 51.049 5.892 -26.375 1.00 22.38 357 SER A O 1
ATOM 2829 N N . LYS A 1 358 ? 49.477 6.407 -24.818 1.00 23.78 358 LYS A N 1
ATOM 2830 C CA . LYS A 1 358 ? 50.166 6.856 -23.565 1.00 23.78 358 LYS A CA 1
ATOM 2831 C C . LYS A 1 358 ? 49.184 7.721 -22.732 1.00 23.78 358 LYS A C 1
ATOM 2833 O O . LYS A 1 358 ? 48.643 8.678 -23.261 1.00 23.78 358 LYS A O 1
ATOM 2838 N N . LYS A 1 359 ? 48.705 7.309 -21.548 1.00 22.89 359 LYS A N 1
ATOM 2839 C CA . LYS A 1 359 ? 49.269 7.319 -20.170 1.00 22.89 359 LYS A CA 1
ATOM 2840 C C . LYS A 1 359 ? 49.299 8.688 -19.429 1.00 22.89 359 LYS A C 1
ATOM 2842 O O . LYS A 1 359 ? 50.166 9.510 -19.689 1.00 22.89 359 LYS A O 1
ATOM 2847 N N . THR A 1 360 ? 48.440 8.753 -18.395 1.00 21.14 360 THR A N 1
ATOM 2848 C CA . THR A 1 360 ? 48.677 9.150 -16.977 1.00 21.14 360 THR A CA 1
ATOM 2849 C C . THR A 1 360 ? 48.535 10.614 -16.480 1.00 21.14 360 THR A C 1
ATOM 2851 O O . THR A 1 360 ? 49.150 11.529 -17.009 1.00 21.14 360 THR A O 1
ATOM 2854 N N . VAL A 1 361 ? 47.890 10.698 -15.294 1.00 21.55 361 VAL A N 1
ATOM 2855 C CA . VAL A 1 361 ? 48.052 11.591 -14.105 1.00 21.55 361 VAL A CA 1
ATOM 2856 C C . VAL A 1 361 ? 46.974 12.687 -13.944 1.00 21.55 361 VAL A C 1
ATOM 2858 O O . VAL A 1 361 ? 46.935 13.605 -14.747 1.00 21.55 361 VAL A O 1
ATOM 2861 N N . THR A 1 362 ? 45.939 12.549 -13.090 1.00 20.73 362 THR A N 1
ATOM 2862 C CA . THR A 1 362 ? 45.773 12.631 -11.598 1.00 20.73 362 THR A CA 1
ATOM 2863 C C . THR A 1 362 ? 45.551 14.058 -11.047 1.00 20.73 362 THR A C 1
ATOM 2865 O O . THR A 1 362 ? 46.317 14.964 -11.359 1.00 20.73 362 THR A O 1
ATOM 2868 N N . THR A 1 363 ? 44.624 14.161 -10.065 1.00 20.66 363 THR A N 1
ATOM 2869 C CA . THR A 1 363 ? 44.512 15.157 -8.948 1.00 20.66 363 THR A CA 1
ATOM 2870 C C . THR A 1 363 ? 43.982 16.561 -9.332 1.00 20.66 363 THR A C 1
ATOM 2872 O O . THR A 1 363 ? 44.408 17.102 -10.333 1.00 20.66 363 THR A O 1
ATOM 2875 N N . THR A 1 364 ? 43.129 17.310 -8.609 1.00 20.62 364 THR A N 1
ATOM 2876 C CA . THR A 1 364 ? 42.352 17.173 -7.356 1.00 20.62 364 THR A CA 1
ATOM 2877 C C . THR A 1 364 ? 41.537 18.471 -7.150 1.00 20.62 364 THR A C 1
ATOM 2879 O O . THR A 1 364 ? 42.059 19.555 -7.365 1.00 20.62 364 THR A O 1
ATOM 2882 N N . THR A 1 365 ? 40.275 18.333 -6.721 1.00 21.53 365 THR A N 1
ATOM 2883 C CA . THR A 1 365 ? 39.481 19.187 -5.795 1.00 21.53 365 THR A CA 1
ATOM 2884 C C . THR A 1 365 ? 39.530 20.730 -5.891 1.00 21.53 365 THR A C 1
ATOM 2886 O O . THR A 1 365 ? 40.541 21.334 -5.561 1.00 21.53 365 THR A O 1
ATOM 2889 N N . LYS A 1 366 ? 38.366 21.389 -6.062 1.00 21.12 366 LYS A N 1
ATOM 2890 C CA . LYS A 1 366 ? 37.673 22.165 -4.995 1.00 21.12 366 LYS A CA 1
ATOM 2891 C C . LYS A 1 366 ? 36.469 22.984 -5.487 1.00 21.12 366 LYS A C 1
ATOM 2893 O O . LYS A 1 366 ? 36.495 23.681 -6.489 1.00 21.12 366 LYS A O 1
ATOM 2898 N N . VAL A 1 367 ? 35.444 22.886 -4.647 1.00 23.55 367 VAL A N 1
ATOM 2899 C CA . VAL A 1 367 ? 34.221 23.676 -4.483 1.00 23.55 367 VAL A CA 1
ATOM 2900 C C . VAL A 1 367 ? 34.500 25.178 -4.349 1.00 23.55 367 VAL A C 1
ATOM 2902 O O . VAL A 1 367 ? 35.279 25.521 -3.467 1.00 23.55 367 VAL A O 1
ATOM 2905 N N . THR A 1 368 ? 33.762 26.035 -5.080 1.00 21.28 368 THR A N 1
ATOM 2906 C CA . THR A 1 368 ? 33.031 27.204 -4.519 1.00 21.28 368 THR A CA 1
ATOM 2907 C C . THR A 1 368 ? 32.138 27.951 -5.531 1.00 21.28 368 THR A C 1
ATOM 2909 O O . THR A 1 368 ? 32.592 28.434 -6.559 1.00 21.28 368 THR A O 1
ATOM 2912 N N . LYS A 1 369 ? 30.854 28.088 -5.154 1.00 24.02 369 LYS A N 1
ATOM 2913 C CA . LYS A 1 369 ? 29.908 29.215 -5.349 1.00 24.02 369 LYS A CA 1
ATOM 2914 C C . LYS A 1 369 ? 30.207 30.279 -6.429 1.00 24.02 369 LYS A C 1
ATOM 2916 O O . LYS A 1 369 ? 31.082 31.114 -6.226 1.00 24.02 369 LYS A O 1
ATOM 2921 N N . LYS A 1 370 ? 29.257 30.455 -7.361 1.00 22.50 370 LYS A N 1
ATOM 2922 C CA . LYS A 1 370 ? 28.471 31.706 -7.494 1.00 22.50 370 LYS A CA 1
ATOM 2923 C C . LYS A 1 370 ? 27.298 31.530 -8.466 1.00 22.50 370 LYS A C 1
ATOM 2925 O O . LYS A 1 370 ? 27.471 31.414 -9.672 1.00 22.50 370 LYS A O 1
ATOM 2930 N N . THR A 1 371 ? 26.098 31.532 -7.899 1.00 25.69 371 THR A N 1
ATOM 2931 C CA . THR A 1 371 ? 24.809 31.647 -8.581 1.00 25.69 371 THR A CA 1
ATOM 2932 C C . THR A 1 371 ? 24.692 33.057 -9.143 1.00 25.69 371 THR A C 1
ATOM 2934 O O . THR A 1 371 ? 24.579 33.996 -8.363 1.00 25.69 371 THR A O 1
ATOM 2937 N N . SER A 1 372 ? 24.806 33.207 -10.461 1.00 25.84 372 SER A N 1
ATOM 2938 C CA . SER A 1 372 ? 24.370 34.352 -11.281 1.00 25.84 372 SER A CA 1
ATOM 2939 C C . SER A 1 372 ? 24.847 34.078 -12.707 1.00 25.84 372 SER A C 1
ATOM 2941 O O . SER A 1 372 ? 25.986 34.390 -13.044 1.00 25.84 372 SER A O 1
ATOM 2943 N N . ARG A 1 373 ? 24.024 33.455 -13.551 1.00 22.61 373 ARG A N 1
ATOM 2944 C CA . ARG A 1 373 ? 24.284 33.444 -14.994 1.00 22.61 373 ARG A CA 1
ATOM 2945 C C . ARG A 1 373 ? 22.982 33.730 -15.716 1.00 22.61 373 ARG A C 1
ATOM 2947 O O . ARG A 1 373 ? 22.122 32.869 -15.855 1.00 22.61 373 ARG A O 1
ATOM 2954 N N . SER A 1 374 ? 22.855 34.990 -16.111 1.00 22.64 374 SER A N 1
ATOM 2955 C CA . SER A 1 374 ? 22.075 35.389 -17.270 1.00 22.64 374 SER A CA 1
ATOM 2956 C C . SER A 1 374 ? 22.352 34.413 -18.415 1.00 22.64 374 SER A C 1
ATOM 2958 O O . SER A 1 374 ? 23.496 34.008 -18.634 1.00 22.64 374 SER A O 1
ATOM 2960 N N . VAL A 1 375 ? 21.298 34.013 -19.122 1.00 28.23 375 VAL 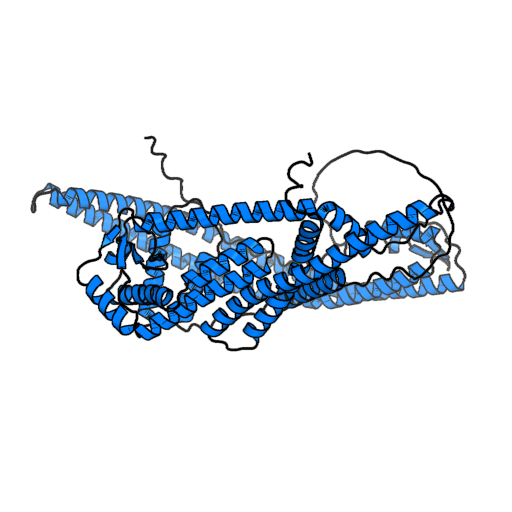A N 1
ATOM 2961 C CA . VAL A 1 375 ? 21.384 33.198 -20.335 1.00 28.23 375 VAL A CA 1
ATOM 2962 C C . VAL A 1 375 ? 22.139 34.009 -21.389 1.00 28.23 375 VAL A C 1
ATOM 2964 O O . VAL A 1 375 ? 21.568 34.804 -22.129 1.00 28.23 375 VAL A O 1
ATOM 2967 N N . SER A 1 376 ? 23.458 33.851 -21.423 1.00 24.23 376 SER A N 1
ATOM 2968 C CA . SER A 1 376 ? 24.318 34.338 -22.491 1.00 24.23 376 SER A CA 1
ATOM 2969 C C . SER A 1 376 ? 24.538 33.201 -23.488 1.00 24.23 376 SER A C 1
ATOM 2971 O O . SER A 1 376 ? 25.618 32.629 -23.558 1.00 24.23 376 SER A O 1
ATOM 2973 N N . VAL A 1 377 ? 23.516 32.890 -24.291 1.00 30.95 377 VAL A N 1
ATOM 2974 C CA . VAL A 1 377 ? 23.722 32.221 -25.599 1.00 30.95 377 VAL A CA 1
ATOM 2975 C C . VAL A 1 377 ? 24.397 33.195 -26.595 1.00 30.95 377 VAL A C 1
ATOM 2977 O O . VAL A 1 377 ? 24.861 32.812 -27.659 1.00 30.95 377 VAL A O 1
ATOM 2980 N N . LYS A 1 378 ? 24.539 34.465 -26.195 1.00 31.39 378 LYS A N 1
ATOM 2981 C CA . LYS A 1 378 ? 24.982 35.615 -26.985 1.00 31.39 378 LYS A CA 1
ATOM 2982 C C . LYS A 1 378 ? 26.428 35.640 -27.516 1.00 31.39 378 LYS A C 1
ATOM 2984 O O . LYS A 1 378 ? 26.773 36.672 -28.077 1.00 31.39 378 LYS A O 1
ATOM 2989 N N . SER A 1 379 ? 27.299 34.631 -27.373 1.00 37.69 379 SER A N 1
ATOM 2990 C CA . SER A 1 379 ? 28.708 34.866 -27.771 1.00 37.69 379 SER A CA 1
ATOM 2991 C C . SER A 1 379 ? 29.525 33.753 -28.415 1.00 37.69 379 SER A C 1
ATOM 2993 O O . SER A 1 379 ? 30.363 34.090 -29.241 1.00 37.69 379 SER A O 1
ATOM 2995 N N . ASP A 1 380 ? 29.349 32.464 -28.134 1.00 34.25 380 ASP A N 1
ATOM 2996 C CA . ASP A 1 380 ? 30.482 31.556 -28.420 1.00 34.25 380 ASP A CA 1
ATOM 2997 C C . ASP A 1 380 ? 30.475 30.928 -29.822 1.00 34.25 380 ASP A C 1
ATOM 2999 O O . ASP A 1 380 ? 31.528 30.517 -30.312 1.00 34.25 380 ASP A O 1
ATOM 3003 N N . PHE A 1 381 ? 29.329 30.921 -30.513 1.00 40.53 381 PHE A N 1
ATOM 3004 C CA . PHE A 1 381 ? 29.255 30.471 -31.909 1.00 40.53 381 PHE A CA 1
ATOM 3005 C C . PHE A 1 381 ? 29.590 31.601 -32.898 1.00 40.53 381 PHE A C 1
ATOM 3007 O O . PHE A 1 381 ? 30.325 31.379 -33.856 1.00 40.53 381 PHE A O 1
ATOM 3014 N N . ASN A 1 382 ? 29.132 32.829 -32.619 1.00 40.50 382 ASN A N 1
ATOM 3015 C CA . ASN A 1 382 ? 29.338 34.000 -33.483 1.00 40.50 382 ASN A CA 1
ATOM 3016 C C . ASN A 1 382 ? 30.694 34.704 -33.245 1.00 40.50 382 ASN A C 1
ATOM 3018 O O . ASN A 1 382 ? 31.277 35.238 -34.182 1.00 40.50 382 ASN A O 1
ATOM 3022 N N . ASN A 1 383 ? 31.275 34.657 -32.034 1.00 43.19 383 ASN A N 1
ATOM 3023 C CA . ASN A 1 383 ? 32.616 35.233 -31.811 1.00 43.19 383 ASN A CA 1
ATOM 3024 C C . ASN A 1 383 ? 33.741 34.405 -32.439 1.00 43.19 383 ASN A C 1
ATOM 3026 O O . ASN A 1 383 ? 34.838 34.918 -32.663 1.00 43.19 383 ASN A O 1
ATOM 3030 N N . ASN A 1 384 ? 33.473 33.133 -32.724 1.00 46.34 384 ASN A N 1
ATOM 3031 C CA . ASN A 1 384 ? 34.465 32.197 -33.224 1.00 46.34 384 ASN A CA 1
ATOM 3032 C C . ASN A 1 384 ? 34.303 31.885 -34.709 1.00 46.34 384 ASN A C 1
ATOM 3034 O O . ASN A 1 384 ? 35.189 31.231 -35.230 1.00 46.34 384 ASN A O 1
ATOM 3038 N N . LEU A 1 385 ? 33.243 32.336 -35.392 1.00 49.47 385 LEU A N 1
ATOM 3039 C CA . LEU A 1 385 ? 33.047 32.164 -36.835 1.00 49.47 385 LEU A CA 1
ATOM 3040 C C . LEU A 1 385 ? 32.613 33.493 -37.465 1.00 49.47 385 LEU A C 1
ATOM 3042 O O . LEU A 1 385 ? 31.475 33.907 -37.303 1.00 49.47 385 LEU A O 1
ATOM 3046 N N . ASN A 1 386 ? 33.513 34.161 -38.191 1.00 50.84 386 ASN A N 1
ATOM 3047 C CA . ASN A 1 386 ? 33.233 35.453 -38.828 1.00 50.84 386 ASN A CA 1
ATOM 3048 C C . ASN A 1 386 ? 33.404 35.380 -40.346 1.00 50.84 386 ASN A C 1
ATOM 3050 O O . ASN A 1 386 ? 34.336 34.745 -40.843 1.00 50.84 386 ASN A O 1
ATOM 3054 N N . ILE A 1 387 ? 32.533 36.069 -41.085 1.00 51.31 387 ILE A N 1
ATOM 3055 C CA . ILE A 1 387 ? 32.647 36.228 -42.538 1.00 51.31 387 ILE A CA 1
ATOM 3056 C C . ILE A 1 387 ? 33.114 37.650 -42.827 1.00 51.31 387 ILE A C 1
ATOM 3058 O O . ILE A 1 387 ? 32.425 38.614 -42.511 1.00 51.31 387 ILE A O 1
ATOM 3062 N N . SER A 1 388 ? 34.278 37.783 -43.458 1.00 48.19 388 SER A N 1
ATOM 3063 C CA . SER A 1 388 ? 34.783 39.074 -43.932 1.00 48.19 388 SER A CA 1
ATOM 3064 C C . SER A 1 388 ? 35.345 38.920 -45.342 1.00 48.19 388 SER A C 1
ATOM 3066 O O . SER A 1 388 ? 36.136 38.013 -45.609 1.00 48.19 388 SER A O 1
ATOM 3068 N N . ASN A 1 389 ? 34.893 39.770 -46.270 1.00 42.59 389 ASN A N 1
ATOM 3069 C CA . ASN A 1 389 ? 35.306 39.778 -47.681 1.00 42.59 389 ASN A CA 1
ATOM 3070 C C . ASN A 1 389 ? 35.254 38.394 -48.371 1.00 42.59 389 ASN A C 1
ATOM 3072 O O . ASN A 1 389 ? 36.190 38.004 -49.068 1.00 42.59 389 ASN A O 1
ATOM 3076 N N . GLY A 1 390 ? 34.181 37.622 -48.148 1.00 47.47 390 GLY A N 1
ATOM 3077 C CA . GLY A 1 390 ? 33.981 36.302 -48.771 1.00 47.47 390 GLY A CA 1
ATOM 3078 C C . GLY A 1 390 ? 34.824 35.161 -48.184 1.00 47.47 390 GLY A C 1
ATOM 3079 O O . GLY A 1 390 ? 34.794 34.052 -48.715 1.00 47.47 390 GLY A O 1
ATOM 3080 N N . ASN A 1 391 ? 35.555 35.407 -47.090 1.00 52.38 391 ASN A N 1
ATOM 3081 C CA . ASN A 1 391 ? 36.357 34.409 -46.382 1.00 52.38 391 ASN A CA 1
ATOM 3082 C C . ASN A 1 391 ? 35.770 34.103 -45.000 1.00 52.38 391 ASN A C 1
ATOM 3084 O O . ASN A 1 391 ? 35.303 35.009 -44.311 1.00 52.38 391 ASN A O 1
ATOM 3088 N N . ILE A 1 392 ? 35.836 32.831 -44.596 1.00 59.94 392 ILE A N 1
ATOM 3089 C CA . ILE A 1 392 ? 35.370 32.346 -43.292 1.00 59.94 392 ILE A CA 1
ATOM 3090 C C . ILE A 1 392 ? 36.566 32.253 -42.341 1.00 59.94 392 ILE A C 1
ATOM 3092 O O . ILE A 1 392 ? 37.578 31.618 -42.655 1.00 59.94 392 ILE A O 1
ATOM 3096 N N . TYR A 1 393 ? 36.439 32.888 -41.182 1.00 59.69 393 TYR A N 1
ATOM 3097 C CA . TYR A 1 393 ? 37.448 32.928 -40.131 1.00 59.69 393 TYR A CA 1
ATOM 3098 C C . TYR A 1 393 ? 36.969 32.126 -38.932 1.00 59.69 393 TYR A C 1
ATOM 3100 O O . TYR A 1 393 ? 35.862 32.384 -38.468 1.00 59.69 393 TYR A O 1
ATOM 3108 N N . VAL A 1 394 ? 37.802 31.219 -38.409 1.00 59.50 394 VAL A N 1
ATOM 3109 C CA . VAL A 1 394 ? 37.571 30.582 -37.105 1.00 59.50 394 VAL A CA 1
ATOM 3110 C C . VAL A 1 394 ? 38.608 31.047 -36.096 1.00 59.50 394 VAL A C 1
ATOM 3112 O O . VAL A 1 394 ? 39.799 30.865 -36.326 1.00 59.50 394 VAL A O 1
ATOM 3115 N N . ASN A 1 395 ? 38.177 31.672 -34.997 1.00 57.28 395 ASN A N 1
ATOM 3116 C CA . ASN A 1 395 ? 39.058 32.270 -33.975 1.00 57.28 395 ASN A CA 1
ATOM 3117 C C . ASN A 1 395 ? 40.132 33.216 -34.566 1.00 57.28 395 ASN A C 1
ATOM 3119 O O . ASN A 1 395 ? 41.258 33.273 -34.078 1.00 57.28 395 ASN A O 1
ATOM 3123 N N . GLY A 1 396 ? 39.808 33.924 -35.654 1.00 57.47 396 GLY A N 1
ATOM 3124 C CA . GLY A 1 396 ? 40.735 34.816 -36.364 1.00 57.47 396 GLY A CA 1
ATOM 3125 C C . GLY A 1 396 ? 41.633 34.146 -37.417 1.00 57.47 396 GLY A C 1
ATOM 3126 O O . GLY A 1 396 ? 42.283 34.857 -38.183 1.00 57.47 396 GLY A O 1
ATOM 3127 N N . GLU A 1 397 ? 41.640 32.814 -37.538 1.00 56.72 397 GLU A N 1
ATOM 3128 C CA . GLU A 1 397 ? 42.369 32.091 -38.593 1.00 56.72 397 GLU A CA 1
ATOM 3129 C C . GLU A 1 397 ? 41.496 31.895 -39.842 1.00 56.72 397 GLU A C 1
ATOM 3131 O O . GLU A 1 397 ? 40.358 31.430 -39.755 1.00 56.72 397 GLU A O 1
ATOM 3136 N N . ARG A 1 398 ? 42.030 32.219 -41.029 1.00 57.53 398 ARG A N 1
ATOM 3137 C CA . ARG A 1 398 ? 41.324 32.034 -42.308 1.00 57.53 398 ARG A CA 1
ATOM 3138 C C . ARG A 1 398 ? 41.253 30.552 -42.665 1.00 57.53 398 ARG A C 1
ATOM 3140 O O . ARG A 1 398 ? 42.285 29.898 -42.809 1.00 57.53 398 ARG A O 1
ATOM 3147 N N . ILE A 1 399 ? 40.047 30.044 -42.901 1.00 64.12 399 ILE A N 1
ATOM 3148 C CA . ILE A 1 399 ? 39.847 28.682 -43.395 1.00 64.12 399 ILE A CA 1
ATOM 3149 C C . ILE A 1 399 ? 39.751 28.719 -44.917 1.00 64.12 399 ILE A C 1
ATOM 3151 O O . ILE A 1 399 ? 38.922 29.429 -45.489 1.00 64.12 399 ILE A O 1
ATOM 3155 N N . HIS A 1 400 ? 40.591 27.928 -45.581 1.00 57.81 400 HIS A N 1
ATOM 3156 C CA . HIS A 1 400 ? 40.485 27.698 -47.016 1.00 57.81 400 HIS A CA 1
ATOM 3157 C C . HIS A 1 400 ? 39.400 26.645 -47.277 1.00 57.81 400 HIS A C 1
ATOM 3159 O O . HIS A 1 400 ? 39.611 25.452 -47.066 1.00 57.81 400 HIS A O 1
ATOM 3165 N N . LEU A 1 401 ? 38.224 27.106 -47.696 1.00 61.25 401 LEU A N 1
ATOM 3166 C CA . LEU A 1 401 ? 37.114 26.270 -48.158 1.00 61.25 401 LEU A CA 1
ATOM 3167 C C . LEU A 1 401 ? 37.022 26.347 -49.685 1.00 61.25 401 LEU A C 1
ATOM 3169 O O . LEU A 1 401 ? 37.432 27.341 -50.288 1.00 61.25 401 LEU A O 1
ATOM 3173 N N . SER A 1 402 ? 36.472 25.306 -50.314 1.00 62.94 402 SER A N 1
ATOM 3174 C CA . SER A 1 402 ? 36.079 25.377 -51.724 1.00 62.94 402 SER A CA 1
ATOM 3175 C C . SER A 1 402 ? 35.088 26.538 -51.918 1.00 62.94 402 SER A C 1
ATOM 3177 O O . SER A 1 402 ? 34.243 26.744 -51.044 1.00 62.94 402 SER A O 1
ATOM 3179 N N . PRO A 1 403 ? 35.122 27.278 -53.044 1.00 59.03 403 PRO A N 1
ATOM 3180 C CA . PRO A 1 403 ? 34.165 28.357 -53.317 1.00 59.03 403 PRO A CA 1
ATOM 3181 C C . PRO A 1 403 ? 32.691 27.933 -53.205 1.00 59.03 403 PRO A C 1
ATOM 3183 O O . PRO A 1 403 ? 31.831 28.745 -52.888 1.00 59.03 403 PRO A O 1
ATOM 3186 N N . SER A 1 404 ? 32.392 26.653 -53.445 1.00 64.25 404 SER A N 1
ATOM 3187 C CA . SER A 1 404 ? 31.045 26.084 -53.276 1.00 64.25 404 SER A CA 1
ATOM 3188 C C . SER A 1 404 ? 30.654 25.875 -51.804 1.00 64.25 404 SER A C 1
ATOM 3190 O O . SER A 1 404 ? 29.521 26.155 -51.412 1.00 64.25 404 SER A O 1
ATOM 3192 N N . ASP A 1 405 ? 31.607 25.459 -50.972 1.00 66.44 405 ASP A N 1
ATOM 3193 C CA . ASP A 1 405 ? 31.417 25.190 -49.546 1.00 66.44 405 ASP A CA 1
ATOM 3194 C C . ASP A 1 405 ? 31.318 26.482 -48.725 1.00 66.44 405 ASP A C 1
ATOM 3196 O O . ASP A 1 405 ? 30.527 26.560 -47.784 1.00 66.44 405 ASP A O 1
ATOM 3200 N N . SER A 1 406 ? 32.064 27.527 -49.102 1.00 61.22 406 SER A N 1
ATOM 3201 C CA . SER A 1 406 ? 31.999 28.834 -48.437 1.00 61.22 406 SER A CA 1
ATOM 3202 C C . SER A 1 406 ? 30.647 29.527 -48.634 1.00 61.22 406 SER A C 1
ATOM 3204 O O . SER A 1 406 ? 30.100 30.081 -47.681 1.00 61.22 406 SER A O 1
ATOM 3206 N N . ILE A 1 407 ? 30.067 29.437 -49.836 1.00 67.19 407 ILE A N 1
ATOM 3207 C CA . ILE A 1 407 ? 28.721 29.949 -50.136 1.00 67.19 407 ILE A CA 1
ATOM 3208 C C . ILE A 1 407 ? 27.666 29.183 -49.332 1.00 67.19 407 ILE A C 1
ATOM 3210 O O . ILE A 1 407 ? 26.740 29.791 -48.792 1.00 67.19 407 ILE A O 1
ATOM 3214 N N . LYS A 1 408 ? 27.814 27.856 -49.216 1.00 71.19 408 LYS A N 1
ATOM 3215 C CA . LYS A 1 408 ? 26.896 27.025 -48.433 1.00 71.19 408 LYS A CA 1
ATOM 3216 C C . LYS A 1 408 ? 26.935 27.410 -46.951 1.00 71.19 408 LYS A C 1
ATOM 3218 O O . LYS A 1 408 ? 25.890 27.695 -46.383 1.00 71.19 408 LYS A O 1
ATOM 3223 N N . VAL A 1 409 ? 28.122 27.523 -46.352 1.00 66.75 409 VAL A N 1
ATOM 3224 C CA . VAL A 1 409 ? 28.272 27.937 -44.943 1.00 66.75 409 VAL A CA 1
ATOM 3225 C C . VAL A 1 409 ? 27.735 29.353 -44.697 1.00 66.75 409 VAL A C 1
ATOM 3227 O O . VAL A 1 409 ? 27.044 29.571 -43.706 1.00 66.75 409 VAL A O 1
ATOM 3230 N N . ALA A 1 410 ? 27.983 30.304 -45.605 1.00 65.69 410 ALA A N 1
ATOM 3231 C CA . ALA A 1 410 ? 27.461 31.668 -45.483 1.00 65.69 410 ALA A CA 1
ATOM 3232 C C . ALA A 1 410 ? 25.923 31.719 -45.496 1.00 65.69 410 ALA A C 1
ATOM 3234 O O . ALA A 1 410 ? 25.320 32.450 -44.711 1.00 65.69 410 ALA A O 1
ATOM 3235 N N . LYS A 1 411 ? 25.288 30.907 -46.349 1.00 72.88 411 LYS A N 1
ATOM 3236 C CA . LYS A 1 411 ? 23.827 30.799 -46.431 1.00 72.88 411 LYS A CA 1
ATOM 3237 C C . LYS A 1 411 ? 23.215 30.237 -45.145 1.00 72.88 411 LYS A C 1
ATOM 3239 O O . LYS A 1 411 ? 22.215 30.766 -44.666 1.00 72.88 411 LYS A O 1
ATOM 3244 N N . GLU A 1 412 ? 23.814 29.188 -44.584 1.00 72.19 412 GLU A N 1
ATOM 3245 C CA . GLU A 1 412 ? 23.330 28.575 -43.340 1.00 72.19 412 GLU A CA 1
ATOM 3246 C C . GLU A 1 412 ? 23.530 29.503 -42.125 1.00 72.19 412 GLU A C 1
ATOM 3248 O O . GLU A 1 412 ? 22.654 29.596 -41.270 1.00 72.19 412 GLU A O 1
ATOM 3253 N N . LEU A 1 413 ? 24.634 30.260 -42.067 1.00 66.19 413 LEU A N 1
ATOM 3254 C CA . LEU A 1 413 ? 24.865 31.256 -41.009 1.00 66.19 413 LEU A CA 1
ATOM 3255 C C . LEU A 1 413 ? 23.855 32.410 -41.065 1.00 66.19 413 LEU A C 1
ATOM 3257 O O . LEU A 1 413 ? 23.328 32.815 -40.031 1.00 66.19 413 LEU A O 1
ATOM 3261 N N . GLN A 1 414 ? 23.522 32.890 -42.265 1.00 70.56 414 GLN A N 1
ATOM 3262 C CA . GLN A 1 414 ? 22.482 33.904 -42.442 1.00 70.56 414 GLN A CA 1
ATOM 3263 C C . GLN A 1 414 ? 21.100 33.392 -41.996 1.00 70.56 414 GLN A C 1
ATOM 3265 O O . GLN A 1 414 ? 20.303 34.151 -41.443 1.00 70.56 414 GLN A O 1
ATOM 3270 N N . ALA A 1 415 ? 20.807 32.103 -42.204 1.00 71.50 415 ALA A N 1
ATOM 3271 C CA . ALA A 1 415 ? 19.571 31.489 -41.722 1.00 71.50 415 ALA A CA 1
ATOM 3272 C C . ALA A 1 415 ? 19.510 31.468 -40.184 1.00 71.50 415 ALA A C 1
ATOM 3274 O O . ALA A 1 415 ? 18.485 31.838 -39.612 1.00 71.50 415 ALA A O 1
ATOM 3275 N N . ILE A 1 416 ? 20.617 31.125 -39.516 1.00 68.62 416 ILE A N 1
ATOM 3276 C CA . ILE A 1 416 ? 20.733 31.145 -38.047 1.00 68.62 416 ILE A CA 1
ATOM 3277 C C . ILE A 1 416 ? 20.515 32.563 -37.490 1.00 68.62 416 ILE A C 1
ATOM 3279 O O . ILE A 1 416 ? 19.752 32.724 -36.540 1.00 68.62 416 ILE A O 1
ATOM 3283 N N . GLU A 1 417 ? 21.096 33.594 -38.109 1.00 71.00 417 GLU A N 1
ATOM 3284 C CA . GLU A 1 417 ? 20.922 34.996 -37.688 1.00 71.00 417 GLU A CA 1
ATOM 3285 C C . GLU A 1 417 ? 19.454 35.462 -37.790 1.00 71.00 417 GLU A C 1
ATOM 3287 O O . GLU A 1 417 ? 18.924 36.144 -36.907 1.00 71.00 417 GLU A O 1
ATOM 3292 N N . ILE A 1 418 ? 18.748 35.052 -38.850 1.00 75.06 418 ILE A N 1
ATOM 3293 C CA . ILE A 1 418 ? 17.317 35.345 -39.021 1.00 75.06 418 ILE A CA 1
ATOM 3294 C C . ILE A 1 418 ? 16.477 34.649 -37.942 1.00 75.06 418 ILE A C 1
ATOM 3296 O O . ILE A 1 418 ? 15.514 35.239 -37.443 1.00 75.06 418 ILE A O 1
ATOM 3300 N N . LEU A 1 419 ? 16.812 33.405 -37.589 1.00 70.62 419 LEU A N 1
ATOM 3301 C CA . LEU A 1 419 ? 16.126 32.655 -36.533 1.00 70.62 419 LEU A CA 1
ATOM 3302 C C . LEU A 1 419 ? 16.362 33.285 -35.156 1.00 70.62 419 LEU A C 1
ATOM 3304 O O . LEU A 1 419 ? 15.405 33.461 -34.403 1.00 70.62 419 LEU A O 1
ATOM 3308 N N . GLU A 1 420 ? 17.581 33.737 -34.867 1.00 68.75 420 GLU A N 1
ATOM 3309 C CA . GLU A 1 420 ? 17.910 34.447 -33.625 1.00 68.75 420 GLU A CA 1
ATOM 3310 C C . GLU A 1 420 ? 17.079 35.733 -33.476 1.00 68.75 420 GLU A C 1
ATOM 3312 O O . GLU A 1 420 ? 16.439 35.964 -32.445 1.00 68.75 420 GLU A O 1
ATOM 3317 N N . LYS A 1 421 ? 16.966 36.521 -34.552 1.00 77.50 421 LYS A N 1
ATOM 3318 C CA . LYS A 1 421 ? 16.127 37.730 -34.573 1.00 77.50 421 LYS A CA 1
ATOM 3319 C C . LYS A 1 421 ? 14.638 37.433 -34.340 1.00 77.50 421 LYS A C 1
ATOM 3321 O O . LYS A 1 421 ? 13.923 38.272 -33.792 1.00 77.50 421 LYS A O 1
ATOM 3326 N N . LYS A 1 422 ? 14.155 36.247 -34.730 1.00 76.50 422 LYS A N 1
ATOM 3327 C CA . LYS A 1 422 ? 12.778 35.794 -34.452 1.00 76.50 422 LYS A CA 1
ATOM 3328 C C . LYS A 1 422 ? 12.575 35.363 -32.994 1.00 76.50 422 LYS A C 1
ATOM 3330 O O . LYS A 1 422 ? 11.445 35.426 -32.514 1.00 76.50 422 LYS A O 1
ATOM 3335 N N . MET A 1 423 ? 13.629 34.963 -32.281 1.00 71.38 423 MET A N 1
ATOM 3336 C CA . MET A 1 423 ? 13.556 34.548 -30.871 1.00 71.38 423 MET A CA 1
ATOM 3337 C C . MET A 1 423 ? 13.548 35.733 -29.893 1.00 71.38 423 MET A C 1
ATOM 3339 O O . MET A 1 423 ? 12.900 35.648 -28.846 1.00 71.38 423 MET A O 1
ATOM 3343 N N . GLU A 1 424 ? 14.203 36.850 -30.231 1.00 76.00 424 GLU A N 1
ATOM 3344 C CA . GLU A 1 424 ? 14.266 38.059 -29.388 1.00 76.00 424 GLU A CA 1
ATOM 3345 C C . GLU A 1 424 ? 12.917 38.540 -28.803 1.00 76.00 424 GLU A C 1
ATOM 3347 O O . GLU A 1 424 ? 12.863 38.826 -27.600 1.00 76.00 424 GLU A O 1
ATOM 3352 N N . PRO A 1 425 ? 11.813 38.658 -29.574 1.00 79.31 425 PRO A N 1
ATOM 3353 C CA . PRO A 1 425 ? 10.542 39.128 -29.019 1.00 79.31 425 PRO A CA 1
ATOM 3354 C C . PRO A 1 425 ? 9.952 38.166 -27.978 1.00 79.31 425 PRO A C 1
ATOM 3356 O O . PRO A 1 425 ? 9.359 38.623 -27.000 1.00 79.31 425 PRO A O 1
ATOM 3359 N N . HIS A 1 426 ? 10.134 36.854 -28.147 1.00 70.56 426 HIS A N 1
ATOM 3360 C CA . HIS A 1 426 ? 9.657 35.852 -27.189 1.00 70.56 426 HIS A CA 1
ATOM 3361 C C . HIS A 1 426 ? 10.488 35.870 -25.900 1.00 70.56 426 HIS A C 1
ATOM 3363 O O . HIS A 1 426 ? 9.927 35.828 -24.806 1.00 70.56 426 HIS A O 1
ATOM 3369 N N . GLN A 1 427 ? 11.810 36.043 -26.006 1.00 69.00 427 GLN A N 1
ATOM 3370 C CA . GLN A 1 427 ? 12.687 36.175 -24.836 1.00 69.00 427 GLN A CA 1
ATOM 3371 C C . GLN A 1 427 ? 12.317 37.392 -23.974 1.00 69.00 427 GLN A C 1
ATOM 3373 O O . GLN A 1 427 ? 12.164 37.257 -22.760 1.00 69.00 427 GLN A O 1
ATOM 3378 N N . LYS A 1 428 ? 12.071 38.557 -24.593 1.00 77.44 428 LYS A N 1
ATOM 3379 C CA . LYS A 1 428 ? 11.641 39.774 -23.874 1.00 77.44 428 LYS A CA 1
ATOM 3380 C C . LYS A 1 428 ? 10.299 39.602 -23.156 1.00 77.44 428 LYS A C 1
ATOM 3382 O O . LYS A 1 428 ? 10.104 40.128 -22.058 1.00 77.44 428 LYS A O 1
ATOM 3387 N N . LYS A 1 429 ? 9.360 38.860 -23.754 1.00 74.19 429 LYS A N 1
ATOM 3388 C CA . LYS A 1 429 ? 8.070 38.552 -23.117 1.00 74.19 429 LYS A CA 1
ATOM 3389 C C . LYS A 1 429 ? 8.232 37.635 -21.908 1.00 74.19 429 LYS A C 1
ATOM 3391 O O . LYS A 1 429 ? 7.658 37.927 -20.862 1.00 74.19 429 LYS A O 1
ATOM 3396 N N . ILE A 1 430 ? 9.029 36.572 -22.024 1.00 70.31 430 ILE A N 1
ATOM 3397 C CA . ILE A 1 430 ? 9.309 35.651 -20.910 1.00 70.31 430 ILE A CA 1
ATOM 3398 C C . ILE A 1 430 ? 9.988 36.386 -19.750 1.00 70.31 430 ILE A C 1
ATOM 3400 O O . ILE A 1 430 ? 9.623 36.173 -18.594 1.00 70.31 430 ILE A O 1
ATOM 3404 N N . GLU A 1 431 ? 10.926 37.286 -20.044 1.00 73.44 431 GLU A N 1
ATOM 3405 C CA . GLU A 1 431 ? 11.576 38.130 -19.037 1.00 73.44 431 GLU A CA 1
ATOM 3406 C C . GLU A 1 431 ? 10.561 39.032 -18.317 1.00 73.44 431 GLU A C 1
ATOM 3408 O O . GLU A 1 431 ? 10.520 39.079 -17.088 1.00 73.44 431 GLU A O 1
ATOM 3413 N N . THR A 1 432 ? 9.666 39.677 -19.071 1.00 77.69 432 THR A N 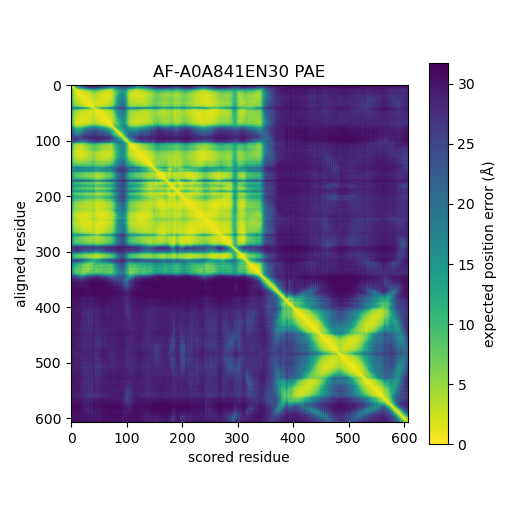1
ATOM 3414 C CA . THR A 1 432 ? 8.611 40.533 -18.504 1.00 77.69 432 THR A CA 1
ATOM 3415 C C . THR A 1 432 ? 7.657 39.744 -17.602 1.00 77.69 432 THR A C 1
ATOM 3417 O O . THR A 1 432 ? 7.350 40.183 -16.493 1.00 77.69 432 THR A O 1
ATOM 3420 N N . LEU A 1 433 ? 7.212 38.565 -18.046 1.00 71.62 433 LEU A N 1
ATOM 3421 C CA . LEU A 1 433 ? 6.331 37.688 -17.270 1.00 71.62 433 LEU A CA 1
ATOM 3422 C C . LEU A 1 433 ? 7.026 37.153 -16.009 1.00 71.62 433 LEU A C 1
ATOM 3424 O O . LEU A 1 433 ? 6.418 37.110 -14.940 1.00 71.62 433 LEU A O 1
ATOM 3428 N N . SER A 1 434 ? 8.311 36.805 -16.102 1.00 67.94 434 SER A N 1
ATOM 3429 C CA . SER A 1 434 ? 9.102 36.342 -14.954 1.00 67.94 434 SER A CA 1
ATOM 3430 C C . SER A 1 434 ? 9.246 37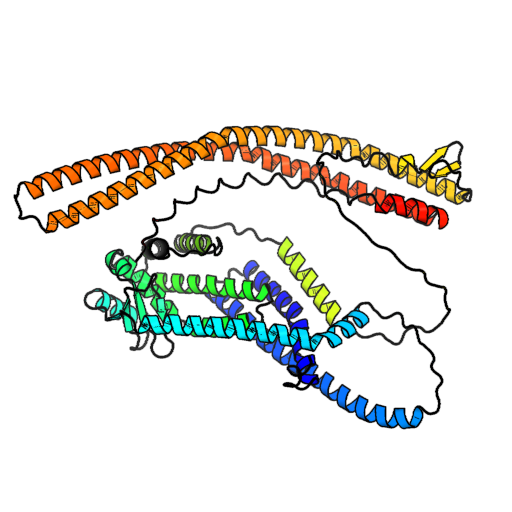.432 -13.889 1.00 67.94 434 SER A C 1
ATOM 3432 O O . SER A 1 434 ? 9.092 37.160 -12.698 1.00 67.94 434 SER A O 1
ATOM 3434 N N . ASN A 1 435 ? 9.450 38.684 -14.310 1.00 76.69 435 ASN A N 1
ATOM 3435 C CA . ASN A 1 435 ? 9.483 39.833 -13.404 1.00 76.69 435 ASN A CA 1
ATOM 3436 C C . ASN A 1 435 ? 8.130 40.061 -12.707 1.00 76.69 435 ASN A C 1
ATOM 3438 O O . ASN A 1 435 ? 8.100 40.393 -11.524 1.00 76.69 435 ASN A O 1
ATOM 3442 N N . GLN A 1 436 ? 7.003 39.831 -13.392 1.00 75.44 436 GLN A N 1
ATOM 3443 C CA . GLN A 1 436 ? 5.674 39.911 -12.769 1.00 75.44 436 GLN A CA 1
ATOM 3444 C C . GLN A 1 436 ? 5.451 38.808 -11.726 1.00 75.44 436 GLN A C 1
ATOM 3446 O O . GLN A 1 436 ? 4.952 39.090 -10.636 1.00 75.44 436 GLN A O 1
ATOM 3451 N N . ILE A 1 437 ? 5.865 37.568 -12.015 1.00 70.94 437 ILE A N 1
ATOM 3452 C CA . ILE A 1 437 ? 5.804 36.463 -11.044 1.00 70.94 437 ILE A CA 1
ATOM 3453 C C . ILE A 1 437 ? 6.637 36.786 -9.799 1.00 70.94 437 ILE A C 1
ATOM 3455 O O . ILE A 1 437 ? 6.184 36.532 -8.683 1.00 70.94 437 ILE A O 1
ATOM 3459 N N . ALA A 1 438 ? 7.816 37.393 -9.968 1.00 70.25 438 ALA A N 1
ATOM 3460 C CA . ALA A 1 438 ? 8.662 37.795 -8.847 1.00 70.25 438 ALA A CA 1
ATOM 3461 C C . ALA A 1 438 ? 7.937 38.771 -7.900 1.00 70.25 438 ALA A C 1
ATOM 3463 O O . ALA A 1 438 ? 7.945 38.557 -6.686 1.00 70.25 438 ALA A O 1
ATOM 3464 N N . VAL A 1 439 ? 7.224 39.768 -8.438 1.00 75.06 439 VAL A N 1
ATOM 3465 C CA . VAL A 1 439 ? 6.434 40.728 -7.642 1.00 75.06 439 VAL A CA 1
ATOM 3466 C C . VAL A 1 439 ? 5.323 40.028 -6.851 1.00 75.06 439 VAL A C 1
ATOM 3468 O O . VAL A 1 439 ? 5.201 40.243 -5.645 1.00 75.06 439 VAL A O 1
ATOM 3471 N N . TYR A 1 440 ? 4.546 39.146 -7.489 1.00 71.25 440 TYR A N 1
ATOM 3472 C CA . TYR A 1 440 ? 3.490 38.400 -6.792 1.00 71.25 440 TYR A CA 1
ATOM 3473 C C . TYR A 1 440 ? 4.052 37.449 -5.727 1.00 71.25 440 TYR A C 1
ATOM 3475 O O . TYR A 1 440 ? 3.490 37.334 -4.637 1.00 71.25 440 TYR A O 1
ATOM 3483 N N . SER A 1 441 ? 5.191 36.805 -5.999 1.00 66.75 441 SER A N 1
ATOM 3484 C CA . SER A 1 441 ? 5.853 35.919 -5.036 1.00 66.75 441 SER A CA 1
ATOM 3485 C C . SER A 1 441 ? 6.321 36.668 -3.783 1.00 66.75 441 SER A C 1
ATOM 3487 O O . SER A 1 441 ? 6.162 36.167 -2.668 1.00 66.75 441 SER A O 1
ATOM 3489 N N . GLN A 1 442 ? 6.809 37.903 -3.944 1.00 73.25 442 GLN A N 1
ATOM 3490 C CA . GLN A 1 442 ? 7.194 38.763 -2.829 1.00 73.25 442 GLN A CA 1
ATOM 3491 C C . GLN A 1 442 ? 5.977 39.152 -1.978 1.00 73.25 442 GLN A C 1
ATOM 3493 O O . GLN A 1 442 ? 6.028 39.036 -0.754 1.00 73.25 442 GLN A O 1
ATOM 3498 N N . GLN A 1 443 ? 4.862 39.529 -2.613 1.00 70.38 443 GLN A N 1
ATOM 3499 C CA . GLN A 1 443 ? 3.626 39.879 -1.905 1.00 70.38 443 GLN A CA 1
ATOM 3500 C C . GLN A 1 443 ? 3.079 38.709 -1.076 1.00 70.38 443 GLN A C 1
ATOM 3502 O O . GLN A 1 443 ? 2.656 38.910 0.062 1.00 70.38 443 GLN A O 1
ATOM 3507 N N . ILE A 1 444 ? 3.108 37.481 -1.608 1.00 67.94 444 ILE A N 1
ATOM 3508 C CA . ILE A 1 444 ? 2.688 36.282 -0.863 1.00 67.94 444 ILE A CA 1
ATOM 3509 C C . ILE A 1 444 ? 3.606 36.040 0.341 1.00 67.94 444 ILE A C 1
ATOM 3511 O O . ILE A 1 444 ? 3.121 35.745 1.434 1.00 67.94 444 ILE A O 1
ATOM 3515 N N . ASN A 1 445 ? 4.919 36.204 0.167 1.00 65.81 445 ASN A N 1
ATOM 3516 C CA . ASN A 1 445 ? 5.885 35.995 1.241 1.00 65.81 445 ASN A CA 1
ATOM 3517 C C . ASN A 1 445 ? 5.682 36.992 2.398 1.00 65.81 445 ASN A C 1
ATOM 3519 O O . ASN A 1 445 ? 5.651 36.582 3.558 1.00 65.81 445 ASN A O 1
ATOM 3523 N N . GLU A 1 446 ? 5.450 38.273 2.100 1.00 67.19 446 GLU A N 1
ATOM 3524 C CA . GLU A 1 446 ? 5.160 39.306 3.109 1.00 67.19 446 GLU A CA 1
ATOM 3525 C C . GLU A 1 446 ? 3.872 39.006 3.901 1.00 67.19 446 GLU A C 1
ATOM 3527 O O . GLU A 1 446 ? 3.837 39.180 5.119 1.00 67.19 446 GLU A O 1
ATOM 3532 N N . HIS A 1 447 ? 2.835 38.470 3.247 1.00 65.88 447 HIS A N 1
ATOM 3533 C CA . HIS A 1 447 ? 1.564 38.117 3.900 1.00 65.88 447 HIS A CA 1
ATOM 3534 C C . HIS A 1 447 ? 1.608 36.801 4.700 1.00 65.88 447 HIS A C 1
ATOM 3536 O O . HIS A 1 447 ? 0.704 36.543 5.498 1.00 65.88 447 HIS A O 1
ATOM 3542 N N . SER A 1 448 ? 2.642 35.975 4.517 1.00 62.94 448 SER A N 1
ATOM 3543 C CA . SER A 1 448 ? 2.804 34.683 5.203 1.00 62.94 448 SER A CA 1
ATOM 3544 C C . SER A 1 448 ? 3.441 34.788 6.599 1.00 62.94 448 SER A C 1
ATOM 3546 O O . SER A 1 448 ? 3.231 33.915 7.440 1.00 62.94 448 SER A O 1
ATOM 3548 N N . GLN A 1 449 ? 4.159 35.880 6.889 1.00 65.56 449 GLN A N 1
ATOM 3549 C CA . GLN A 1 449 ? 4.805 36.143 8.186 1.00 65.56 449 GLN A CA 1
ATOM 3550 C C . GLN A 1 449 ? 3.847 36.069 9.394 1.00 65.56 449 GLN A C 1
ATOM 3552 O O . GLN A 1 449 ? 4.121 35.295 10.314 1.00 65.56 449 GLN A O 1
ATOM 3557 N N . PRO A 1 450 ? 2.685 36.761 9.402 1.00 70.06 450 PRO A N 1
ATOM 3558 C CA . PRO A 1 450 ? 1.746 36.670 10.522 1.00 70.06 450 PRO A CA 1
ATOM 3559 C C . PRO A 1 450 ? 1.199 35.250 10.739 1.00 70.06 450 PRO A C 1
ATOM 3561 O O . PRO A 1 450 ? 0.858 34.889 11.862 1.00 70.06 450 PRO A O 1
ATOM 3564 N N . MET A 1 451 ? 1.152 34.411 9.697 1.00 66.50 451 MET A N 1
ATOM 3565 C CA . MET A 1 451 ? 0.702 33.021 9.816 1.00 66.50 451 MET A CA 1
ATOM 3566 C C . MET A 1 451 ? 1.658 32.182 10.675 1.00 66.50 451 MET A C 1
ATOM 3568 O O . MET A 1 451 ? 1.207 31.353 11.466 1.00 66.50 451 MET A O 1
ATOM 3572 N N . ASN A 1 452 ? 2.967 32.424 10.578 1.00 66.56 452 ASN A N 1
ATOM 3573 C CA . ASN A 1 452 ? 3.952 31.739 11.411 1.00 66.56 452 ASN A CA 1
ATOM 3574 C C . ASN A 1 452 ? 3.828 32.165 12.886 1.00 66.56 452 ASN A C 1
ATOM 3576 O O . ASN A 1 452 ? 3.795 31.319 13.781 1.00 66.56 452 ASN A O 1
ATOM 3580 N N . ASP A 1 453 ? 3.640 33.463 13.136 1.00 75.00 453 ASP A N 1
ATOM 3581 C CA . ASP A 1 453 ? 3.447 34.008 14.486 1.00 75.00 453 ASP A CA 1
ATOM 3582 C C . ASP A 1 453 ? 2.177 33.469 15.156 1.00 75.00 453 ASP A C 1
ATOM 3584 O O . ASP A 1 453 ? 2.191 33.089 16.332 1.00 75.00 453 ASP A O 1
ATOM 3588 N N . PHE A 1 454 ? 1.069 33.384 14.413 1.00 78.06 454 PHE A N 1
ATOM 3589 C CA . PHE A 1 454 ? -0.156 32.767 14.921 1.00 78.06 454 PHE A CA 1
ATOM 3590 C C . PHE A 1 454 ? 0.036 31.274 15.199 1.00 78.06 454 PHE A C 1
ATOM 3592 O O . PHE A 1 454 ? -0.487 30.771 16.194 1.00 78.06 454 PHE A O 1
ATOM 3599 N N . SER A 1 455 ? 0.825 30.566 14.385 1.00 69.44 455 SER A N 1
ATOM 3600 C CA . SER A 1 455 ? 1.104 29.141 14.600 1.00 69.44 455 SER A CA 1
ATOM 3601 C C . SER A 1 455 ? 1.866 28.905 15.903 1.00 69.44 455 SER A C 1
ATOM 3603 O O . SER A 1 455 ? 1.577 27.947 16.623 1.00 69.44 455 SER A O 1
ATOM 3605 N N . ILE A 1 456 ? 2.813 29.785 16.234 1.00 75.88 456 ILE A N 1
ATOM 3606 C CA . ILE A 1 456 ? 3.554 29.731 17.499 1.00 75.88 456 ILE A CA 1
ATOM 3607 C C . ILE A 1 456 ? 2.604 29.989 18.677 1.00 75.88 456 ILE A C 1
ATOM 3609 O O . ILE A 1 456 ? 2.583 29.206 19.628 1.00 75.88 456 ILE A O 1
ATOM 3613 N N . LYS A 1 457 ? 1.745 31.015 18.590 1.00 79.56 457 LYS A N 1
ATOM 3614 C CA . LYS A 1 457 ? 0.761 31.332 19.644 1.00 79.56 457 LYS A CA 1
ATOM 3615 C C . LYS A 1 457 ? -0.235 30.196 19.888 1.00 79.56 457 LYS A C 1
ATOM 3617 O O . LYS A 1 457 ? -0.534 29.888 21.040 1.00 79.56 457 LYS A O 1
ATOM 3622 N N . ILE A 1 458 ? -0.724 29.543 18.832 1.00 75.19 458 ILE A N 1
ATOM 3623 C CA . ILE A 1 458 ? -1.614 28.376 18.951 1.00 75.19 458 ILE A CA 1
ATOM 3624 C C . ILE A 1 458 ? -0.895 27.215 19.652 1.00 75.19 458 ILE A C 1
ATOM 3626 O O . ILE A 1 458 ? -1.482 26.572 20.522 1.00 75.19 458 ILE A O 1
ATOM 3630 N N . SER A 1 459 ? 0.382 26.974 19.339 1.00 72.81 459 SER A N 1
ATOM 3631 C CA . SER A 1 459 ? 1.193 25.949 20.013 1.00 72.81 459 SER A CA 1
ATOM 3632 C C . SER A 1 459 ? 1.366 26.237 21.513 1.00 72.81 459 SER A C 1
ATOM 3634 O O . SER A 1 459 ? 1.185 25.352 22.353 1.00 72.81 459 SER A O 1
ATOM 3636 N N . GLU A 1 460 ? 1.632 27.492 21.886 1.00 81.62 460 GLU A N 1
ATOM 3637 C CA . GLU A 1 460 ? 1.721 27.902 23.293 1.00 81.62 460 GLU A CA 1
ATOM 3638 C C . GLU A 1 460 ? 0.400 27.715 24.050 1.00 81.62 460 GLU A C 1
ATOM 3640 O O . GLU A 1 460 ? 0.397 27.223 25.183 1.00 81.62 460 GLU A O 1
ATOM 3645 N N . LEU A 1 461 ? -0.723 28.086 23.429 1.00 82.88 461 LEU A N 1
ATOM 3646 C CA . LEU A 1 461 ? -2.058 27.904 24.000 1.00 82.88 461 LEU A CA 1
ATOM 3647 C C . LEU A 1 461 ? -2.408 26.422 24.160 1.00 82.88 461 LEU A C 1
ATOM 3649 O O . LEU A 1 461 ? -2.874 26.024 25.226 1.00 82.88 461 LEU A O 1
ATOM 3653 N N . SER A 1 462 ? -2.084 25.592 23.167 1.00 76.31 462 SER A N 1
ATOM 3654 C CA . SER A 1 462 ? -2.263 24.138 23.237 1.00 76.31 462 SER A CA 1
ATOM 3655 C C . SER A 1 462 ? -1.468 23.519 24.393 1.00 76.31 462 SER A C 1
ATOM 3657 O O . SER A 1 462 ? -1.986 22.680 25.129 1.00 76.31 462 SER A O 1
ATOM 3659 N N . ASN A 1 463 ? -0.223 23.959 24.608 1.00 81.94 463 ASN A N 1
ATOM 3660 C CA . ASN A 1 463 ? 0.596 23.494 25.731 1.00 81.94 463 ASN A CA 1
ATOM 3661 C C . ASN A 1 463 ? 0.011 23.912 27.090 1.00 81.94 463 ASN A C 1
ATOM 3663 O O . ASN A 1 463 ? 0.054 23.135 28.048 1.00 81.94 463 ASN A O 1
ATOM 3667 N N . LYS A 1 464 ? -0.549 25.125 27.197 1.00 86.56 464 LYS A N 1
ATOM 3668 C CA . LYS A 1 464 ? -1.255 25.570 28.411 1.00 86.56 464 LYS A CA 1
ATOM 3669 C C . LYS A 1 464 ? -2.512 24.738 28.667 1.00 86.56 464 LYS A C 1
ATOM 3671 O O . LYS A 1 464 ? -2.729 24.337 29.808 1.00 86.56 464 LYS A O 1
ATOM 3676 N N . LEU A 1 465 ? -3.284 24.431 27.622 1.00 83.81 465 LEU A N 1
ATOM 3677 C CA . LEU A 1 465 ? -4.483 23.595 27.714 1.00 83.81 465 LEU A CA 1
ATOM 3678 C C . LEU A 1 465 ? -4.146 22.184 28.220 1.00 83.81 465 LEU A C 1
ATOM 3680 O O . LEU A 1 465 ? -4.806 21.687 29.128 1.00 83.81 465 LEU A O 1
ATOM 3684 N N . SER A 1 466 ? -3.060 21.582 27.719 1.00 81.75 466 SER A N 1
ATOM 3685 C CA . SER A 1 466 ? -2.576 20.272 28.183 1.00 81.75 466 SER A CA 1
ATOM 3686 C C . SER A 1 466 ? -2.253 20.270 29.681 1.00 81.75 466 SER A C 1
ATOM 3688 O O . SER A 1 466 ? -2.715 19.401 30.417 1.00 81.75 466 SER A O 1
ATOM 3690 N N . LYS A 1 467 ? -1.510 21.278 30.162 1.00 85.56 467 LYS A N 1
ATOM 3691 C CA . LYS A 1 467 ? -1.156 21.402 31.590 1.00 85.56 467 LYS A CA 1
ATOM 3692 C C . LYS A 1 467 ? -2.381 21.604 32.484 1.00 85.56 467 LYS A C 1
ATOM 3694 O O . LYS A 1 467 ? -2.417 21.100 33.606 1.00 85.56 467 LYS A O 1
ATOM 3699 N N . LEU A 1 468 ? -3.378 22.350 32.009 1.00 86.06 468 LEU A N 1
ATOM 3700 C CA . LEU A 1 468 ? -4.643 22.520 32.724 1.00 86.06 468 LEU A CA 1
ATOM 3701 C C . LEU A 1 468 ? -5.442 21.213 32.776 1.00 86.06 468 LEU A C 1
ATOM 3703 O O . LEU A 1 468 ? -5.960 20.886 33.841 1.00 86.06 468 LEU A O 1
ATOM 3707 N N . GLY A 1 469 ? -5.458 20.431 31.692 1.00 78.19 469 GLY A N 1
ATOM 3708 C CA . GLY A 1 469 ? -6.080 19.104 31.653 1.00 78.19 469 GLY A CA 1
ATOM 3709 C C . GLY A 1 469 ? -5.444 18.107 32.630 1.00 78.19 469 GLY A C 1
ATOM 3710 O O . GLY A 1 469 ? -6.153 17.429 33.370 1.00 78.19 469 GLY A O 1
ATOM 3711 N N . GLU A 1 470 ? -4.110 18.073 32.725 1.00 83.62 470 GLU A N 1
ATOM 3712 C CA . GLU A 1 470 ? -3.397 17.265 33.732 1.00 83.62 470 GLU A CA 1
ATOM 3713 C C . GLU A 1 470 ? -3.770 17.680 35.163 1.00 83.62 470 GLU A C 1
ATOM 3715 O O . GLU A 1 470 ? -4.065 16.842 36.023 1.00 83.62 470 GLU A O 1
ATOM 3720 N N . LYS A 1 471 ? -3.815 18.994 35.421 1.00 85.94 471 LYS A N 1
ATOM 3721 C CA . LYS A 1 471 ? -4.210 19.539 36.723 1.00 85.94 471 LYS A CA 1
ATOM 3722 C C . LYS A 1 471 ? -5.659 19.176 37.058 1.00 85.94 471 LYS A C 1
ATOM 3724 O O . LYS A 1 471 ? -5.920 18.774 38.192 1.00 85.94 471 LYS A O 1
ATOM 3729 N N . GLN A 1 472 ? -6.568 19.254 36.087 1.00 84.50 472 GLN A N 1
ATOM 3730 C CA . GLN A 1 472 ? -7.966 18.844 36.227 1.00 84.50 472 GLN A CA 1
ATOM 3731 C C . GLN A 1 472 ? -8.076 17.356 36.589 1.00 84.50 472 GLN A C 1
ATOM 3733 O O . GLN A 1 472 ? -8.760 17.022 37.556 1.00 84.50 472 GLN A O 1
ATOM 3738 N N . GLY A 1 473 ? -7.336 16.482 35.897 1.00 76.75 473 GLY A N 1
ATOM 3739 C CA . GLY A 1 473 ? -7.272 15.049 36.204 1.00 76.75 473 GLY A CA 1
ATOM 3740 C C . GLY A 1 473 ? -6.788 14.768 37.631 1.00 76.75 473 GLY A C 1
ATOM 3741 O O . GLY A 1 473 ? -7.434 14.027 38.370 1.00 76.75 473 GLY A O 1
ATOM 3742 N N . SER A 1 474 ? -5.717 15.441 38.067 1.00 85.19 474 SER A N 1
ATOM 3743 C CA . SER A 1 474 ? -5.172 15.278 39.426 1.00 85.19 474 SER A CA 1
ATOM 3744 C C . SER A 1 474 ? -6.133 15.740 40.532 1.00 85.19 474 SER A C 1
ATOM 3746 O O . SER A 1 474 ? -6.144 15.191 41.636 1.00 85.19 474 SER A O 1
ATOM 3748 N N . ILE A 1 475 ? -6.947 16.765 40.255 1.00 86.19 475 ILE A N 1
ATOM 3749 C CA . ILE A 1 475 ? -7.951 17.269 41.196 1.00 86.19 475 ILE A CA 1
ATOM 3750 C C . ILE A 1 475 ? -9.145 16.315 41.236 1.00 86.19 475 ILE A C 1
ATOM 3752 O O . ILE A 1 475 ? -9.617 16.007 42.329 1.00 86.19 475 ILE A O 1
ATOM 3756 N N . ALA A 1 476 ? -9.587 15.801 40.084 1.00 81.31 476 ALA A N 1
ATOM 3757 C CA . ALA A 1 476 ? -10.662 14.815 39.998 1.00 81.31 476 ALA A CA 1
ATOM 3758 C C . ALA A 1 476 ? -10.321 13.520 40.758 1.00 81.31 476 ALA A C 1
ATOM 3760 O O . ALA A 1 476 ? -11.158 13.000 41.495 1.00 81.31 476 ALA A O 1
ATOM 3761 N N . GLU A 1 477 ? -9.078 13.043 40.665 1.00 83.12 477 GLU A N 1
ATOM 3762 C CA . GLU A 1 477 ? -8.600 11.876 41.418 1.00 83.12 477 GLU A CA 1
ATOM 3763 C C . GLU A 1 477 ? -8.636 12.115 42.938 1.00 83.12 477 GLU A C 1
ATOM 3765 O O . GLU A 1 477 ? -9.213 11.327 43.691 1.00 83.12 477 GLU A O 1
ATOM 3770 N N . LYS A 1 478 ? -8.111 13.257 43.406 1.00 84.50 478 LYS A N 1
ATOM 3771 C CA . LYS A 1 478 ? -8.164 13.639 44.831 1.00 84.50 478 LYS A CA 1
ATOM 3772 C C . LYS A 1 478 ? -9.596 13.788 45.335 1.00 84.50 478 LYS A C 1
ATOM 3774 O O . LYS A 1 478 ? -9.889 13.417 46.470 1.00 84.50 478 LYS A O 1
ATOM 3779 N N . MET A 1 479 ? -10.495 14.282 44.495 1.00 81.62 479 MET A N 1
ATOM 3780 C CA . MET A 1 479 ? -11.900 14.482 44.824 1.00 81.62 479 MET A CA 1
ATOM 3781 C C . MET A 1 479 ? -12.642 13.169 45.111 1.00 81.62 479 MET A C 1
ATOM 3783 O O . MET A 1 479 ? -13.500 13.155 45.995 1.00 81.62 479 MET A O 1
ATOM 3787 N N . MET A 1 480 ? -12.275 12.065 44.447 1.00 79.50 480 MET A N 1
ATOM 3788 C CA . MET A 1 480 ? -12.829 10.731 44.730 1.00 79.50 480 MET A CA 1
ATOM 3789 C C . MET A 1 480 ? -12.461 10.223 46.131 1.00 79.50 480 MET A C 1
ATOM 3791 O O . MET A 1 480 ? -13.220 9.465 46.727 1.00 79.50 480 MET A O 1
ATOM 3795 N N . SER A 1 481 ? -11.331 10.675 46.686 1.00 83.06 481 SER A N 1
ATOM 3796 C CA . SER A 1 481 ? -10.902 10.337 48.051 1.00 83.06 481 SER A CA 1
ATOM 3797 C C . SER A 1 481 ? -11.571 11.190 49.139 1.00 83.06 481 SER A C 1
ATOM 3799 O O . SER A 1 481 ? -11.494 10.866 50.326 1.00 83.06 481 SER A O 1
ATOM 3801 N N . TYR A 1 482 ? -12.237 12.288 48.764 1.00 87.31 482 TYR A N 1
ATOM 3802 C CA . TYR A 1 482 ? -12.845 13.213 49.716 1.00 87.31 482 TYR A CA 1
ATOM 3803 C C . TYR A 1 482 ? -14.293 12.850 50.030 1.00 87.31 482 TYR A C 1
ATOM 3805 O O . TYR A 1 482 ? -15.135 12.690 49.143 1.00 87.31 482 TYR A O 1
ATOM 3813 N N . LYS A 1 483 ? -14.602 12.823 51.331 1.00 80.38 483 LYS A N 1
ATOM 3814 C CA . LYS A 1 483 ? -15.959 12.607 51.839 1.00 80.38 483 LYS A CA 1
ATOM 3815 C C . LYS A 1 483 ? -16.907 13.681 51.294 1.00 80.38 483 LYS A C 1
ATOM 3817 O O . LYS A 1 483 ? -16.559 14.869 51.272 1.00 80.38 483 LYS A O 1
ATOM 3822 N N . GLU A 1 484 ? -18.093 13.267 50.856 1.00 73.31 484 GLU A N 1
ATOM 3823 C CA . GLU A 1 484 ? -19.122 14.180 50.350 1.00 73.31 484 GLU A CA 1
ATOM 3824 C C . GLU A 1 484 ? -19.472 15.260 51.379 1.00 73.31 484 GLU A C 1
ATOM 3826 O O . GLU A 1 484 ? -19.541 15.003 52.581 1.00 73.31 484 GLU A O 1
ATOM 3831 N N . GLY A 1 485 ? -19.613 16.503 50.908 1.00 73.00 485 GLY A N 1
ATOM 3832 C CA . GLY A 1 485 ? -19.884 17.671 51.751 1.00 73.00 485 GLY A CA 1
ATOM 3833 C C . GLY A 1 485 ? -18.686 18.227 52.535 1.00 73.00 485 GLY A C 1
ATOM 3834 O O . GLY A 1 485 ? -18.819 19.286 53.151 1.00 73.00 485 GLY A O 1
ATOM 3835 N N . SER A 1 486 ? -17.515 17.577 52.500 1.00 84.50 486 SER A N 1
ATOM 3836 C CA . SER A 1 486 ? -16.309 18.078 53.176 1.00 84.50 486 SER A CA 1
ATOM 3837 C C . SER A 1 486 ? -15.783 19.382 52.561 1.00 84.50 486 SER A C 1
ATOM 3839 O O . SER A 1 486 ? -15.896 19.625 51.357 1.00 84.50 486 SER A O 1
ATOM 3841 N N . GLN A 1 487 ? -15.142 20.217 53.385 1.00 83.94 487 GLN A N 1
ATOM 3842 C CA . GLN A 1 487 ? -14.541 21.473 52.924 1.00 83.94 487 GLN A CA 1
ATOM 3843 C C . GLN A 1 487 ? -13.454 21.243 51.857 1.00 83.94 487 GLN A C 1
ATOM 3845 O O . GLN A 1 487 ? -13.340 22.023 50.915 1.00 83.94 487 GLN A O 1
ATOM 3850 N N . ALA A 1 488 ? -12.702 20.141 51.956 1.00 82.06 488 ALA A N 1
ATOM 3851 C CA . ALA A 1 488 ? -11.699 19.756 50.962 1.00 82.06 488 ALA A CA 1
ATOM 3852 C C . ALA A 1 488 ? -12.321 19.489 49.580 1.00 82.06 488 ALA A C 1
ATOM 3854 O O . ALA A 1 488 ? -11.777 19.925 48.565 1.00 82.06 488 ALA A O 1
ATOM 3855 N N . ARG A 1 489 ? -13.499 18.849 49.538 1.00 83.06 489 ARG A N 1
ATOM 3856 C CA . ARG A 1 489 ? -14.246 18.617 48.296 1.00 83.06 489 ARG A CA 1
ATOM 3857 C C . ARG A 1 489 ? -14.795 19.914 47.704 1.00 83.06 489 ARG A C 1
ATOM 3859 O O . ARG A 1 489 ? -14.608 20.140 46.516 1.00 83.06 489 ARG A O 1
ATOM 3866 N N . LYS A 1 490 ? -15.351 20.811 48.527 1.00 85.44 490 LYS A N 1
ATOM 3867 C CA . LYS A 1 490 ? -15.810 22.142 48.073 1.00 85.44 490 LYS A CA 1
ATOM 3868 C C . LYS A 1 490 ? -14.677 22.979 47.464 1.00 85.44 490 LYS A C 1
ATOM 3870 O O . LYS A 1 490 ? -14.861 23.602 46.422 1.00 85.44 490 LYS A O 1
ATOM 3875 N N . ASN A 1 491 ? -13.488 22.956 48.067 1.00 86.38 491 ASN A N 1
ATOM 3876 C CA . ASN A 1 491 ? -12.316 23.658 47.532 1.00 86.38 491 ASN A CA 1
ATOM 3877 C C . ASN A 1 491 ? -11.829 23.039 46.200 1.00 86.38 491 ASN A C 1
ATOM 3879 O O . ASN A 1 491 ? -11.381 23.758 45.302 1.00 86.38 491 ASN A O 1
ATOM 3883 N N . ALA A 1 492 ? -11.936 21.712 46.051 1.00 83.50 492 ALA A N 1
ATOM 3884 C CA . ALA A 1 492 ? -11.633 21.010 44.804 1.00 83.50 492 ALA A CA 1
ATOM 3885 C C . ALA A 1 492 ? -12.648 21.334 43.689 1.00 83.50 492 ALA A C 1
ATOM 3887 O O . ALA A 1 492 ? -12.232 21.595 42.562 1.00 83.50 492 ALA A O 1
ATOM 3888 N N . GLU A 1 493 ? -13.948 21.412 44.004 1.00 84.94 493 GLU A N 1
ATOM 3889 C CA . GLU A 1 493 ? -15.009 21.852 43.074 1.00 84.94 493 GLU A CA 1
ATOM 3890 C C . GLU A 1 493 ? -14.754 23.272 42.562 1.00 84.94 493 GLU A C 1
ATOM 3892 O O . GLU A 1 493 ? -14.806 23.527 41.361 1.00 84.94 493 GLU A O 1
ATOM 3897 N N . GLN A 1 494 ? -14.406 24.200 43.458 1.00 87.94 494 GLN A N 1
ATOM 3898 C CA . GLN A 1 494 ? -14.062 25.572 43.076 1.00 87.94 494 GLN A CA 1
ATOM 3899 C C . GLN A 1 494 ? -12.829 25.630 42.167 1.00 87.94 494 GLN A C 1
ATOM 3901 O O . GLN A 1 494 ? -12.815 26.386 41.196 1.00 87.94 494 GLN A O 1
ATOM 3906 N N . SER A 1 495 ? -11.816 24.806 42.448 1.00 85.88 495 SER A N 1
ATOM 3907 C CA . SER A 1 495 ? -10.606 24.720 41.624 1.00 85.88 495 SER A CA 1
ATOM 3908 C C . SER A 1 495 ? -10.892 24.129 40.238 1.00 85.88 495 SER A C 1
ATOM 3910 O O . SER A 1 495 ? -10.351 24.622 39.253 1.00 85.88 495 SER A O 1
ATOM 3912 N N . MET A 1 496 ? -11.771 23.123 40.144 1.00 85.38 496 MET A N 1
ATOM 3913 C CA . MET A 1 496 ? -12.246 22.567 38.868 1.00 85.38 496 MET A CA 1
ATOM 3914 C C . MET A 1 496 ? -13.006 23.611 38.048 1.00 85.38 496 MET A C 1
ATOM 3916 O O . MET A 1 496 ? -12.669 23.825 36.888 1.00 85.38 496 MET A O 1
ATOM 3920 N N . ASN A 1 497 ? -13.945 24.332 38.666 1.00 87.44 497 ASN A N 1
ATOM 3921 C CA . ASN A 1 497 ? -14.704 25.390 37.993 1.00 87.44 497 ASN A CA 1
ATOM 3922 C C . ASN A 1 497 ? -13.801 26.529 37.489 1.00 87.44 497 ASN A C 1
ATOM 3924 O O . ASN A 1 497 ? -14.076 27.136 36.454 1.00 87.44 497 ASN A O 1
ATOM 3928 N N . GLN A 1 498 ? -12.728 26.847 38.219 1.00 89.38 498 GLN A N 1
ATOM 3929 C CA . GLN A 1 498 ? -11.747 27.843 37.789 1.00 89.38 498 GLN A CA 1
ATOM 3930 C C . GLN A 1 498 ? -10.933 27.350 36.584 1.00 89.38 498 GLN A C 1
ATOM 3932 O O . GLN A 1 498 ? -10.761 28.097 35.623 1.00 89.38 498 GLN A O 1
ATOM 3937 N N . ILE A 1 499 ? -10.478 26.094 36.609 1.00 87.50 499 ILE A N 1
ATOM 3938 C CA . ILE A 1 499 ? -9.746 25.481 35.491 1.00 87.50 499 ILE A CA 1
ATOM 3939 C C . ILE A 1 499 ? -10.626 25.412 34.240 1.00 87.50 499 ILE A C 1
ATOM 3941 O O . ILE A 1 499 ? -10.172 25.780 33.163 1.00 87.50 499 ILE A O 1
ATOM 3945 N N . GLU A 1 500 ? -11.893 25.026 34.377 1.00 83.19 500 GLU A N 1
ATOM 3946 C CA . GLU A 1 500 ? -12.838 24.958 33.258 1.00 83.19 500 GLU A CA 1
ATOM 3947 C C . GLU A 1 500 ? -13.060 26.336 32.609 1.00 83.19 500 GLU A C 1
ATOM 3949 O O . GLU A 1 500 ? -13.054 26.463 31.383 1.00 83.19 500 GLU A O 1
ATOM 3954 N N . LYS A 1 501 ? -13.170 27.402 33.416 1.00 90.75 501 LYS A N 1
ATOM 3955 C CA . LYS A 1 501 ? -13.234 28.782 32.903 1.00 90.75 501 LYS A CA 1
ATOM 3956 C C . LYS A 1 501 ? -11.967 29.175 32.145 1.00 90.75 501 LYS A C 1
ATOM 3958 O O . LYS A 1 501 ? -12.066 29.793 31.088 1.00 90.75 501 LYS A O 1
ATOM 3963 N N . GLU A 1 502 ? -10.792 28.832 32.668 1.00 89.88 502 GLU A N 1
ATOM 3964 C CA . GLU A 1 502 ? -9.510 29.124 32.015 1.00 89.88 502 GLU A CA 1
ATOM 3965 C C . GLU A 1 502 ? -9.344 28.352 30.700 1.00 89.88 502 GLU A C 1
ATOM 3967 O O . GLU A 1 502 ? -8.926 28.939 29.701 1.00 89.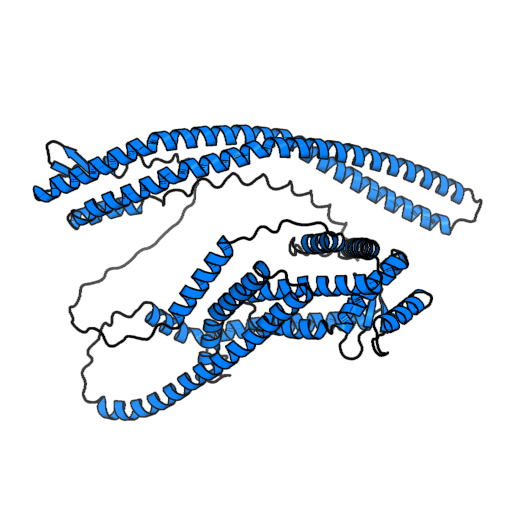88 502 GLU A O 1
ATOM 3972 N N . MET A 1 503 ? -9.743 27.077 30.662 1.00 83.44 503 MET A N 1
ATOM 3973 C CA . MET A 1 503 ? -9.749 26.270 29.438 1.00 83.44 503 MET A CA 1
ATOM 3974 C C . MET A 1 503 ? -10.663 26.881 28.375 1.00 83.44 503 MET A C 1
ATOM 3976 O O . MET A 1 503 ? -10.230 27.070 27.241 1.00 83.44 503 MET A O 1
ATOM 3980 N N . LYS A 1 504 ? -11.873 27.306 28.755 1.00 87.31 504 LYS A N 1
ATOM 3981 C CA . LYS A 1 504 ? -12.823 27.944 27.834 1.00 87.31 504 LYS A CA 1
ATOM 3982 C C . LYS A 1 504 ? -12.290 29.251 27.233 1.00 87.31 504 LYS A C 1
ATOM 3984 O O . LYS A 1 504 ? -12.526 29.533 26.061 1.00 87.31 504 LYS A O 1
ATOM 3989 N N . ILE A 1 505 ? -11.553 30.050 28.011 1.00 91.62 505 ILE A N 1
ATOM 3990 C CA . ILE A 1 505 ? -10.899 31.274 27.511 1.00 91.62 505 ILE A CA 1
ATOM 3991 C C . ILE A 1 505 ? -9.799 30.925 26.500 1.00 91.62 505 ILE A C 1
ATOM 3993 O O . ILE A 1 505 ? -9.679 31.588 25.470 1.00 91.62 505 ILE A O 1
ATOM 3997 N N . ILE A 1 506 ? -9.000 29.890 26.777 1.00 85.25 506 ILE A N 1
ATOM 3998 C CA . ILE A 1 506 ? -7.938 29.429 25.873 1.00 85.25 506 ILE A CA 1
ATOM 3999 C C . ILE A 1 506 ? -8.534 28.907 24.561 1.00 85.25 506 ILE A C 1
ATOM 4001 O O . ILE A 1 506 ? -8.050 29.274 23.493 1.00 85.25 506 ILE A O 1
ATOM 4005 N N . GLU A 1 507 ? -9.608 28.120 24.626 1.00 79.50 507 GLU A N 1
ATOM 4006 C CA . GLU A 1 507 ? -10.322 27.617 23.448 1.00 79.50 507 GLU A CA 1
ATOM 4007 C C . GLU A 1 507 ? -10.849 28.761 22.570 1.00 79.50 507 GLU A C 1
ATOM 4009 O O . GLU A 1 507 ? -10.595 28.769 21.366 1.00 79.50 507 GLU A O 1
ATOM 4014 N N . GLN A 1 508 ? -11.468 29.788 23.165 1.00 88.88 508 GLN A N 1
ATOM 4015 C CA . GLN A 1 508 ? -11.920 30.982 22.434 1.00 88.88 508 GLN A CA 1
ATOM 4016 C C . GLN A 1 508 ? -10.766 31.755 21.777 1.00 88.88 508 GLN A C 1
ATOM 4018 O O . GLN A 1 508 ? -10.913 32.300 20.681 1.00 88.88 508 GLN A O 1
ATOM 4023 N N . GLN A 1 509 ? -9.600 31.824 22.427 1.00 86.94 509 GLN A N 1
ATOM 4024 C CA . GLN A 1 509 ? -8.415 32.446 21.832 1.00 86.94 509 GLN A CA 1
ATOM 4025 C C . GLN A 1 509 ? -7.873 31.628 20.655 1.00 86.94 509 GLN A C 1
ATOM 4027 O O . GLN A 1 509 ? -7.478 32.210 19.645 1.00 86.94 509 GLN A O 1
ATOM 4032 N N . MET A 1 510 ? -7.868 30.298 20.765 1.00 78.31 510 MET A N 1
ATOM 4033 C CA . MET A 1 510 ? -7.458 29.408 19.677 1.00 78.31 510 MET A CA 1
ATOM 4034 C C . MET A 1 510 ? -8.408 29.507 18.480 1.00 78.31 510 MET A C 1
ATOM 4036 O O . MET A 1 510 ? -7.930 29.586 17.351 1.00 78.31 510 MET A O 1
ATOM 4040 N N . GLU A 1 511 ? -9.720 29.579 18.718 1.00 81.94 511 GLU A N 1
ATOM 4041 C CA . GLU A 1 511 ? -10.736 29.798 17.680 1.00 81.94 511 GLU A CA 1
ATOM 4042 C C . GLU A 1 511 ? -10.502 31.128 16.949 1.00 81.94 511 GLU A C 1
ATOM 4044 O O . GLU A 1 511 ? -10.382 31.150 15.725 1.00 81.94 511 GLU A O 1
ATOM 4049 N N . LYS A 1 512 ? -10.286 32.223 17.693 1.00 86.88 512 LYS A N 1
ATOM 4050 C CA . LYS A 1 512 ? -9.983 33.539 17.109 1.00 86.88 512 LYS A CA 1
ATOM 4051 C C . LYS A 1 512 ? -8.734 33.521 16.217 1.00 86.88 512 LYS A C 1
ATOM 4053 O O . LYS A 1 512 ? -8.751 34.100 15.132 1.00 86.88 512 LYS A O 1
ATOM 4058 N N . TYR A 1 513 ? -7.648 32.880 16.658 1.00 80.94 513 TYR A N 1
ATOM 4059 C CA . TYR A 1 513 ? -6.433 32.765 15.841 1.00 80.94 513 TYR A CA 1
ATOM 4060 C C . TYR A 1 513 ? -6.626 31.835 14.635 1.00 80.94 513 TYR A C 1
ATOM 4062 O O . TYR A 1 513 ? -6.068 32.101 13.569 1.00 80.94 513 TYR A O 1
ATOM 4070 N N . GLY A 1 514 ? -7.441 30.785 14.773 1.00 72.75 514 GLY A N 1
ATOM 4071 C CA . GLY A 1 514 ? -7.843 29.913 13.669 1.00 72.75 514 GLY A CA 1
ATOM 4072 C C . GLY A 1 514 ? -8.605 30.665 12.575 1.00 72.75 514 GLY A C 1
ATOM 4073 O O . GLY A 1 514 ? -8.269 30.538 11.397 1.00 72.75 514 GLY A O 1
ATOM 4074 N N . ASP A 1 515 ? -9.554 31.522 12.953 1.00 79.88 515 ASP A N 1
ATOM 4075 C CA . ASP A 1 515 ? -10.313 32.362 12.018 1.00 79.88 515 ASP A CA 1
ATOM 4076 C C . ASP A 1 515 ? -9.425 33.384 11.289 1.00 79.88 515 ASP A C 1
ATOM 4078 O O . ASP A 1 515 ? -9.578 33.617 10.085 1.00 79.88 515 ASP A O 1
ATOM 4082 N N . GLU A 1 516 ? -8.474 34.005 11.995 1.00 79.69 516 GLU A N 1
ATOM 4083 C CA . GLU A 1 516 ? -7.509 34.929 11.385 1.00 79.69 516 GLU A CA 1
ATOM 4084 C C . GLU A 1 516 ? -6.581 34.211 10.395 1.00 79.69 516 GLU A C 1
ATOM 4086 O O . GLU A 1 516 ? -6.347 34.726 9.296 1.00 79.69 516 GLU A O 1
ATOM 4091 N N . MET A 1 517 ? -6.129 32.994 10.720 1.00 72.25 517 MET A N 1
ATOM 4092 C CA . MET A 1 517 ? -5.394 32.142 9.781 1.00 72.25 517 MET A CA 1
ATOM 4093 C C . MET A 1 517 ? -6.231 31.769 8.557 1.00 72.25 517 MET A C 1
ATOM 4095 O O . MET A 1 517 ? -5.713 31.817 7.442 1.00 72.25 517 MET A O 1
ATOM 4099 N N . GLY A 1 518 ? -7.515 31.445 8.738 1.00 72.00 518 GLY A N 1
ATOM 4100 C CA . GLY A 1 518 ? -8.437 31.149 7.638 1.00 72.00 518 GLY A CA 1
ATOM 4101 C C . GLY A 1 518 ? -8.534 32.309 6.644 1.00 72.00 518 GLY A C 1
ATOM 4102 O O . GLY A 1 518 ? -8.317 32.125 5.446 1.00 72.00 518 GLY A O 1
ATOM 4103 N N . LYS A 1 519 ? -8.726 33.536 7.145 1.00 79.12 519 LYS A N 1
ATOM 4104 C CA . LYS A 1 519 ? -8.779 34.764 6.322 1.00 79.12 519 LYS A CA 1
ATOM 4105 C C . LYS A 1 519 ? -7.462 35.065 5.601 1.00 79.12 519 LYS A C 1
ATOM 4107 O O . LYS A 1 519 ? -7.458 35.652 4.517 1.00 79.12 519 LYS A O 1
ATOM 4112 N N . ILE A 1 520 ? -6.319 34.739 6.206 1.00 70.88 520 ILE A N 1
ATOM 4113 C CA . ILE A 1 520 ? -5.004 34.877 5.557 1.00 70.88 520 ILE A CA 1
ATOM 4114 C C . ILE A 1 520 ? -4.835 33.803 4.471 1.00 70.88 520 ILE A C 1
ATOM 4116 O O . ILE A 1 520 ? -4.396 34.125 3.367 1.00 70.88 520 ILE A O 1
ATOM 4120 N N . GLY A 1 521 ? -5.259 32.566 4.739 1.00 65.12 521 GLY A N 1
ATOM 4121 C CA . GLY A 1 521 ? -5.274 31.464 3.776 1.00 65.12 521 GLY A CA 1
ATOM 4122 C C . GLY A 1 521 ? -6.104 31.767 2.527 1.00 65.12 521 GLY A C 1
ATOM 4123 O O . GLY A 1 521 ? -5.627 31.566 1.410 1.00 65.12 521 GLY A O 1
ATOM 4124 N N . GLU A 1 522 ? -7.303 32.328 2.692 1.00 70.06 522 GLU A N 1
ATOM 4125 C CA . GLU A 1 522 ? -8.158 32.746 1.570 1.00 70.06 522 GLU A CA 1
ATOM 4126 C C . GLU A 1 522 ? -7.503 33.833 0.703 1.00 70.06 522 GLU A C 1
ATOM 4128 O O . GLU A 1 522 ? -7.517 33.738 -0.527 1.00 70.06 522 GLU A O 1
ATOM 4133 N N . ARG A 1 523 ? -6.860 34.833 1.326 1.00 66.69 523 ARG A N 1
ATOM 4134 C CA . ARG A 1 523 ? -6.125 35.891 0.608 1.00 66.69 523 ARG A CA 1
ATOM 4135 C C . ARG A 1 523 ? -4.904 35.358 -0.142 1.00 66.69 523 ARG A C 1
ATOM 4137 O O . ARG A 1 523 ? -4.646 35.794 -1.262 1.00 66.69 523 ARG A O 1
ATOM 4144 N N . MET A 1 524 ? -4.180 34.395 0.429 1.00 62.28 524 MET A N 1
ATOM 4145 C CA . MET A 1 524 ? -3.062 33.740 -0.260 1.00 62.28 524 MET A CA 1
ATOM 4146 C C . MET A 1 524 ? -3.533 32.921 -1.462 1.00 62.28 524 MET A C 1
ATOM 4148 O O . MET A 1 524 ? -2.910 32.982 -2.519 1.00 62.28 524 MET A O 1
ATOM 4152 N N . ASN A 1 525 ? -4.658 32.214 -1.335 1.00 61.59 525 ASN A N 1
ATOM 4153 C CA . ASN A 1 525 ? -5.234 31.463 -2.446 1.00 61.59 525 ASN A CA 1
ATOM 4154 C C . ASN A 1 525 ? -5.634 32.402 -3.602 1.00 61.59 525 ASN A C 1
ATOM 4156 O O . ASN A 1 525 ? -5.278 32.150 -4.753 1.00 61.59 525 ASN A O 1
ATOM 4160 N N . PHE A 1 526 ? -6.267 33.540 -3.293 1.00 62.97 526 PHE A N 1
ATOM 4161 C CA . PHE A 1 526 ? -6.606 34.569 -4.284 1.00 62.97 526 PHE A CA 1
ATOM 4162 C C . PHE A 1 526 ? -5.366 35.142 -4.998 1.00 62.97 526 PHE A C 1
ATOM 4164 O O . PHE A 1 526 ? -5.369 35.276 -6.220 1.00 62.97 526 PHE A O 1
ATOM 4171 N N . ASN A 1 527 ? -4.278 35.401 -4.264 1.00 62.19 527 ASN A N 1
ATOM 4172 C CA . ASN A 1 527 ? -3.032 35.940 -4.827 1.00 62.19 527 ASN A CA 1
ATOM 4173 C C . ASN A 1 527 ? -2.168 34.894 -5.561 1.00 62.19 527 ASN A C 1
ATOM 4175 O O . ASN A 1 527 ? -1.261 35.270 -6.302 1.00 62.19 527 ASN A O 1
ATOM 4179 N N . SER A 1 528 ? -2.446 33.595 -5.396 1.00 58.47 528 SER A N 1
ATOM 4180 C CA . SER A 1 528 ? -1.742 32.508 -6.098 1.00 58.47 528 SER A CA 1
ATOM 4181 C C . SER A 1 528 ? -2.292 32.217 -7.504 1.00 58.47 528 SER A C 1
ATOM 4183 O O . SER A 1 528 ? -1.540 31.814 -8.391 1.00 58.47 528 SER A O 1
ATOM 4185 N N . ALA A 1 529 ? -3.573 32.506 -7.759 1.00 60.56 529 ALA A N 1
ATOM 4186 C CA . ALA A 1 529 ? -4.215 32.269 -9.057 1.00 60.56 529 ALA A CA 1
ATOM 4187 C C . ALA A 1 529 ? -3.599 33.064 -10.240 1.00 60.56 529 ALA A C 1
ATOM 4189 O O . ALA A 1 529 ? -3.490 32.512 -11.345 1.00 60.56 529 ALA A O 1
ATOM 4190 N N . PRO A 1 530 ? -3.141 34.323 -10.058 1.00 70.69 530 PRO A N 1
ATOM 4191 C CA . PRO A 1 530 ? -2.369 35.033 -11.076 1.00 70.69 530 PRO A CA 1
ATOM 4192 C C . PRO A 1 530 ? -1.038 34.350 -11.415 1.00 70.69 530 PRO A C 1
ATOM 4194 O O . PRO A 1 530 ? -0.674 34.306 -12.587 1.00 70.69 530 PRO A O 1
ATOM 4197 N N . ILE A 1 531 ? -0.339 33.765 -10.434 1.00 67.31 531 ILE A N 1
ATOM 4198 C CA . ILE A 1 531 ? 0.955 33.090 -10.650 1.00 67.31 531 ILE A CA 1
ATOM 4199 C C . ILE A 1 531 ? 0.781 31.848 -11.532 1.00 67.31 531 ILE A C 1
ATOM 4201 O O . ILE A 1 531 ? 1.546 31.662 -12.478 1.00 67.31 531 ILE A O 1
ATOM 4205 N N . ASP A 1 532 ? -0.259 31.047 -11.291 1.00 66.75 532 ASP A N 1
ATOM 4206 C CA . ASP A 1 532 ? -0.585 29.868 -12.111 1.00 66.75 532 ASP A CA 1
ATOM 4207 C C . ASP A 1 532 ? -0.983 30.224 -13.550 1.00 66.75 532 ASP A C 1
ATOM 4209 O O . ASP A 1 532 ? -0.786 29.449 -14.489 1.00 66.75 532 ASP A O 1
ATOM 4213 N N . SER A 1 533 ? -1.568 31.405 -13.739 1.00 72.69 533 SER A N 1
ATOM 4214 C CA . SER A 1 533 ? -1.934 31.902 -15.065 1.00 72.69 533 SER A CA 1
ATOM 4215 C C . SER A 1 533 ? -0.709 32.447 -15.806 1.00 72.69 533 SER A C 1
ATOM 4217 O O . SER A 1 533 ? -0.522 32.155 -16.987 1.00 72.69 533 SER A O 1
ATOM 4219 N N . LEU A 1 534 ? 0.163 33.184 -15.109 1.00 71.56 534 LEU A N 1
ATOM 4220 C CA . LEU A 1 534 ? 1.418 33.710 -15.653 1.00 71.56 534 LEU A CA 1
ATOM 4221 C C . LEU A 1 534 ? 2.409 32.590 -16.001 1.00 71.56 534 LEU A C 1
ATOM 4223 O O . LEU A 1 534 ? 3.066 32.668 -17.038 1.00 71.56 534 LEU A O 1
ATOM 4227 N N . SER A 1 535 ? 2.482 31.522 -15.201 1.00 67.94 535 SER A N 1
ATOM 4228 C CA . SER A 1 535 ? 3.352 30.371 -15.478 1.00 67.94 535 SER A CA 1
ATOM 4229 C C . SER A 1 535 ? 2.949 29.634 -16.761 1.00 67.94 535 SER A C 1
ATOM 4231 O O . SER A 1 535 ? 3.809 29.320 -17.584 1.00 67.94 535 SER A O 1
ATOM 4233 N N . LYS A 1 536 ? 1.643 29.463 -17.013 1.00 72.94 536 LYS A N 1
ATOM 4234 C CA . LYS A 1 536 ? 1.130 28.926 -18.288 1.00 72.94 536 LYS A CA 1
ATOM 4235 C C . LYS A 1 536 ? 1.448 29.823 -19.484 1.00 72.94 536 LYS A C 1
ATOM 4237 O O . LYS A 1 536 ? 1.710 29.314 -20.571 1.00 72.94 536 LYS A O 1
ATOM 4242 N N . LEU A 1 537 ? 1.422 31.146 -19.310 1.00 74.38 537 LEU A N 1
ATOM 4243 C CA . LEU A 1 537 ? 1.790 32.085 -20.375 1.00 74.38 537 LEU A CA 1
ATOM 4244 C C . LEU A 1 537 ? 3.286 32.015 -20.706 1.00 74.38 537 LEU A C 1
ATOM 4246 O O . LEU A 1 537 ? 3.640 32.053 -21.882 1.00 74.38 537 LEU A O 1
ATOM 4250 N N . ILE A 1 538 ? 4.153 31.840 -19.702 1.00 70.25 538 ILE A N 1
ATOM 4251 C CA . ILE A 1 538 ? 5.588 31.593 -19.917 1.00 70.25 538 ILE A CA 1
ATOM 4252 C C . ILE A 1 538 ? 5.800 30.292 -20.695 1.00 70.25 538 ILE A C 1
ATOM 4254 O O . ILE A 1 538 ? 6.562 30.276 -21.659 1.00 70.25 538 ILE A O 1
ATOM 4258 N N . GLU A 1 539 ? 5.097 29.218 -20.330 1.00 70.94 539 GLU A N 1
ATOM 4259 C CA . GLU A 1 539 ? 5.185 27.935 -21.036 1.00 70.94 539 GLU A CA 1
ATOM 4260 C C . GLU A 1 539 ? 4.745 28.053 -22.507 1.00 70.94 539 GLU A C 1
ATOM 4262 O O . GLU A 1 539 ? 5.373 27.488 -23.403 1.00 70.94 539 GLU A O 1
ATOM 4267 N N . LEU A 1 540 ? 3.686 28.821 -22.784 1.00 75.12 540 LEU A N 1
ATOM 4268 C CA . LEU A 1 540 ? 3.211 29.068 -24.148 1.00 75.12 540 LEU A CA 1
ATOM 4269 C C . LEU A 1 540 ? 4.206 29.887 -24.981 1.00 75.12 540 LEU A C 1
ATOM 4271 O O . LEU A 1 540 ? 4.412 29.568 -26.150 1.00 75.12 540 LEU A O 1
ATOM 4275 N N . GLU A 1 541 ? 4.838 30.902 -24.391 1.00 75.12 541 GLU A N 1
ATOM 4276 C CA . GLU A 1 541 ? 5.844 31.735 -25.067 1.00 75.12 541 GLU A CA 1
ATOM 4277 C C . GLU A 1 541 ? 7.210 31.029 -25.206 1.00 75.12 541 GLU A C 1
ATOM 4279 O O . GLU A 1 541 ? 8.010 31.408 -26.061 1.00 75.12 541 GLU A O 1
ATOM 4284 N N . ALA A 1 542 ? 7.469 29.964 -24.435 1.00 67.69 542 ALA A N 1
ATOM 4285 C CA . ALA A 1 542 ? 8.681 29.146 -24.541 1.00 67.69 542 ALA A CA 1
ATOM 4286 C C . ALA A 1 542 ? 8.651 28.150 -25.719 1.00 67.69 542 ALA A C 1
ATOM 4288 O O . ALA A 1 542 ? 9.697 27.844 -26.292 1.00 67.69 542 ALA A O 1
ATOM 4289 N N . LYS A 1 543 ? 7.469 27.676 -26.140 1.00 73.50 543 LYS A N 1
ATOM 4290 C CA . LYS A 1 543 ? 7.331 26.695 -27.240 1.00 73.50 543 LYS A CA 1
ATOM 4291 C C . LYS A 1 543 ? 7.904 27.177 -28.585 1.00 73.50 543 LYS A C 1
ATOM 4293 O O . LYS A 1 543 ? 8.606 26.398 -29.230 1.00 73.50 543 LYS A O 1
ATOM 4298 N N . PRO A 1 544 ? 7.668 28.430 -29.031 1.00 74.00 544 PRO A N 1
ATOM 4299 C CA . PRO A 1 544 ? 8.298 28.958 -30.241 1.00 74.00 544 PRO A CA 1
ATOM 4300 C C . PRO A 1 544 ? 9.826 29.032 -30.145 1.00 74.00 544 PRO A C 1
ATOM 4302 O O . PRO A 1 544 ? 10.505 28.760 -31.127 1.00 74.00 544 PRO A O 1
ATOM 4305 N N . ILE A 1 545 ? 10.373 29.354 -28.967 1.00 70.56 545 ILE A N 1
ATOM 4306 C CA . ILE A 1 545 ? 11.825 29.406 -28.727 1.00 70.56 545 ILE A CA 1
ATOM 4307 C C . ILE A 1 545 ? 12.435 28.008 -28.862 1.00 70.56 545 ILE A C 1
ATOM 4309 O O . ILE A 1 545 ? 13.465 27.857 -29.512 1.00 70.56 545 ILE A O 1
ATOM 4313 N N . GLU A 1 546 ? 11.788 26.982 -28.306 1.00 67.56 546 GLU A N 1
ATOM 4314 C CA . GLU A 1 546 ? 12.245 25.593 -28.431 1.00 67.56 546 GLU A CA 1
ATOM 4315 C C . GLU A 1 546 ? 12.214 25.110 -29.892 1.00 67.56 546 GLU A C 1
ATOM 4317 O O . GLU A 1 546 ? 13.156 24.471 -30.364 1.00 67.56 546 GLU A O 1
ATOM 4322 N N . ALA A 1 547 ? 11.151 25.443 -30.631 1.00 70.69 547 ALA A N 1
ATOM 4323 C CA . ALA A 1 547 ? 11.023 25.092 -32.043 1.00 70.69 547 ALA A CA 1
ATOM 4324 C C . ALA A 1 547 ? 12.086 25.787 -32.914 1.00 70.69 547 ALA A C 1
ATOM 4326 O O . ALA A 1 547 ? 12.747 25.122 -33.711 1.00 70.69 547 ALA A O 1
ATOM 4327 N N . LEU A 1 548 ? 12.296 27.094 -32.718 1.00 67.56 548 LEU A N 1
ATOM 4328 C CA . LEU A 1 548 ? 13.329 27.867 -33.420 1.00 67.56 548 LEU A CA 1
ATOM 4329 C C . LEU A 1 548 ? 14.743 27.384 -33.054 1.00 67.56 548 LEU A C 1
ATOM 4331 O O . LEU A 1 548 ? 15.604 27.298 -33.925 1.00 67.56 548 LEU A O 1
ATOM 4335 N N . GLY A 1 549 ? 14.971 26.983 -31.798 1.00 62.97 549 GLY A N 1
ATOM 4336 C CA . GLY A 1 549 ? 16.238 26.397 -31.352 1.00 62.97 549 GLY A CA 1
ATOM 4337 C C . GLY A 1 549 ? 16.575 25.077 -32.058 1.00 62.97 549 GLY A C 1
ATOM 4338 O O . GLY A 1 549 ? 17.711 24.887 -32.492 1.00 62.97 549 GLY A O 1
ATOM 4339 N N . LYS A 1 550 ? 15.585 24.194 -32.258 1.00 67.62 550 LYS A N 1
ATOM 4340 C CA . LYS A 1 550 ? 15.758 22.949 -33.039 1.00 67.62 550 LYS A CA 1
ATOM 4341 C C . LYS A 1 550 ? 16.071 23.228 -34.512 1.00 67.62 550 LYS A C 1
ATOM 4343 O O . LYS A 1 550 ? 16.864 22.509 -35.117 1.00 67.62 550 LYS A O 1
ATOM 4348 N N . GLU A 1 551 ? 15.473 24.270 -35.089 1.00 67.50 551 GLU A N 1
ATOM 4349 C CA . GLU A 1 551 ? 15.749 24.698 -36.466 1.00 67.50 551 GLU A CA 1
ATOM 4350 C C . GLU A 1 551 ? 17.183 25.243 -36.603 1.00 67.50 551 GLU A C 1
ATOM 4352 O O . GLU A 1 551 ? 17.916 24.845 -37.509 1.00 67.50 551 GLU A O 1
ATOM 4357 N N . MET A 1 552 ? 17.644 26.050 -35.641 1.00 64.56 552 MET A N 1
ATOM 4358 C CA . MET A 1 552 ? 19.038 26.514 -35.581 1.00 64.56 552 MET A CA 1
ATOM 4359 C C . MET A 1 552 ? 20.037 25.354 -35.450 1.00 64.56 552 MET A C 1
ATOM 4361 O O . MET A 1 552 ? 21.092 25.379 -36.085 1.00 64.56 552 MET A O 1
ATOM 4365 N N . GLU A 1 553 ? 19.712 24.313 -34.677 1.00 64.12 553 GLU A N 1
ATOM 4366 C CA . GLU A 1 553 ? 20.558 23.121 -34.528 1.00 64.12 553 GLU A CA 1
ATOM 4367 C C . GLU A 1 553 ? 20.733 22.357 -35.855 1.00 64.12 553 GLU A C 1
ATOM 4369 O O . GLU A 1 553 ? 21.816 21.839 -36.142 1.00 64.12 553 GLU A O 1
ATOM 4374 N N . LEU A 1 554 ? 19.696 22.311 -36.700 1.00 68.94 554 LEU A N 1
ATOM 4375 C CA . LEU A 1 554 ? 19.767 21.698 -38.032 1.00 68.94 554 LEU A CA 1
ATOM 4376 C C . LEU A 1 554 ? 20.705 22.475 -38.963 1.00 68.94 554 LEU A C 1
ATOM 4378 O O . LEU A 1 554 ? 21.575 21.867 -39.593 1.00 68.94 554 LEU A O 1
ATOM 4382 N N . HIS A 1 555 ? 20.588 23.804 -38.993 1.00 66.56 555 HIS A N 1
ATOM 4383 C CA . HIS A 1 555 ? 21.495 24.665 -39.758 1.00 66.56 555 HIS A CA 1
ATOM 4384 C C . HIS A 1 555 ? 22.945 24.551 -39.251 1.00 66.56 555 HIS A C 1
ATOM 4386 O O . HIS A 1 555 ? 23.882 24.432 -40.044 1.00 66.56 555 HIS A O 1
ATOM 4392 N N . ALA A 1 556 ? 23.146 24.469 -37.931 1.00 63.03 556 ALA A N 1
ATOM 4393 C CA . ALA A 1 556 ? 24.465 24.255 -37.333 1.00 63.03 556 ALA A CA 1
ATOM 4394 C C . ALA A 1 556 ? 25.076 22.891 -37.720 1.00 63.03 556 ALA A C 1
ATOM 4396 O O . ALA A 1 556 ? 26.274 22.803 -38.006 1.00 63.03 556 ALA A O 1
ATOM 4397 N N . LYS A 1 557 ? 24.263 21.827 -37.798 1.00 67.94 557 LYS A N 1
ATOM 4398 C CA . LYS A 1 557 ? 24.697 20.501 -38.279 1.00 67.94 557 LYS A CA 1
ATOM 4399 C C . LYS A 1 557 ? 25.076 20.512 -39.761 1.00 67.94 557 LYS A C 1
ATOM 4401 O O . LYS A 1 557 ? 26.037 19.839 -40.135 1.00 67.94 557 LYS A O 1
ATOM 4406 N N . GLU A 1 558 ? 24.372 21.269 -40.601 1.00 71.12 558 GLU A N 1
ATOM 4407 C CA . GLU A 1 558 ? 24.734 21.423 -42.018 1.00 71.12 558 GLU A CA 1
ATOM 4408 C C . GLU A 1 558 ? 26.066 22.158 -42.197 1.00 71.12 558 GLU A C 1
ATOM 4410 O O . GLU A 1 558 ? 26.895 21.725 -43.000 1.00 71.12 558 GLU A O 1
ATOM 4415 N N . ILE A 1 559 ? 26.337 23.185 -41.385 1.00 66.69 559 ILE A N 1
ATOM 4416 C CA . ILE A 1 559 ? 27.653 23.843 -41.339 1.00 66.69 559 ILE A CA 1
ATOM 4417 C C . ILE A 1 559 ? 28.734 22.838 -40.908 1.00 66.69 559 ILE A C 1
ATOM 4419 O O . ILE A 1 559 ? 29.783 22.734 -41.546 1.00 66.69 559 ILE A O 1
ATOM 4423 N N . HIS A 1 560 ? 28.473 22.037 -39.870 1.00 66.06 560 HIS A N 1
ATOM 4424 C CA . HIS A 1 560 ? 29.430 21.055 -39.339 1.00 66.06 560 HIS A CA 1
ATOM 4425 C C . HIS A 1 560 ? 29.860 20.000 -40.369 1.00 66.06 560 HIS A C 1
ATOM 4427 O O . HIS A 1 560 ? 31.038 19.640 -40.432 1.00 66.06 560 HIS A O 1
ATOM 4433 N N . LYS A 1 561 ? 28.934 19.545 -41.224 1.00 74.00 561 LYS A N 1
ATOM 4434 C CA . LYS A 1 561 ? 29.207 18.560 -42.289 1.00 74.00 561 LYS A CA 1
ATOM 4435 C C . LYS A 1 561 ? 30.203 19.066 -43.334 1.00 74.00 561 LYS A C 1
ATOM 4437 O O . LYS A 1 561 ? 30.987 18.268 -43.850 1.00 74.00 561 LYS A O 1
ATOM 4442 N N . VAL A 1 562 ? 30.164 20.363 -43.632 1.00 71.19 562 VAL A N 1
ATOM 4443 C CA . VAL A 1 562 ? 30.942 21.006 -44.705 1.00 71.19 562 VAL A CA 1
ATOM 4444 C C . VAL A 1 562 ? 32.349 21.405 -44.234 1.00 71.19 562 VAL A C 1
ATOM 4446 O O . VAL A 1 562 ? 33.271 21.528 -45.036 1.00 71.19 562 VAL A O 1
ATOM 4449 N N . LEU A 1 563 ? 32.563 21.555 -42.924 1.00 68.38 563 LEU A N 1
ATOM 4450 C CA . LEU A 1 563 ? 33.854 21.984 -42.381 1.00 68.38 563 LEU A CA 1
ATOM 4451 C C . LEU A 1 563 ? 34.927 20.871 -42.420 1.00 68.38 563 LEU A C 1
ATOM 4453 O O . LEU A 1 563 ? 34.604 19.694 -42.257 1.00 68.38 563 LEU A O 1
ATOM 4457 N N . PRO A 1 564 ? 36.228 21.190 -42.563 1.00 68.44 564 PRO A N 1
ATOM 4458 C CA . PRO A 1 564 ? 37.312 20.207 -42.469 1.00 68.44 564 PRO A CA 1
ATOM 4459 C C . PRO A 1 564 ? 37.422 19.573 -41.072 1.00 68.44 564 PRO A C 1
ATOM 4461 O O . PRO A 1 564 ? 37.110 20.211 -40.066 1.00 68.44 564 PRO A O 1
ATOM 4464 N N . ALA A 1 565 ? 37.928 18.338 -40.979 1.00 62.28 565 ALA A N 1
ATOM 4465 C CA . ALA A 1 565 ? 38.056 17.608 -39.707 1.00 62.28 565 ALA A CA 1
ATOM 4466 C C . ALA A 1 565 ? 38.913 18.346 -38.654 1.00 62.28 565 ALA A C 1
ATOM 4468 O O . ALA A 1 565 ? 38.594 18.322 -37.465 1.00 62.28 565 ALA A O 1
ATOM 4469 N N . SER A 1 566 ? 39.950 19.068 -39.094 1.00 58.44 566 SER A N 1
ATOM 4470 C CA . SER A 1 566 ? 40.798 19.919 -38.244 1.00 58.44 566 SER A CA 1
ATOM 4471 C C . SER A 1 566 ? 40.042 21.097 -37.618 1.00 58.44 566 SER A C 1
ATOM 4473 O O . SER A 1 566 ? 40.362 21.518 -36.509 1.00 58.44 566 SER A O 1
ATOM 4475 N N . VAL A 1 567 ? 39.014 21.606 -38.302 1.00 60.69 567 VAL A N 1
ATOM 4476 C CA . VAL A 1 567 ? 38.157 22.706 -37.839 1.00 60.69 567 VAL A CA 1
ATOM 4477 C C . VAL A 1 567 ? 37.028 22.173 -36.955 1.00 60.69 567 VAL A C 1
ATOM 4479 O O . VAL A 1 567 ? 36.758 22.744 -35.901 1.00 60.69 567 VAL A O 1
ATOM 4482 N N . ARG A 1 568 ? 36.425 21.029 -37.314 1.00 61.50 568 ARG A N 1
ATOM 4483 C CA . ARG A 1 568 ? 35.398 20.359 -36.490 1.00 61.50 568 ARG A CA 1
ATOM 4484 C C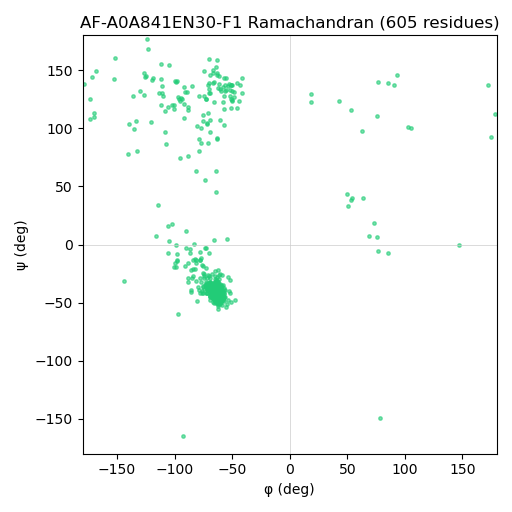 . ARG A 1 568 ? 35.910 20.027 -35.089 1.00 61.50 568 ARG A C 1
ATOM 4486 O O . ARG A 1 568 ? 35.178 20.207 -34.123 1.00 61.50 568 ARG A O 1
ATOM 4493 N N . ALA A 1 569 ? 37.165 19.594 -34.963 1.00 55.91 569 ALA A N 1
ATOM 4494 C CA . ALA A 1 569 ? 37.782 19.309 -33.667 1.00 55.91 569 ALA A CA 1
ATOM 4495 C C . ALA A 1 569 ? 37.919 20.564 -32.780 1.00 55.91 569 ALA A C 1
ATOM 4497 O O . ALA A 1 569 ? 37.626 20.492 -31.589 1.00 55.91 569 ALA A O 1
ATOM 4498 N N . LYS A 1 570 ? 38.292 21.716 -33.364 1.00 54.97 570 LYS A N 1
ATOM 4499 C CA . LYS A 1 570 ? 38.390 23.011 -32.660 1.00 54.97 570 LYS A CA 1
ATOM 4500 C C . LYS A 1 570 ? 37.014 23.567 -32.252 1.00 54.97 570 LYS A C 1
ATOM 4502 O O . LYS A 1 570 ? 36.886 24.167 -31.189 1.00 54.97 570 LYS A O 1
ATOM 4507 N N . ILE A 1 571 ? 35.979 23.347 -33.067 1.00 53.38 571 ILE A N 1
ATOM 4508 C CA . ILE A 1 571 ? 34.602 23.780 -32.770 1.00 53.38 571 ILE A CA 1
ATOM 4509 C C . ILE A 1 571 ? 33.960 22.880 -31.706 1.00 53.38 571 ILE A C 1
ATOM 4511 O O . ILE A 1 571 ? 33.342 23.385 -30.776 1.00 53.38 571 ILE A O 1
ATOM 4515 N N . ASN A 1 572 ? 34.161 21.560 -31.773 1.00 48.41 572 ASN A N 1
ATOM 4516 C CA . ASN A 1 572 ? 33.600 20.613 -30.804 1.00 48.41 572 ASN A CA 1
ATOM 4517 C C . ASN A 1 572 ? 34.138 20.826 -29.377 1.00 48.41 572 ASN A C 1
ATOM 4519 O O . ASN A 1 572 ? 33.399 20.616 -28.419 1.00 48.41 572 ASN A O 1
ATOM 4523 N N . SER A 1 573 ? 35.386 21.285 -29.211 1.00 43.00 573 SER A N 1
ATOM 4524 C CA . SER A 1 573 ? 35.906 21.662 -27.887 1.00 43.00 573 SER A CA 1
ATOM 4525 C C . SER A 1 573 ? 35.226 22.899 -27.289 1.00 43.00 573 SER A C 1
ATOM 4527 O O . SER A 1 573 ? 35.190 23.015 -26.071 1.00 43.00 573 SER A O 1
ATOM 4529 N N . ALA A 1 574 ? 34.671 23.790 -28.121 1.00 37.56 574 ALA A N 1
ATOM 4530 C CA . ALA A 1 574 ? 33.887 24.949 -27.683 1.00 37.56 574 ALA A CA 1
ATOM 4531 C C . ALA A 1 574 ? 32.390 24.612 -27.513 1.00 37.56 574 ALA A C 1
ATOM 4533 O O . ALA A 1 574 ? 31.728 25.142 -26.624 1.00 37.56 574 ALA A O 1
ATOM 4534 N N . PHE A 1 575 ? 31.864 23.687 -28.323 1.00 35.91 575 PHE A N 1
ATOM 4535 C CA . PHE A 1 575 ? 30.475 23.219 -28.258 1.00 35.91 575 PHE A CA 1
ATOM 4536 C C . PHE A 1 575 ? 30.210 22.357 -27.010 1.00 35.91 575 PHE A C 1
ATOM 4538 O O . PHE A 1 575 ? 29.189 22.522 -26.353 1.00 35.91 575 PHE A O 1
ATOM 4545 N N . ASN A 1 576 ? 31.169 21.511 -26.611 1.00 35.72 576 ASN A N 1
ATOM 4546 C CA . ASN A 1 576 ? 31.073 20.663 -25.412 1.00 35.72 576 ASN A CA 1
ATOM 4547 C C . ASN A 1 576 ? 31.227 21.426 -24.077 1.00 35.72 576 ASN A C 1
ATOM 4549 O O . ASN A 1 576 ? 31.127 20.819 -23.012 1.00 35.72 576 ASN A O 1
ATOM 4553 N N . SER A 1 577 ? 31.493 22.737 -24.113 1.00 32.81 577 SER A N 1
ATOM 4554 C CA . SER A 1 577 ? 31.514 23.620 -22.935 1.00 32.81 577 SER A CA 1
ATOM 4555 C C . SER A 1 577 ? 30.229 24.437 -22.744 1.00 32.81 577 SER A C 1
ATOM 4557 O O . SER A 1 577 ? 30.129 25.188 -21.772 1.00 32.81 577 SER A O 1
ATOM 4559 N N . ILE A 1 578 ? 29.245 24.288 -23.637 1.00 32.72 578 ILE A N 1
ATOM 4560 C CA . ILE A 1 578 ? 27.925 24.912 -23.517 1.00 32.72 578 ILE A CA 1
ATOM 4561 C C . ILE A 1 578 ? 27.042 23.945 -22.711 1.00 32.72 578 ILE A C 1
ATOM 4563 O O . ILE A 1 578 ? 26.831 22.822 -23.166 1.00 32.72 578 ILE A O 1
ATOM 4567 N N . PRO A 1 579 ? 26.559 24.305 -21.505 1.00 30.14 579 PRO A N 1
ATOM 4568 C CA . PRO A 1 579 ? 25.583 23.471 -20.813 1.00 30.14 579 PRO A CA 1
ATOM 4569 C C . PRO A 1 579 ? 24.298 23.408 -21.647 1.00 30.14 579 PRO A C 1
ATOM 4571 O O . PRO A 1 579 ? 23.950 24.398 -22.294 1.00 30.14 579 PRO A O 1
ATOM 4574 N N . ASP A 1 580 ? 23.614 22.260 -21.618 1.00 31.09 580 ASP A N 1
ATOM 4575 C CA . ASP A 1 580 ? 22.310 22.059 -22.258 1.00 31.09 580 ASP A CA 1
ATOM 4576 C C . ASP A 1 580 ? 21.397 23.274 -22.050 1.00 31.09 580 ASP A C 1
ATOM 4578 O O . ASP A 1 580 ? 21.424 23.903 -20.982 1.00 31.09 580 ASP A O 1
ATOM 4582 N N . PHE A 1 581 ? 20.600 23.614 -23.074 1.00 32.72 581 PHE A N 1
ATOM 4583 C CA . PHE A 1 581 ? 19.593 24.671 -22.976 1.00 32.72 581 PHE A CA 1
ATOM 4584 C C . PHE A 1 581 ? 18.855 24.520 -21.642 1.00 32.72 581 PHE A C 1
ATOM 4586 O O . PHE A 1 581 ? 18.340 23.431 -21.376 1.00 32.72 581 PHE A O 1
ATOM 4593 N N . PRO A 1 582 ? 18.824 25.560 -20.786 1.00 33.59 582 PRO A N 1
ATOM 4594 C CA . PRO A 1 582 ? 18.146 25.440 -19.512 1.00 33.59 582 PRO A CA 1
ATOM 4595 C C . PRO A 1 582 ? 16.695 25.061 -19.798 1.00 33.59 582 PRO A C 1
ATOM 4597 O O . PRO A 1 582 ? 16.008 25.768 -20.541 1.00 33.59 582 PRO A O 1
ATOM 4600 N N . GLU A 1 583 ? 16.247 23.936 -19.232 1.00 32.28 583 GLU A N 1
ATOM 4601 C CA . GLU A 1 583 ? 14.821 23.644 -19.121 1.00 32.28 583 GLU A CA 1
ATOM 4602 C C . GLU A 1 583 ? 14.126 24.911 -18.617 1.00 32.28 583 GLU A C 1
ATOM 4604 O O . GLU A 1 583 ? 14.670 25.626 -17.763 1.00 32.28 583 GLU A O 1
ATOM 4609 N N . ALA A 1 584 ? 12.953 25.212 -19.190 1.00 33.09 584 ALA A N 1
ATOM 4610 C CA . ALA A 1 584 ? 12.136 26.347 -18.779 1.00 33.09 584 ALA A CA 1
ATOM 4611 C C . ALA A 1 584 ? 12.142 26.429 -17.244 1.00 33.09 584 ALA A C 1
ATOM 4613 O O . ALA A 1 584 ? 11.952 25.387 -16.607 1.00 33.09 584 ALA A O 1
ATOM 4614 N N . PRO A 1 585 ? 12.419 27.609 -16.649 1.00 34.81 585 PRO A N 1
ATOM 4615 C CA . PRO A 1 585 ? 12.603 27.720 -15.212 1.00 34.81 585 PRO A CA 1
ATOM 4616 C C . PRO A 1 585 ? 11.418 27.051 -14.532 1.00 34.81 585 PRO A C 1
ATOM 4618 O O . PRO A 1 585 ? 10.271 27.455 -14.740 1.00 34.81 585 PRO A O 1
ATOM 4621 N N . THR A 1 586 ? 11.692 25.986 -13.775 1.00 32.03 586 THR A N 1
ATOM 4622 C CA . THR A 1 586 ? 10.658 25.312 -12.999 1.00 32.03 586 THR A CA 1
ATOM 4623 C C . THR A 1 586 ? 9.955 26.387 -12.178 1.00 32.03 586 THR A C 1
ATOM 4625 O O . THR A 1 586 ? 10.663 27.169 -11.527 1.00 32.03 586 THR A O 1
ATOM 4628 N N . PRO A 1 587 ? 8.610 26.479 -12.227 1.00 33.88 587 PRO A N 1
ATOM 4629 C CA . PRO A 1 587 ? 7.886 27.480 -11.460 1.00 33.88 587 PRO A CA 1
ATOM 4630 C C . PRO A 1 587 ? 8.376 27.417 -10.012 1.00 33.88 587 PRO A C 1
ATOM 4632 O O . PRO A 1 587 ? 8.612 26.306 -9.519 1.00 33.88 587 PRO A O 1
ATOM 4635 N N . PRO A 1 588 ? 8.604 28.571 -9.354 1.00 34.78 588 PRO A N 1
ATOM 4636 C CA . PRO A 1 588 ? 9.112 28.584 -7.994 1.00 34.78 588 PRO A CA 1
ATOM 4637 C C . PRO A 1 588 ? 8.242 27.650 -7.167 1.00 34.78 588 PRO A C 1
ATOM 4639 O O . PRO A 1 588 ? 7.015 27.774 -7.166 1.00 34.78 588 PRO A O 1
ATOM 4642 N N . THR A 1 589 ? 8.880 26.666 -6.534 1.00 32.09 589 THR A N 1
ATOM 4643 C CA . THR A 1 589 ? 8.198 25.738 -5.644 1.00 32.09 589 THR A CA 1
ATOM 4644 C C . THR A 1 589 ? 7.382 26.590 -4.675 1.00 32.09 589 THR A C 1
ATOM 4646 O O . THR A 1 589 ? 7.971 27.487 -4.059 1.00 32.09 589 THR A O 1
ATOM 4649 N N . PRO A 1 590 ? 6.055 26.386 -4.553 1.00 34.28 590 PRO A N 1
ATOM 4650 C CA . PRO A 1 590 ? 5.285 27.106 -3.553 1.00 34.28 590 PRO A CA 1
ATOM 4651 C C . PRO A 1 590 ? 6.001 26.936 -2.209 1.00 34.28 590 PRO A C 1
ATOM 4653 O O . PRO A 1 590 ? 6.512 25.835 -1.952 1.00 34.28 590 PRO A O 1
ATOM 4656 N N . PRO A 1 591 ? 6.124 28.005 -1.396 1.00 34.09 591 PRO A N 1
ATOM 4657 C CA . PRO A 1 591 ? 6.826 27.926 -0.126 1.00 34.09 591 PRO A CA 1
ATOM 4658 C C . PRO A 1 591 ? 6.309 26.699 0.616 1.00 34.09 591 PRO A C 1
ATOM 4660 O O . PRO A 1 591 ? 5.095 26.498 0.715 1.00 34.09 591 PRO A O 1
ATOM 4663 N N . ALA A 1 592 ? 7.235 25.834 1.042 1.00 33.06 592 ALA A N 1
ATOM 4664 C CA . ALA A 1 592 ? 6.876 24.649 1.800 1.00 33.06 592 ALA A CA 1
ATOM 4665 C C . ALA A 1 592 ? 5.926 25.094 2.923 1.00 33.06 592 ALA A C 1
ATOM 4667 O O . ALA A 1 592 ? 6.236 26.092 3.584 1.00 33.06 592 ALA A O 1
ATOM 4668 N N . PRO A 1 593 ? 4.771 24.429 3.123 1.00 34.34 593 PRO A N 1
ATOM 4669 C CA . PRO A 1 593 ? 3.905 24.765 4.242 1.00 34.34 593 PRO A CA 1
ATOM 4670 C C . PRO A 1 593 ? 4.775 24.761 5.494 1.00 34.34 593 PRO A C 1
ATOM 4672 O O . PRO A 1 593 ? 5.502 23.788 5.715 1.00 34.34 593 PRO A O 1
ATOM 4675 N N . ALA A 1 594 ? 4.767 25.877 6.231 1.00 33.06 594 ALA A N 1
ATOM 4676 C CA . ALA A 1 594 ? 5.605 26.063 7.405 1.00 33.06 594 ALA A CA 1
ATOM 4677 C C . ALA A 1 594 ? 5.525 24.794 8.259 1.00 33.06 594 ALA A C 1
ATOM 4679 O O . ALA A 1 594 ? 4.443 24.369 8.670 1.00 33.06 594 ALA A O 1
ATOM 4680 N N . SER A 1 595 ? 6.666 24.129 8.434 1.00 33.28 595 SER A N 1
ATOM 4681 C CA . SER A 1 595 ? 6.758 22.948 9.275 1.00 33.28 595 SER A CA 1
ATOM 4682 C C . SER A 1 595 ? 6.286 23.344 10.667 1.00 33.28 595 SER A C 1
ATOM 4684 O O . SER A 1 595 ? 6.906 24.207 11.291 1.00 33.28 595 SER A O 1
ATOM 4686 N N . PHE A 1 596 ? 5.193 22.739 11.135 1.00 32.34 596 PHE A N 1
ATOM 4687 C CA . PHE A 1 596 ? 4.732 22.931 12.504 1.00 32.34 596 PHE A CA 1
ATOM 4688 C C . PHE A 1 596 ? 5.909 22.703 13.466 1.00 32.34 596 PHE A C 1
ATOM 4690 O O . PHE A 1 596 ? 6.621 21.704 13.307 1.00 32.34 596 PHE A O 1
ATOM 4697 N N . PRO A 1 597 ? 6.144 23.607 14.435 1.00 32.16 597 PRO A N 1
ATOM 4698 C CA . PRO A 1 597 ? 7.212 23.430 15.403 1.00 32.16 597 PRO A CA 1
ATOM 4699 C C . PRO A 1 597 ? 7.019 22.097 16.127 1.00 32.16 597 PRO A C 1
ATOM 4701 O O . PRO A 1 597 ? 5.939 21.786 16.631 1.00 32.16 597 PRO A O 1
ATOM 4704 N N . THR A 1 598 ? 8.077 21.291 16.132 1.00 33.28 598 THR A N 1
ATOM 4705 C CA . THR A 1 598 ? 8.143 20.016 16.843 1.00 33.28 598 THR A CA 1
ATOM 4706 C C . THR A 1 598 ? 7.814 20.225 18.324 1.00 33.28 598 THR A C 1
ATOM 4708 O O . THR A 1 598 ? 8.378 21.144 18.927 1.00 33.28 598 THR A O 1
ATOM 4711 N N . PRO A 1 599 ? 6.946 19.400 18.935 1.00 36.19 599 PRO A N 1
ATOM 4712 C CA . PRO A 1 599 ? 6.669 19.502 20.361 1.00 36.19 599 PRO A CA 1
ATOM 4713 C C . PRO A 1 599 ? 7.950 19.247 21.176 1.00 36.19 599 PRO A C 1
ATOM 4715 O O . PRO A 1 599 ? 8.785 18.438 20.759 1.00 36.19 599 PRO A O 1
ATOM 4718 N N . PRO A 1 600 ? 8.131 19.929 22.323 1.00 32.97 600 PRO A N 1
ATOM 4719 C CA . PRO A 1 600 ? 9.271 19.693 23.197 1.00 32.97 600 PRO A CA 1
ATOM 4720 C C . PRO A 1 600 ? 9.271 18.239 23.682 1.00 32.97 600 PRO A C 1
ATOM 4722 O O . PRO A 1 600 ? 8.239 17.708 24.091 1.00 32.97 600 PRO A O 1
ATOM 4725 N N . SER A 1 601 ? 10.441 17.602 23.622 1.00 32.25 601 SER A N 1
ATOM 4726 C CA . SER A 1 601 ? 10.659 16.234 24.089 1.00 32.25 601 SER A CA 1
ATOM 4727 C C . SER A 1 601 ? 10.178 16.059 25.538 1.00 32.25 601 SER A C 1
ATOM 4729 O O . SER A 1 601 ? 10.457 16.929 26.369 1.00 32.25 601 SER A O 1
ATOM 4731 N N . PRO A 1 602 ? 9.500 14.949 25.882 1.00 38.34 602 PRO A N 1
ATOM 4732 C CA . PRO A 1 602 ? 9.108 14.687 27.261 1.00 38.34 602 PRO A CA 1
ATOM 4733 C C . PRO A 1 602 ? 10.347 14.530 28.163 1.00 38.34 602 PRO A C 1
ATOM 4735 O O . PRO A 1 602 ? 11.387 14.043 27.701 1.00 38.34 602 PRO A O 1
ATOM 4738 N N . PRO A 1 603 ? 10.266 14.938 29.444 1.00 34.47 603 PRO A N 1
ATOM 4739 C CA . PRO A 1 603 ? 11.370 14.803 30.382 1.00 34.47 603 PRO A CA 1
ATOM 4740 C C . PRO A 1 603 ? 11.756 13.331 30.540 1.00 34.47 603 PRO A C 1
ATOM 4742 O O . PRO A 1 603 ? 10.912 12.459 30.741 1.00 34.47 603 PRO A O 1
ATOM 4745 N N . SER A 1 604 ? 13.058 13.064 30.450 1.00 32.22 604 SER A N 1
ATOM 4746 C CA . SER A 1 604 ? 13.642 11.748 30.679 1.00 32.22 604 SER A CA 1
ATOM 4747 C C . SER A 1 604 ? 13.342 11.284 32.104 1.00 32.22 604 SER A C 1
ATOM 4749 O O . SER A 1 604 ? 13.943 11.784 33.057 1.00 32.22 604 SER A O 1
ATOM 4751 N N . ILE A 1 605 ? 12.444 10.314 32.253 1.00 39.25 605 ILE A N 1
ATOM 4752 C CA . ILE A 1 605 ? 12.296 9.569 33.501 1.00 39.25 605 ILE A CA 1
ATOM 4753 C C . ILE A 1 605 ? 13.464 8.577 33.539 1.00 39.25 605 ILE A C 1
ATOM 4755 O O . ILE A 1 605 ? 13.468 7.576 32.824 1.00 39.25 605 ILE A O 1
ATOM 4759 N N . LYS A 1 606 ? 14.511 8.914 34.301 1.00 39.50 606 LYS A N 1
ATOM 4760 C CA . LYS A 1 606 ? 15.494 7.921 34.755 1.00 39.50 606 LYS A CA 1
ATOM 4761 C C . LYS A 1 606 ? 14.808 6.994 35.775 1.00 39.50 606 LYS A C 1
ATOM 4763 O O . LYS A 1 606 ? 13.911 7.476 36.463 1.00 39.50 606 LYS A O 1
ATOM 4768 N N . PRO A 1 607 ? 15.194 5.706 35.797 1.00 53.47 607 PRO A N 1
ATOM 4769 C CA . PRO A 1 607 ? 14.461 4.630 36.466 1.00 53.47 607 PRO A CA 1
ATOM 4770 C C . PRO A 1 607 ? 14.269 4.837 37.966 1.00 53.47 607 PRO A C 1
ATOM 4772 O O . PRO A 1 607 ? 15.150 5.474 38.592 1.00 53.47 607 PRO A O 1
#

Mean predicted aligned error: 20.44 Å

Organism: NCBI:txid502909

InterPro domains:
  IPR008756 Peptidase M56 [PF05569] (43-309)
  IPR052173 Beta-lactam antibiotic response regulator [PTHR34978] (28-380)

Foldseek 3Di:
DCVVLPPDDLLLLLLLLLLLLLLQLLLLVLLLVLVCCVVVDPDALVVNLVSLLVSLVVSVVVSVVSSVVSSVVSVVVVVVVVVVVVVCVVVVVDDDDDPDPDPDDPLNVVVVVCSVCSSVVVVVLVVLLVVLVVVVVVVLVVLVVQVPPQKDFDDDPLVVLLVVLCVLLVPDPQETEIEGCPDLFWDWHDQPRIYIYDYPVLVVVADPLLSSLRSQLRVLCNSVVVVVSVVSLSSSCSNNVVHVSSVVSSVSSVLSSSVSSLVRSCVRSVDLVSPLVSLVVRVVSSVVSPPDPDPDDPVVVVSSVVNSCVSVVPDDDDDDPVVVSVVSVVVSVCSVCSSPPDPPPPDDDDDDDDDDDDDDDDDDDDDDDDPDDDPCPPDDPDVQWDDDPLFIGGNNHTDDADSVLSVLLVVLVVVLVVLVVVLVVLVVLLVVLVVVLVVLLVVLVVLCVVVVVLLVVLVVLVVVLVVLVVVLVVLVVVLVVDDPPDPSNVVSVVSNVVSVVVNVVSVVVSVVSVVVSVVSVVVSVVSCVVLVVSVVVSVVSVVSVVVSVVVSVVSVVSSLVRDDPVVNVVVVVSVVPDPPDDDRPDRPDRPDDPDRPDDDDDDDDDD

Nearest PDB structures (foldseek):
  8exs-assembly1_A  TM=6.162E-01  e=4.319E-07  Staphylococcus aureus
  8ext-assembly1_A  TM=5.769E-01  e=8.937E-07  Staphylococcus aureus
  7nna-assembly1_A  TM=5.451E-01  e=4.603E+00  Klebsiella pneumoniae
  6ixg-assembly2_B  TM=2.828E-01  e=2.126E+00  Homo sapiens

Sequence (607 aa):
MNSILNFFPENVMSAVGWTLLHSVWQLMALAIVLKAVFIFSKNSAIKKYWFGFASLLFQVFASIITFLIVFEENSVSSITQTNLTFDKIAQANLSTSSTITSNTSVWMDFQVLFSENVNLLVTAWMIGMLFLSVRLMGGYFYTEQLRWKYTKTIQGDTLVLFNQLLEKVKIKKGINLLESSLATSPMTIGFLQPVILLPIGLITGLSNNELEAVLAHELAHIKRHDYLVNIIQSLVEILFFFHPATWWISANIREERENCCDDLAIELCGNNVHLAKALTKVEIFQQQTNMSLAMGFAGKKQTLLGRVHRILGVKKTKSVNYAGIIIMSLFALTTFVFVNLPNNADAQTSPQTPKTSKKTVTTTTKVTKKTSRSVSVKSDFNNNLNISNGNIYVNGERIHLSPSDSIKVAKELQAIEILEKKMEPHQKKIETLSNQIAVYSQQINEHSQPMNDFSIKISELSNKLSKLGEKQGSIAEKMMSYKEGSQARKNAEQSMNQIEKEMKIIEQQMEKYGDEMGKIGERMNFNSAPIDSLSKLIELEAKPIEALGKEMELHAKEIHKVLPASVRAKINSAFNSIPDFPEAPTPPTPPAPASFPTPPSPPSIKP

Secondary structure (DSSP, 8-state):
--TTGGGS-HHHHHHHHHHHHHHHHHHHHHHHHHHHHHHH----HHHHHHHHHHHHHHHHHHHHHHHHHHHHHHHHHHHHHHHHHHHHHHHTTS-----------HHHHHHHHHHHHHHHHHHHHHHHHHHHHHHHHHHHHHHHHHHHSSEEE--THHHHHHHHHHHHHTPPS--EEEEESS-SS-EEE-SSS-EEEEEHHHHHHS-HHHHHHHHHHHHHHHHTTHHHHHHHHHHHHHHTTT-HHHHHHHHHHHHHHHHHHHHHHHHHHS-HHHHHHHHHHHHHHHHHH--------THHHHHHHHHHHHHTT--------HHHHHHHHHHHHHHHHHHT------S------------------------------SSTTTSSEEEETTEEEETTEEE---HHHHHHHHHHHHHHHHHHHHHHHHHHHHHHHHHHHHHHHHHHHHHHHHHHHHHHHHHHHHHHHHHHHHHHHHHHHHHHTSPTT-HHHHHHHHHHHHHHHHHHHHHHHHHHHHHHHHHHHHHHHHHHHHHHHHHHHHHHHHHHHHHHHHHHHHHHHHHHHHS-HHHHHHHHHHHTTS-----SPPPPPPPPP-PPPPPPPPP----

Radius of gyration: 35.75 Å; Cα contacts (8 Å, |Δi|>4): 419; chains: 1; bounding box: 78×74×106 Å

pLDDT: mean 72.12, std 20.67, range [20.62, 96.62]

Solvent-accessible surface area (backbone atoms only — not comparable to full-atom values): 35221 Å² total; per-residue (Å²): 143,68,83,81,66,74,83,56,59,67,55,57,41,48,16,52,33,53,26,56,57,55,42,54,28,52,45,39,48,51,46,52,52,53,52,48,51,61,70,79,36,95,66,53,45,64,55,52,26,50,52,37,51,49,49,58,53,48,49,55,53,51,40,51,53,45,29,54,56,44,34,49,56,46,53,55,51,59,58,49,51,59,56,50,50,58,56,43,64,73,50,61,88,70,71,81,91,74,87,76,85,71,88,70,51,74,62,55,55,45,52,51,56,45,63,77,42,21,62,59,53,44,50,54,50,52,51,53,32,50,53,48,49,52,52,50,51,52,51,49,52,53,56,56,46,55,69,73,49,70,51,45,76,57,68,65,70,65,42,54,53,48,53,54,48,37,61,74,74,67,59,78,90,65,70,47,58,28,31,19,80,79,44,54,48,74,45,73,45,68,82,94,56,34,29,39,38,37,20,54,72,53,68,76,71,42,53,73,64,23,46,50,27,52,51,37,29,52,48,32,41,60,76,65,45,46,67,58,56,50,52,54,50,49,52,52,44,38,76,41,64,90,40,68,50,54,56,52,45,50,50,50,30,55,54,23,48,52,48,42,18,50,52,49,16,31,69,75,66,74,42,48,66,38,38,43,50,32,55,52,51,47,49,53,50,30,59,71,63,57,86,61,99,64,96,69,65,87,57,66,67,55,52,54,53,51,49,42,36,55,62,71,64,55,83,74,86,79,81,79,71,59,67,62,52,52,53,48,50,52,52,22,49,52,49,44,50,64,76,66,61,77,87,81,82,88,80,85,89,87,88,90,86,87,85,83,90,86,89,91,85,85,90,80,90,84,91,80,90,79,97,80,75,78,90,71,82,83,46,75,70,64,72,34,48,44,80,57,95,93,40,47,23,50,75,84,43,78,54,92,61,56,79,70,52,46,53,52,41,53,53,38,51,53,50,42,54,55,49,52,64,66,36,52,66,42,53,55,50,43,52,53,51,50,54,51,44,52,55,50,51,50,56,50,54,67,64,45,53,64,51,56,56,49,51,53,51,46,52,55,47,52,54,52,47,51,55,50,50,54,51,48,51,57,46,55,58,55,44,74,75,40,60,86,91,35,70,71,34,54,55,46,50,54,51,47,56,52,50,54,53,52,46,52,53,49,50,53,51,44,51,54,50,49,54,54,46,50,58,48,51,55,51,49,56,62,59,44,54,60,48,62,51,49,52,54,50,41,57,60,49,43,50,60,47,55,54,48,49,55,53,40,51,52,40,51,50,56,42,55,72,71,49,56,72,80,53,47,56,61,49,48,65,58,56,75,69,56,75,75,80,76,71,77,77,74,74,78,74,74,77,73,77,78,75,75,79,77,77,81,78,77,82,84,80,74,133